Protein AF-A0A482WQR7-F1 (afdb_monomer_lite)

Foldseek 3Di:
DPPPPVVVVVVVVVVVVVVVVVVVVVVVVVVVVVVVVVVVVVVVVVVVVVVVVVVVVVVVVVVVVVVVVVVVVVVVVVVVCVVDPDDDDDPVRVVVVVVVVVVVVVVVVVVVVVVVVVVVVVVVVVVVVVVVVVVVVVVVVVVVVVVVVVVVVVVVVVVVVVVVVVVVVVVVVVVVVVVVVVVVVVVVVCVCVVVVVVVVVVVVVVVVVVVVVVVVVVVVVVVVVVVVVVVVVVVVVVVVVVVVVVVVVVVVVVVVVVVVVVVVCQCPPCPHVVVVVVVVVVVVVVVVVVVVVVVVVVVVVVVVVVPPPDDDDDDDDDDDDDDDDDDDDDDDVVVVVVVVVVVVVVVVVVVVVVVVVVVVVVVVVVVVVVVVVVVVVVVVVVVVVVVVVVVVVVVLVVVLVVLLVVLLVVVVVVVVVQVVCVVVVNDDDPDPDPVVVVVVVVVVVVVLVVVLVVLVVCCVVCVVCVSVSSSVNSNSVSVVVVPVPD

InterPro domains:
  IPR037386 Coiled-coil domain-containing protein 40 [PTHR16275] (3-477)

Secondary structure (DSSP, 8-state):
--SHHHHHHHHHHHHHHHHHHHHHHHHHHHHHHHHHHHHHHHHHHHHHHHHHHHHHHHHHHHHHHHHHHHHHHHHHHHHHHTTS-S----HHHHHHHHHHHHHHHHHHHHHHHHHHHHHHHHHHHHHHHHHHHHHHHHHHHHHHHHHHHHHHHHHHHHHHHHHHHHHHHHHHHHHHHHHHHHHHHHHHHTTTHHHHHHHHHHHHHHHHHHHHHHHHHHHHHHHHHHHHHHHHHHHHHHHHHHHHHHHHHHHHHHHHHHHHHHHHHHHHSTTSHHHHHHHHHHHHHHHHHHHHHHHHHHHHHHHHHHTTSS---------------------SHHHHHHHHHHHHHHHHHHHHHHHHHHHHHHHHHHHHHHHHHHHHHHHHHHHHHHHHHHHHHHHHHHHHHHHHHHHHHHHHHHHHHHHHHHHTT----S--SHHHHHHHHHHHHHHHHHHHHHHHHHHHH-GGGHHHHHHHHHHHHHHHTTSS--

Structure (mmCIF, N/CA/C/O backbone):
data_AF-A0A482WQR7-F1
#
_entry.id   AF-A0A482WQR7-F1
#
loop_
_atom_site.group_PDB
_atom_site.id
_atom_site.type_symbol
_atom_site.label_atom_id
_atom_site.label_alt_id
_atom_site.label_comp_id
_atom_site.label_asym_id
_atom_site.label_entity_id
_atom_site.label_seq_id
_atom_site.pdbx_PDB_ins_code
_atom_site.Cartn_x
_atom_site.Cartn_y
_atom_site.Cartn_z
_atom_site.occupancy
_atom_site.B_iso_or_equiv
_atom_site.auth_seq_id
_atom_site.auth_comp_id
_atom_site.auth_asym_id
_atom_site.auth_atom_id
_atom_site.pdbx_PDB_model_num
ATOM 1 N N . MET A 1 1 ? -131.575 -23.811 240.951 1.00 43.50 1 MET A N 1
ATOM 2 C CA . MET A 1 1 ? -130.429 -24.678 241.324 1.00 43.50 1 MET A CA 1
ATOM 3 C C . MET A 1 1 ? -129.211 -24.306 240.476 1.00 43.50 1 MET A C 1
ATOM 5 O O . MET A 1 1 ? -129.421 -23.650 239.464 1.00 43.50 1 MET A O 1
ATOM 9 N N . PRO A 1 2 ? -127.967 -24.662 240.862 1.00 49.81 2 PRO A N 1
ATOM 10 C CA . PRO A 1 2 ? -126.767 -24.104 240.215 1.00 49.81 2 PRO A CA 1
ATOM 11 C C . PRO A 1 2 ? -126.265 -24.823 238.944 1.00 49.81 2 PRO A C 1
ATOM 13 O O . PRO A 1 2 ? -125.532 -24.216 238.174 1.00 49.81 2 PRO A O 1
ATOM 16 N N . MET A 1 3 ? -126.616 -26.096 238.710 1.00 48.62 3 MET A N 1
ATOM 17 C CA . MET A 1 3 ? -125.886 -26.952 237.747 1.00 48.62 3 MET A CA 1
ATOM 18 C C . MET A 1 3 ? -126.281 -26.835 236.258 1.00 48.62 3 MET A C 1
ATOM 20 O O . MET A 1 3 ? -125.528 -27.287 235.399 1.00 48.62 3 MET A O 1
ATOM 24 N N . GLU A 1 4 ? -127.427 -26.248 235.901 1.00 53.47 4 GLU A N 1
ATOM 25 C CA . GLU A 1 4 ? -127.940 -26.330 234.514 1.00 53.47 4 GLU A CA 1
ATOM 26 C C . GLU A 1 4 ? -127.387 -25.260 233.551 1.00 53.47 4 GLU A C 1
ATOM 28 O O . GLU A 1 4 ? -127.387 -25.455 232.333 1.00 53.47 4 GLU A O 1
ATOM 33 N N . VAL A 1 5 ? -126.863 -24.142 234.064 1.00 57.56 5 VAL A N 1
ATOM 34 C CA . VAL A 1 5 ? -126.433 -23.000 233.226 1.00 57.56 5 VAL A CA 1
ATOM 35 C C . VAL A 1 5 ? -124.995 -23.150 232.699 1.00 57.56 5 VAL A C 1
ATOM 37 O O . VAL A 1 5 ? -124.645 -22.565 231.675 1.00 57.56 5 VAL A O 1
ATOM 40 N N . GLU A 1 6 ? -124.153 -23.973 233.330 1.00 57.41 6 GLU A N 1
ATOM 41 C CA . GLU A 1 6 ? -122.849 -24.339 232.751 1.00 57.41 6 GLU A CA 1
ATOM 42 C C . GLU A 1 6 ? -122.976 -25.424 231.676 1.00 57.41 6 GLU A C 1
ATOM 44 O O . GLU A 1 6 ? -122.282 -25.368 230.658 1.00 57.41 6 GLU A O 1
ATOM 49 N N . LYS A 1 7 ? -123.922 -26.358 231.844 1.00 58.66 7 LYS A N 1
ATOM 50 C CA . LYS A 1 7 ? -124.206 -27.418 230.867 1.00 58.66 7 LYS A CA 1
ATOM 51 C C . LYS A 1 7 ? -124.564 -26.840 229.492 1.00 58.66 7 LYS A C 1
ATOM 53 O O . LYS A 1 7 ? -123.941 -27.198 228.495 1.00 58.66 7 LYS A O 1
ATOM 58 N N . THR A 1 8 ? -125.474 -25.866 229.449 1.00 59.12 8 THR A N 1
ATOM 59 C CA . THR A 1 8 ? -125.888 -25.205 228.196 1.00 59.12 8 THR A CA 1
ATOM 60 C C . THR A 1 8 ? -124.759 -24.400 227.531 1.00 59.12 8 THR A C 1
ATOM 62 O O . THR A 1 8 ? -124.680 -24.350 226.302 1.00 59.12 8 THR A O 1
ATOM 65 N N . LYS A 1 9 ? -123.818 -23.834 228.306 1.00 61.53 9 LYS A N 1
ATOM 66 C CA . LYS A 1 9 ? -122.599 -23.199 227.763 1.00 61.53 9 LYS A CA 1
ATOM 67 C C . LYS A 1 9 ? -121.636 -24.211 227.132 1.00 61.53 9 LYS A C 1
ATOM 69 O O . LYS A 1 9 ? -121.026 -23.901 226.108 1.00 61.53 9 LYS A O 1
ATOM 74 N N . LEU A 1 10 ? -121.504 -25.407 227.709 1.00 61.69 10 LEU A N 1
ATOM 75 C CA . LEU A 1 10 ? -120.708 -26.499 227.137 1.00 61.69 10 LEU A CA 1
ATOM 76 C C . LEU A 1 10 ? -121.336 -27.044 225.847 1.00 61.69 10 LEU A C 1
ATOM 78 O O . LEU A 1 10 ? -120.649 -27.139 224.830 1.00 61.69 10 LEU A O 1
ATOM 82 N N . GLU A 1 11 ? -122.641 -27.316 225.852 1.00 60.25 11 GLU A N 1
ATOM 83 C CA . GLU A 1 11 ? -123.383 -27.823 224.688 1.00 60.25 11 GLU A CA 1
ATOM 84 C C . GLU A 1 11 ? -123.303 -26.858 223.491 1.00 60.25 11 GLU A C 1
ATOM 86 O O . GLU A 1 11 ? -122.996 -27.278 222.371 1.00 60.25 11 GLU A O 1
ATOM 91 N N . HIS A 1 12 ? -123.455 -25.548 223.722 1.00 62.81 12 HIS A N 1
ATOM 92 C CA . HIS A 1 12 ? -123.304 -24.541 222.665 1.00 62.81 12 HIS A CA 1
ATOM 93 C C . HIS A 1 12 ? -121.869 -24.475 222.101 1.00 62.81 12 HIS A C 1
ATOM 95 O O . HIS A 1 12 ? -121.673 -24.255 220.903 1.00 62.81 12 HIS A O 1
ATOM 101 N N . LYS A 1 13 ? -120.847 -24.714 222.937 1.00 66.88 13 LYS A N 1
ATOM 102 C CA . LYS A 1 13 ? -119.438 -24.736 222.507 1.00 66.88 13 LYS A CA 1
ATOM 103 C C . LYS A 1 13 ? -119.114 -25.973 221.657 1.00 66.88 13 LYS A C 1
ATOM 105 O O . LYS A 1 13 ? -118.387 -25.850 220.673 1.00 66.88 13 LYS A O 1
ATOM 110 N N . VAL A 1 14 ? -119.696 -27.132 221.981 1.00 65.31 14 VAL A N 1
ATOM 111 C CA . VAL A 1 14 ? -119.595 -28.359 221.167 1.00 65.31 14 VAL A CA 1
ATOM 112 C C . VAL A 1 14 ? -120.277 -28.171 219.808 1.00 65.31 14 VAL A C 1
ATOM 114 O O . VAL A 1 14 ? -119.664 -28.454 218.778 1.00 65.31 14 VAL A O 1
ATOM 117 N N . ALA A 1 15 ? -121.497 -27.622 219.783 1.00 62.72 15 ALA A N 1
ATOM 118 C CA . ALA A 1 15 ? -122.232 -27.366 218.542 1.00 62.72 15 ALA A CA 1
ATOM 119 C C . ALA A 1 15 ? -121.456 -26.460 217.566 1.00 62.72 15 ALA A C 1
ATOM 121 O O . ALA A 1 15 ? -121.447 -26.711 216.357 1.00 62.72 15 ALA A O 1
ATOM 122 N N . LYS A 1 16 ? -120.747 -25.445 218.085 1.00 68.00 16 LYS A N 1
ATOM 123 C CA . LYS A 1 16 ? -119.906 -24.560 217.267 1.00 68.00 16 LYS A CA 1
ATOM 124 C C . LYS A 1 16 ? -118.741 -25.303 216.601 1.00 68.00 16 LYS A C 1
ATOM 126 O O . LYS A 1 16 ? -118.543 -25.131 215.399 1.00 68.00 16 LYS A O 1
ATOM 131 N N . MET A 1 17 ? -118.019 -26.159 217.334 1.00 67.69 17 MET A N 1
ATOM 132 C CA . MET A 1 17 ? -116.911 -26.933 216.752 1.00 67.69 17 MET A CA 1
ATOM 133 C C . MET A 1 17 ? -117.396 -27.867 215.636 1.00 67.69 17 MET A C 1
ATOM 135 O O . MET A 1 17 ? -116.798 -27.885 214.565 1.00 67.69 17 MET A O 1
ATOM 139 N N . VAL A 1 18 ? -118.518 -28.572 215.832 1.00 68.31 18 VAL A N 1
ATOM 140 C CA . VAL A 1 18 ? -119.087 -29.476 214.811 1.00 68.31 18 VAL A CA 1
ATOM 141 C C . VAL A 1 18 ? -119.421 -28.731 213.510 1.00 68.31 18 VAL A C 1
ATOM 143 O O . VAL A 1 18 ? -119.165 -29.247 212.419 1.00 68.31 18 VAL A O 1
ATOM 146 N N . LEU A 1 19 ? -119.945 -27.503 213.598 1.00 70.69 19 LEU A N 1
ATOM 147 C CA . LEU A 1 19 ? -120.240 -26.677 212.423 1.00 70.69 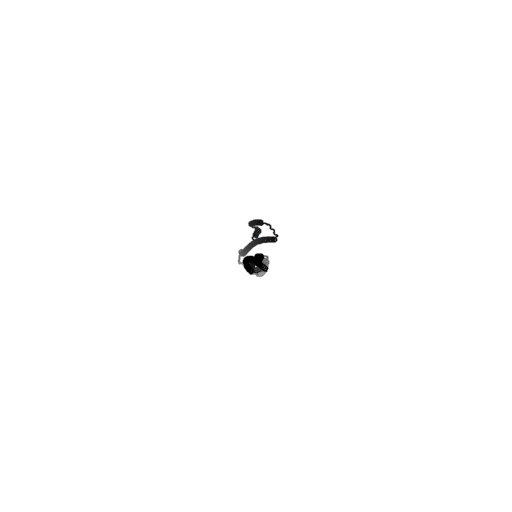19 LEU A CA 1
ATOM 148 C C . LEU A 1 19 ? -118.963 -26.236 211.683 1.00 70.69 19 LEU A C 1
ATOM 150 O O . LEU A 1 19 ? -118.931 -26.230 210.451 1.00 70.69 19 LEU A O 1
ATOM 154 N N . GLU A 1 20 ? -117.909 -25.886 212.422 1.00 69.75 20 GLU A N 1
ATOM 155 C CA . GLU A 1 20 ? -116.613 -25.485 211.862 1.00 69.75 20 GLU A CA 1
ATOM 156 C C . GLU A 1 20 ? -115.889 -26.674 211.203 1.00 69.75 20 GLU A C 1
ATOM 158 O O . GLU A 1 20 ? -115.425 -26.542 210.067 1.00 69.75 20 GLU A O 1
ATOM 163 N N . THR A 1 21 ? -115.903 -27.865 211.817 1.00 69.38 21 THR A N 1
ATOM 164 C CA . THR A 1 21 ? -115.379 -29.100 211.203 1.00 69.38 21 THR A CA 1
ATOM 165 C C . THR A 1 21 ? -116.106 -29.434 209.897 1.00 69.38 21 THR A C 1
ATOM 167 O O . THR A 1 21 ? -115.462 -29.708 208.884 1.00 69.38 21 THR A O 1
ATOM 170 N N . LYS A 1 22 ? -117.445 -29.347 209.870 1.00 68.25 22 LYS A N 1
ATOM 171 C CA . LYS A 1 22 ? -118.228 -29.678 208.666 1.00 68.25 22 LYS A CA 1
ATOM 172 C C . LYS A 1 22 ? -118.007 -28.678 207.520 1.00 68.25 22 LYS A C 1
ATOM 174 O O . LYS A 1 22 ? -117.994 -29.076 206.356 1.00 68.25 22 LYS A O 1
ATOM 179 N N . LYS A 1 23 ? -117.758 -27.396 207.831 1.00 71.25 23 LYS A N 1
ATOM 180 C CA . LYS A 1 23 ? -117.326 -26.391 206.839 1.00 71.25 23 LYS A CA 1
ATOM 181 C C . LYS A 1 23 ? -115.922 -26.667 206.292 1.00 71.25 23 LYS A C 1
ATOM 183 O O . LYS A 1 23 ? -115.708 -26.515 205.091 1.00 71.25 23 LYS A O 1
ATOM 188 N N . ALA A 1 24 ? -114.981 -27.092 207.137 1.00 70.12 24 ALA A N 1
ATOM 189 C CA . ALA A 1 24 ? -113.638 -27.464 206.690 1.00 70.12 24 ALA A CA 1
ATOM 190 C C . ALA A 1 24 ? -113.667 -28.662 205.722 1.00 70.12 24 ALA A C 1
ATOM 192 O O . ALA A 1 24 ? -112.983 -28.640 204.701 1.00 70.12 24 ALA A O 1
ATOM 193 N N . GLN A 1 25 ? -114.512 -29.661 205.992 1.00 69.31 25 GLN A N 1
ATOM 194 C CA . GLN A 1 25 ? -114.639 -30.862 205.162 1.00 69.31 25 GLN A CA 1
ATOM 195 C C . GLN A 1 25 ? -115.194 -30.560 203.756 1.00 69.31 25 GLN A C 1
ATOM 197 O O . GLN A 1 25 ? -114.587 -30.955 202.765 1.00 69.31 25 GLN A O 1
ATOM 202 N N . SER A 1 26 ? -116.255 -29.749 203.651 1.00 68.12 26 SER A N 1
ATOM 203 C CA . SER A 1 26 ? -116.791 -29.295 202.352 1.00 68.12 26 SER A CA 1
ATOM 204 C C . SER A 1 26 ? -115.783 -28.450 201.544 1.00 68.12 26 SER A C 1
ATOM 206 O O . SER A 1 26 ? -115.734 -28.526 200.316 1.00 68.12 26 SER A O 1
ATOM 208 N N . SER A 1 27 ? -114.923 -27.682 202.225 1.00 73.00 27 SER A N 1
ATOM 209 C CA . SER A 1 27 ? -113.818 -26.943 201.590 1.00 73.00 27 SER A CA 1
ATOM 210 C C . SER A 1 27 ? -112.736 -27.873 201.015 1.00 73.00 27 SER A C 1
ATOM 212 O O . SER A 1 27 ? -112.105 -27.545 200.009 1.00 73.00 27 SER A O 1
ATOM 214 N N . PHE A 1 28 ? -112.535 -29.053 201.612 1.00 76.62 28 PHE A N 1
ATOM 215 C CA . PHE A 1 28 ? -111.573 -30.047 201.133 1.00 76.62 28 PHE A CA 1
ATOM 216 C C . PHE A 1 28 ? -112.059 -30.755 199.859 1.00 76.62 28 PHE A C 1
ATOM 218 O O . PHE A 1 28 ? -111.318 -30.809 198.881 1.00 76.62 28 PHE A O 1
ATOM 225 N N . GLU A 1 29 ? -113.318 -31.198 199.815 1.00 72.88 29 GLU A N 1
ATOM 226 C CA . GLU A 1 29 ? -113.922 -31.846 198.633 1.00 72.88 29 GLU A CA 1
ATOM 227 C C . GLU A 1 29 ? -113.909 -30.921 197.394 1.00 72.88 29 GLU A C 1
ATOM 229 O O . GLU A 1 29 ? -113.601 -31.349 196.277 1.00 72.88 29 GLU A O 1
ATOM 234 N N . SER A 1 30 ? -114.144 -29.619 197.599 1.00 71.06 30 SER A N 1
ATOM 235 C CA . SER A 1 30 ? -114.031 -28.573 196.565 1.00 71.06 30 SER A CA 1
ATOM 236 C C . SER A 1 30 ? -112.594 -28.403 196.028 1.00 71.06 30 SER A C 1
ATOM 238 O O . SER A 1 30 ? -112.374 -28.142 194.841 1.00 71.06 30 SER A O 1
ATOM 240 N N . LYS A 1 31 ? -111.580 -28.615 196.877 1.00 73.12 31 LYS A N 1
ATOM 241 C CA . LYS A 1 31 ? -110.166 -28.585 196.469 1.00 73.12 31 LYS A CA 1
ATOM 242 C C . LYS A 1 31 ? -109.701 -29.878 195.803 1.00 73.12 31 LYS A C 1
ATOM 244 O O . LYS A 1 31 ? -108.901 -29.817 194.876 1.00 73.12 31 LYS A O 1
ATOM 249 N N . GLU A 1 32 ? -110.207 -31.037 196.215 1.00 74.38 32 GLU A N 1
ATOM 250 C CA . GLU A 1 32 ? -109.847 -32.312 195.581 1.00 74.38 32 GLU A CA 1
ATOM 251 C C . GLU A 1 32 ? -110.407 -32.418 194.150 1.00 74.38 32 GLU A C 1
ATOM 253 O O . GLU A 1 32 ? -109.728 -32.883 193.232 1.00 74.38 32 GLU A O 1
ATOM 258 N N . THR A 1 33 ? -111.631 -31.927 193.940 1.00 71.38 33 THR A N 1
ATOM 259 C CA . THR A 1 33 ? -112.279 -31.877 192.619 1.00 71.38 33 THR A CA 1
ATOM 260 C C . THR A 1 33 ? -111.585 -30.911 191.655 1.00 71.38 33 THR A C 1
ATOM 262 O O . THR A 1 33 ? -111.331 -31.280 190.508 1.00 71.38 33 THR A O 1
ATOM 265 N N . THR A 1 34 ? -111.191 -29.719 192.113 1.00 72.69 34 THR A N 1
ATOM 266 C CA . THR A 1 34 ? -110.411 -28.776 191.285 1.00 72.69 34 THR A CA 1
ATOM 267 C C . THR A 1 34 ? -108.987 -29.268 190.996 1.00 72.69 34 THR A C 1
ATOM 269 O O . THR A 1 34 ? -108.494 -29.076 189.884 1.00 72.69 34 THR A O 1
ATOM 272 N N . LEU A 1 35 ? -108.336 -29.972 191.931 1.00 75.31 35 LEU A N 1
ATOM 273 C CA . LEU A 1 35 ? -106.998 -30.538 191.708 1.00 75.31 35 LEU A CA 1
ATOM 274 C C . LEU A 1 35 ? -107.002 -31.621 190.613 1.00 75.31 35 LEU A C 1
ATOM 276 O O . LEU A 1 35 ? -106.103 -31.636 189.771 1.00 75.31 35 LEU A O 1
ATOM 280 N N . LYS A 1 36 ? -108.047 -32.459 190.554 1.00 76.50 36 LYS A N 1
ATOM 281 C CA . LYS A 1 36 ? -108.242 -33.452 189.480 1.00 76.50 36 LYS A CA 1
ATOM 282 C C . LYS A 1 36 ? -108.373 -32.802 188.094 1.00 76.50 36 LYS A C 1
ATOM 284 O O . LYS A 1 36 ? -107.706 -33.242 187.162 1.00 76.50 36 LYS A O 1
ATOM 289 N N . GLN A 1 37 ? -109.140 -31.715 187.966 1.00 76.62 37 GLN A N 1
ATOM 290 C CA . GLN A 1 37 ? -109.296 -30.992 186.691 1.00 76.62 37 GLN A CA 1
ATOM 291 C C . GLN A 1 37 ? -107.974 -30.399 186.174 1.00 76.62 37 GLN A C 1
ATOM 293 O O . GLN A 1 37 ? -107.651 -30.534 184.993 1.00 76.62 37 GLN A O 1
ATOM 298 N N . VAL A 1 38 ? -107.168 -29.792 187.054 1.00 76.12 38 VAL A N 1
ATOM 299 C CA . VAL A 1 38 ? -105.836 -29.272 186.684 1.00 76.12 38 VAL A CA 1
ATOM 300 C C . VAL A 1 38 ? -104.908 -30.404 186.223 1.00 76.12 38 VAL A C 1
ATOM 302 O O . VAL A 1 38 ? -104.126 -30.232 185.288 1.00 76.12 38 VAL A O 1
ATOM 305 N N . GLN A 1 39 ? -105.014 -31.586 186.834 1.00 75.81 39 GLN A N 1
ATOM 306 C CA . GLN A 1 39 ? -104.199 -32.747 186.482 1.00 75.81 39 GLN A CA 1
ATOM 307 C C . GLN A 1 39 ? -104.543 -33.305 185.084 1.00 75.81 39 GLN A C 1
ATOM 309 O O . GLN A 1 39 ? -103.637 -33.679 184.336 1.00 75.81 39 GLN A O 1
ATOM 314 N N . GLU A 1 40 ? -105.817 -33.277 184.678 1.00 77.38 40 GLU A N 1
ATOM 315 C CA . GLU A 1 40 ? -106.241 -33.608 183.307 1.00 77.38 40 GLU A CA 1
ATOM 316 C C . GLU A 1 40 ? -105.794 -32.554 182.274 1.00 77.38 40 GLU A C 1
ATOM 318 O O . GLU A 1 40 ? -105.326 -32.915 181.188 1.00 77.38 40 GLU A O 1
ATOM 323 N N . GLU A 1 41 ? -105.848 -31.258 182.612 1.00 79.50 41 GLU A N 1
ATOM 324 C CA . GLU A 1 41 ? -105.307 -30.178 181.766 1.00 79.50 41 GLU A CA 1
ATOM 325 C C . GLU A 1 41 ? -103.804 -30.358 181.483 1.00 79.50 41 GLU A C 1
ATOM 327 O O . GLU A 1 41 ? -103.361 -30.207 180.342 1.00 79.50 41 GLU A O 1
ATOM 332 N N . VAL A 1 42 ? -103.009 -30.711 182.499 1.00 79.31 42 VAL A N 1
ATOM 333 C CA . VAL A 1 42 ? -101.563 -30.948 182.343 1.00 79.31 42 VAL A CA 1
ATOM 334 C C . VAL A 1 42 ? -101.296 -32.131 181.404 1.00 79.31 42 VAL A C 1
ATOM 336 O O . VAL A 1 42 ? -100.439 -32.038 180.522 1.00 79.31 42 VAL A O 1
ATOM 339 N N . ILE A 1 43 ? -102.065 -33.219 181.524 1.00 77.88 43 ILE A N 1
ATOM 340 C CA . ILE A 1 43 ? -101.949 -34.390 180.639 1.00 77.88 43 ILE A CA 1
ATOM 341 C C . ILE A 1 43 ? -102.335 -34.039 179.191 1.00 77.88 43 ILE A C 1
ATOM 343 O O . ILE A 1 43 ? -101.692 -34.521 178.251 1.00 77.88 43 ILE A O 1
ATOM 347 N N . SER A 1 44 ? -103.346 -33.190 178.976 1.00 79.44 44 SER A N 1
ATOM 348 C CA . SER A 1 44 ? -103.747 -32.775 177.623 1.00 79.44 44 SER A CA 1
ATOM 349 C C . SER A 1 44 ? -102.694 -31.873 176.959 1.00 79.44 44 SER A C 1
ATOM 351 O O . SER A 1 44 ? -102.305 -32.127 175.815 1.00 79.44 44 SER A O 1
ATOM 353 N N . LYS A 1 45 ? -102.139 -30.897 177.692 1.00 78.94 45 LYS A N 1
ATOM 354 C CA . LYS A 1 45 ? -101.076 -30.004 177.193 1.00 78.94 45 LYS A CA 1
ATOM 355 C C . LYS A 1 45 ? -99.752 -30.744 176.963 1.00 78.94 45 LYS A C 1
ATOM 357 O O . LYS A 1 45 ? -99.084 -30.475 175.966 1.00 78.94 45 LYS A O 1
ATOM 362 N N . GLY A 1 46 ? -99.422 -31.750 177.778 1.00 76.94 46 GLY A N 1
ATOM 363 C CA . GLY A 1 46 ? -98.279 -32.643 177.535 1.00 76.94 46 GLY A CA 1
ATOM 364 C C . GLY A 1 46 ? -98.380 -33.411 176.208 1.00 76.94 46 GLY A C 1
ATOM 365 O O . GLY A 1 46 ? -97.417 -33.463 175.441 1.00 76.94 46 GLY A O 1
ATOM 366 N N . LYS A 1 47 ? -99.571 -33.932 175.873 1.00 78.94 47 LYS A N 1
ATOM 367 C CA . LYS A 1 47 ? -99.833 -34.581 174.572 1.00 78.94 47 LYS A CA 1
ATOM 368 C C . LYS A 1 47 ? -99.773 -33.599 173.394 1.00 78.94 47 LYS A C 1
ATOM 370 O O . LYS A 1 47 ? -99.383 -33.996 172.298 1.00 78.94 47 LYS A O 1
ATOM 375 N N . MET A 1 48 ? -100.137 -32.332 173.602 1.00 77.69 48 MET A N 1
ATOM 376 C CA . MET A 1 48 ? -100.005 -31.286 172.579 1.00 77.69 48 MET A CA 1
ATOM 377 C C . MET A 1 48 ? -98.531 -30.937 172.312 1.00 77.69 48 MET A C 1
ATOM 379 O O . MET A 1 48 ? -98.124 -30.855 171.155 1.00 77.69 48 MET A O 1
ATOM 383 N N . LEU A 1 49 ? -97.713 -30.820 173.365 1.00 78.19 49 LEU A N 1
ATOM 384 C CA . LEU A 1 49 ? -96.269 -30.585 173.247 1.00 78.19 49 LEU A CA 1
ATOM 385 C C . LEU A 1 49 ? -95.545 -31.714 172.501 1.00 78.19 49 LEU A C 1
ATOM 387 O O . LEU A 1 49 ? -94.729 -31.425 171.632 1.00 78.19 49 LEU A O 1
ATOM 391 N N . GLN A 1 50 ? -95.882 -32.986 172.753 1.00 77.50 50 GLN A N 1
ATOM 392 C CA . GLN A 1 50 ? -95.302 -34.105 171.992 1.00 77.50 50 GLN A CA 1
ATOM 393 C C . GLN A 1 50 ? -95.605 -34.036 170.486 1.00 77.50 50 GLN A C 1
ATOM 395 O O . GLN A 1 50 ? -94.740 -34.377 169.681 1.00 77.50 50 GLN A O 1
ATOM 400 N N . LYS A 1 51 ? -96.799 -33.572 170.087 1.00 79.81 51 LYS A N 1
ATOM 401 C CA . LYS A 1 51 ? -97.130 -33.377 168.664 1.00 79.81 51 LYS A CA 1
ATOM 402 C C . LYS A 1 51 ? -96.288 -32.267 168.035 1.00 79.81 51 LYS A C 1
ATOM 404 O O . LYS A 1 51 ? -95.704 -32.486 166.980 1.00 79.81 51 LYS A O 1
ATOM 409 N N . LEU A 1 52 ? -96.194 -31.116 168.704 1.00 80.38 52 LEU A N 1
ATOM 410 C CA . LEU A 1 52 ? -95.409 -29.973 168.227 1.00 80.38 52 LEU A CA 1
ATOM 411 C C . LEU A 1 52 ? -93.907 -30.297 168.148 1.00 80.38 52 LEU A C 1
ATOM 413 O O . LEU A 1 52 ? -93.253 -29.882 167.197 1.00 80.38 52 LEU A O 1
ATOM 417 N N . GLN A 1 53 ? -93.372 -31.090 169.083 1.00 78.69 53 GLN A N 1
ATOM 418 C CA . GLN A 1 53 ? -91.984 -31.559 169.022 1.00 78.69 53 GLN A CA 1
ATOM 419 C C . GLN A 1 53 ? -91.743 -32.464 167.804 1.00 78.69 53 GLN A C 1
ATOM 421 O O . GLN A 1 53 ? -90.816 -32.217 167.041 1.00 78.69 53 GLN A O 1
ATOM 426 N N . ALA A 1 54 ? -92.606 -33.458 167.565 1.00 78.56 54 ALA A N 1
ATOM 427 C CA . ALA A 1 54 ? -92.476 -34.344 166.405 1.00 78.56 54 ALA A CA 1
ATOM 428 C C . ALA A 1 54 ? -92.611 -33.596 165.060 1.00 78.56 54 ALA A C 1
ATOM 430 O O . ALA A 1 54 ? -92.012 -33.987 164.055 1.00 78.56 54 ALA A O 1
ATOM 431 N N . GLU A 1 55 ? -93.384 -32.509 165.031 1.00 80.12 55 GLU A N 1
ATOM 432 C CA . GLU A 1 55 ? -93.520 -31.630 163.867 1.00 80.12 55 GLU A CA 1
ATOM 433 C C . GLU A 1 55 ? -92.277 -30.741 163.665 1.00 80.12 55 GLU A C 1
ATOM 435 O O . GLU A 1 55 ? -91.801 -30.602 162.536 1.00 80.12 55 GLU A O 1
ATOM 440 N N . LEU A 1 56 ? -91.675 -30.237 164.750 1.00 76.19 56 LEU A N 1
ATOM 441 C CA . LEU A 1 56 ? -90.389 -29.530 164.729 1.00 76.19 56 LEU A CA 1
ATOM 442 C C . LEU A 1 56 ? -89.245 -30.435 164.241 1.00 76.19 56 LEU A C 1
ATOM 444 O O . LEU A 1 56 ? -88.472 -30.032 163.373 1.00 76.19 56 LEU A O 1
ATOM 448 N N . ASP A 1 57 ? -89.168 -31.672 164.735 1.00 79.81 57 ASP A N 1
ATOM 449 C CA . ASP A 1 57 ? -88.151 -32.652 164.333 1.00 79.81 57 ASP A CA 1
ATOM 450 C C . ASP A 1 57 ? -88.264 -32.993 162.834 1.00 79.81 57 ASP A C 1
ATOM 452 O O . ASP A 1 57 ? -87.259 -33.086 162.121 1.00 79.81 57 ASP A O 1
ATOM 456 N N . ARG A 1 58 ? -89.498 -33.090 162.315 1.00 82.00 58 ARG A N 1
ATOM 457 C CA . ARG A 1 58 ? -89.771 -33.260 160.879 1.00 82.00 58 ARG A CA 1
ATOM 458 C C . ARG A 1 58 ? -89.314 -32.052 160.053 1.00 82.00 58 ARG A C 1
ATOM 460 O O . ARG A 1 58 ? -88.767 -32.242 158.965 1.00 82.00 58 ARG A O 1
ATOM 467 N N . LEU A 1 59 ? -89.522 -30.829 160.547 1.00 77.69 59 LEU A N 1
ATOM 468 C CA . LEU A 1 59 ? -89.066 -29.605 159.880 1.00 77.69 59 LEU A CA 1
ATOM 469 C C . LEU A 1 59 ? -87.536 -29.483 159.889 1.00 77.69 59 LEU A C 1
ATOM 471 O O . LEU A 1 59 ? -86.962 -29.151 158.855 1.00 77.69 59 LEU A O 1
ATOM 475 N N . MET A 1 60 ? -86.862 -29.836 160.989 1.00 77.25 60 MET A N 1
ATOM 476 C CA . MET A 1 60 ? -85.393 -29.887 161.040 1.00 77.25 60 MET A CA 1
ATOM 477 C C . MET A 1 60 ? -84.819 -30.907 160.046 1.00 77.25 60 MET A C 1
ATOM 479 O O . MET A 1 60 ? -83.836 -30.615 159.364 1.00 77.25 60 MET A O 1
ATOM 483 N N . LEU A 1 61 ? -85.450 -32.077 159.889 1.00 77.81 61 LEU A N 1
ATOM 484 C CA . LEU A 1 61 ? -85.025 -33.066 158.893 1.00 77.81 61 LEU A CA 1
ATOM 485 C C . LEU A 1 61 ? -85.163 -32.531 157.454 1.00 77.81 61 LEU A C 1
ATOM 487 O O . LEU A 1 61 ? -84.267 -32.734 156.632 1.00 77.81 61 LEU A O 1
ATOM 491 N N . ALA A 1 62 ? -86.250 -31.811 157.156 1.00 78.69 62 ALA A N 1
ATOM 492 C CA . ALA A 1 62 ? -86.443 -31.147 155.867 1.00 78.69 62 ALA A CA 1
ATOM 493 C C . ALA A 1 62 ? -85.421 -30.016 155.636 1.00 78.69 62 ALA A C 1
ATOM 495 O O . ALA A 1 62 ? -84.879 -29.893 154.538 1.00 78.69 62 ALA A O 1
ATOM 496 N N . GLU A 1 63 ? -85.089 -29.237 156.669 1.00 76.94 63 GLU A N 1
ATOM 497 C CA . GLU A 1 63 ? -84.079 -28.175 156.600 1.00 76.94 63 GLU A CA 1
ATOM 498 C C . GLU A 1 63 ? -82.680 -28.747 156.320 1.00 76.94 63 GLU A C 1
ATOM 500 O O . GLU A 1 63 ? -81.974 -28.251 155.444 1.00 76.94 63 GLU A O 1
ATOM 505 N N . VAL A 1 64 ? -82.313 -29.867 156.955 1.00 78.75 64 VAL A N 1
ATOM 506 C CA . VAL A 1 64 ? -81.069 -30.605 156.663 1.00 78.75 64 VAL A CA 1
ATOM 507 C C . VAL A 1 64 ? -81.057 -31.158 155.233 1.00 78.75 64 VAL A C 1
ATOM 509 O O . VAL A 1 64 ? -80.019 -31.105 154.570 1.00 78.75 64 VAL A O 1
ATOM 512 N N . GLN A 1 65 ? -82.188 -31.647 154.712 1.00 77.19 65 GLN A N 1
ATOM 513 C CA . GLN A 1 65 ? -82.288 -32.080 153.312 1.00 77.19 65 GLN A CA 1
ATOM 514 C C . GLN A 1 65 ? -82.104 -30.909 152.335 1.00 77.19 65 GLN A C 1
ATOM 516 O O . GLN A 1 65 ? -81.298 -31.022 151.410 1.00 77.19 65 GLN A O 1
ATOM 521 N N . ILE A 1 66 ? -82.770 -29.773 152.563 1.00 79.19 66 ILE A N 1
ATOM 522 C CA . ILE A 1 66 ? -82.627 -28.558 151.743 1.00 79.19 66 ILE A CA 1
ATOM 523 C C . ILE A 1 66 ? -81.194 -28.018 151.822 1.00 79.19 66 ILE A C 1
ATOM 525 O O . ILE A 1 66 ? -80.599 -27.713 150.790 1.00 79.19 66 ILE A O 1
ATOM 529 N N . ARG A 1 67 ? -80.587 -27.969 153.014 1.00 76.06 67 ARG A N 1
ATOM 530 C CA . ARG A 1 67 ? -79.200 -27.523 153.218 1.00 76.06 67 ARG A CA 1
ATOM 531 C C . ARG A 1 67 ? -78.194 -28.453 152.529 1.00 76.06 67 ARG A C 1
ATOM 533 O O . ARG A 1 67 ? -77.219 -27.978 151.949 1.00 76.06 67 ARG A O 1
ATOM 540 N N . ASN A 1 68 ? -78.440 -29.764 152.516 1.00 77.25 68 ASN A N 1
ATOM 541 C CA . ASN A 1 68 ? -77.626 -30.721 151.762 1.00 77.25 68 ASN A CA 1
ATOM 542 C C . ASN A 1 68 ? -77.799 -30.572 150.245 1.00 77.25 68 ASN A C 1
ATOM 544 O O . ASN A 1 68 ? -76.798 -30.590 149.528 1.00 77.25 68 ASN A O 1
ATOM 548 N N . GLN A 1 69 ? -79.021 -30.360 149.745 1.00 78.94 69 GLN A N 1
ATOM 549 C CA . GLN A 1 69 ? -79.245 -30.035 148.332 1.00 78.94 69 GLN A CA 1
ATOM 550 C C . GLN A 1 69 ? -78.538 -28.727 147.956 1.00 78.94 69 GLN A C 1
ATOM 552 O O . GLN A 1 69 ? -77.764 -28.717 147.001 1.00 78.94 69 GLN A O 1
ATOM 557 N N . TYR A 1 70 ? -78.700 -27.662 148.744 1.00 78.88 70 TYR A N 1
ATOM 558 C CA . TYR A 1 70 ? -77.994 -26.391 148.570 1.00 78.88 70 TYR A CA 1
ATOM 559 C C . TYR A 1 70 ? -76.473 -26.584 148.531 1.00 78.88 70 TYR A C 1
ATOM 561 O O . TYR A 1 70 ? -75.829 -26.094 147.612 1.00 78.88 70 TYR A O 1
ATOM 569 N N . ASN A 1 71 ? -75.891 -27.373 149.440 1.00 76.50 71 ASN A N 1
ATOM 570 C CA . ASN A 1 71 ? -74.456 -27.677 149.429 1.00 76.50 71 ASN A CA 1
ATOM 571 C C . ASN A 1 71 ? -74.017 -28.492 148.195 1.00 76.50 71 ASN A C 1
ATOM 573 O O . ASN A 1 71 ? -72.914 -28.286 147.688 1.00 76.50 71 ASN A O 1
ATOM 577 N N . VAL A 1 72 ? -74.860 -29.388 147.671 1.00 78.94 72 VAL A N 1
ATOM 578 C CA . VAL A 1 72 ? -74.605 -30.099 146.403 1.00 78.94 72 VAL A CA 1
ATOM 579 C C . VAL A 1 72 ? -74.693 -29.149 145.205 1.00 78.94 72 VAL A C 1
ATOM 581 O O . VAL A 1 72 ? -73.850 -29.225 144.312 1.00 78.94 72 VAL A O 1
ATOM 584 N N . HIS A 1 73 ? -75.660 -28.229 145.184 1.00 76.50 73 HIS A N 1
ATOM 585 C CA . HIS A 1 73 ? -75.771 -27.199 144.151 1.00 76.50 73 HIS A CA 1
ATOM 586 C C . HIS A 1 73 ? -74.616 -26.191 144.223 1.00 76.50 73 HIS A C 1
ATOM 588 O O . HIS A 1 73 ? -74.022 -25.899 143.190 1.00 76.50 73 HIS A O 1
ATOM 594 N N . LYS A 1 74 ? -74.212 -25.751 145.421 1.00 75.12 74 LYS A N 1
ATOM 595 C CA . LYS A 1 74 ? -73.050 -24.879 145.643 1.00 75.12 74 LYS A CA 1
ATOM 596 C C . LYS A 1 74 ? -71.761 -25.543 145.164 1.00 75.12 74 LYS A C 1
ATOM 598 O O . LYS A 1 74 ? -71.060 -24.946 144.363 1.00 75.12 74 LYS A O 1
ATOM 603 N N . ARG A 1 75 ? -71.516 -26.815 145.508 1.00 73.94 75 ARG A N 1
ATOM 604 C CA . ARG A 1 75 ? -70.357 -27.580 145.000 1.00 73.94 75 ARG A CA 1
ATOM 605 C C . ARG A 1 75 ? -70.390 -27.833 143.490 1.00 73.94 75 ARG A C 1
ATOM 607 O O . ARG A 1 75 ? -69.335 -27.997 142.885 1.00 73.94 75 ARG A O 1
ATOM 614 N N . LYS A 1 76 ? -71.574 -27.890 142.867 1.00 73.50 76 LYS A N 1
ATOM 615 C CA . LYS A 1 76 ? -71.705 -27.904 141.398 1.00 73.50 76 LYS A CA 1
ATOM 616 C C . LYS A 1 76 ? -71.383 -26.534 140.797 1.00 73.50 76 LYS A C 1
ATOM 618 O O . LYS A 1 76 ? -70.718 -26.496 139.772 1.00 73.50 76 LYS A O 1
ATOM 623 N N . LEU A 1 77 ? -71.813 -25.445 141.436 1.00 62.97 77 LEU A N 1
ATOM 624 C CA . LEU A 1 77 ? -71.530 -24.072 141.017 1.00 62.97 77 LEU A CA 1
ATOM 625 C C . LEU A 1 77 ? -70.035 -23.745 141.146 1.00 62.97 77 LEU A C 1
ATOM 627 O O . LEU A 1 77 ? -69.429 -23.288 140.189 1.00 62.97 77 LEU A O 1
ATOM 631 N N . GLU A 1 78 ? -69.421 -24.075 142.284 1.00 67.44 78 GLU A N 1
ATOM 632 C CA . GLU A 1 78 ? -67.981 -23.941 142.538 1.00 67.44 78 GLU A CA 1
ATOM 633 C C . GLU A 1 78 ? -67.170 -24.696 141.472 1.00 67.44 78 GLU A C 1
ATOM 635 O O . GLU A 1 78 ? -66.297 -24.108 140.849 1.00 67.44 78 GLU A O 1
ATOM 640 N N . LYS A 1 79 ? -67.543 -25.943 141.141 1.00 65.12 79 LYS A N 1
ATOM 641 C CA . LYS A 1 79 ? -66.912 -26.734 140.062 1.00 65.12 79 LYS A CA 1
ATOM 642 C C . LYS A 1 79 ? -67.228 -26.281 138.629 1.00 65.12 79 LYS A C 1
ATOM 644 O O . LYS A 1 79 ? -66.667 -26.849 137.688 1.00 65.12 79 LYS A O 1
ATOM 649 N N . LEU A 1 80 ? -68.135 -25.323 138.445 1.00 57.28 80 LEU A N 1
ATOM 650 C CA . LEU A 1 80 ? -68.346 -24.637 137.168 1.00 57.28 80 LEU A CA 1
ATOM 651 C C . LEU A 1 80 ? -67.493 -23.367 137.118 1.00 57.28 80 LEU A C 1
ATOM 653 O O . LEU A 1 80 ? -66.715 -23.224 136.185 1.00 57.28 80 LEU A O 1
ATOM 657 N N . VAL A 1 81 ? -67.533 -22.532 138.160 1.00 56.94 81 VAL A N 1
ATOM 658 C CA . VAL A 1 81 ? -66.698 -21.323 138.300 1.00 56.94 81 VAL A CA 1
ATOM 659 C C . VAL A 1 81 ? -65.201 -21.656 138.237 1.00 56.94 81 VAL A C 1
ATOM 661 O O . VAL A 1 81 ? -64.455 -20.999 137.524 1.00 56.94 81 VAL A O 1
ATOM 664 N N . GLU A 1 82 ? -64.763 -22.736 138.887 1.00 59.97 82 GLU A N 1
ATOM 665 C CA . GLU A 1 82 ? -63.377 -23.238 138.852 1.00 59.97 82 GLU A CA 1
ATOM 666 C C . GLU A 1 82 ? -62.972 -23.820 137.475 1.00 59.97 82 GLU A C 1
ATOM 668 O O . GLU A 1 82 ? -61.797 -24.073 137.221 1.00 59.97 82 GLU A O 1
ATOM 673 N N . LYS A 1 83 ? -63.933 -24.004 136.555 1.00 56.91 83 LYS A N 1
ATOM 674 C CA . LYS A 1 83 ? -63.699 -24.326 135.134 1.00 56.91 83 LYS A CA 1
ATOM 675 C C . LYS A 1 83 ? -63.857 -23.130 134.192 1.00 56.91 83 LYS A C 1
ATOM 677 O O . LYS A 1 83 ? -63.356 -23.194 133.074 1.00 56.91 83 LYS A O 1
ATOM 682 N N . THR A 1 84 ? -64.547 -22.076 134.616 1.00 49.31 84 THR A N 1
ATOM 683 C CA . THR A 1 84 ? -64.754 -20.830 133.868 1.00 49.31 84 THR A CA 1
ATOM 684 C C . THR A 1 84 ? -64.180 -19.660 134.661 1.00 49.31 84 THR A C 1
ATOM 686 O O . THR A 1 84 ? -64.904 -18.757 135.087 1.00 49.31 84 THR A O 1
ATOM 689 N N . GLY A 1 85 ? -62.865 -19.699 134.880 1.00 48.81 85 GLY A N 1
ATOM 690 C CA . GLY A 1 85 ? -62.128 -18.504 135.271 1.00 48.81 85 GLY A CA 1
ATOM 691 C C . GLY A 1 85 ? -62.237 -17.448 134.168 1.00 48.81 85 GLY A C 1
ATOM 692 O O . GLY A 1 85 ? -62.154 -17.789 132.992 1.00 48.81 85 GLY A O 1
ATOM 693 N N . GLU A 1 86 ? -62.406 -16.191 134.579 1.00 41.38 86 GLU A N 1
ATOM 694 C CA . GLU A 1 86 ? -62.515 -14.990 133.731 1.00 41.38 86 GLU A CA 1
ATOM 695 C C . GLU A 1 86 ? -63.850 -14.787 132.971 1.00 41.38 86 GLU A C 1
ATOM 697 O O . GLU A 1 86 ? -63.965 -14.983 131.768 1.00 41.38 86 GLU A O 1
ATOM 702 N N . SER A 1 87 ? -64.811 -14.226 133.720 1.00 50.19 87 SER A N 1
ATOM 703 C CA . SER A 1 87 ? -65.739 -13.152 133.307 1.00 50.19 87 SER A CA 1
ATOM 704 C C . SER A 1 87 ? -66.798 -13.411 132.219 1.00 50.19 87 SER A C 1
ATOM 706 O O . SER A 1 87 ? -66.521 -13.343 131.026 1.00 50.19 87 SER A O 1
ATOM 708 N N . ASP A 1 88 ? -68.056 -13.498 132.668 1.00 54.72 88 ASP A N 1
ATOM 709 C CA . ASP A 1 88 ? -69.244 -12.830 132.102 1.00 54.72 88 ASP A CA 1
ATOM 710 C C . ASP A 1 88 ? -69.284 -12.628 130.573 1.00 54.72 88 ASP A C 1
ATOM 712 O O . ASP A 1 88 ? -69.287 -11.502 130.076 1.00 54.72 88 ASP A O 1
ATOM 716 N N . LEU A 1 89 ? -69.362 -13.735 129.827 1.00 57.03 89 LEU A N 1
ATOM 717 C CA . LEU A 1 89 ? -69.704 -13.754 128.402 1.00 57.03 89 LEU A CA 1
ATOM 718 C C . LEU A 1 89 ? -70.769 -14.826 128.142 1.00 57.03 89 LEU A C 1
ATOM 720 O O . LEU A 1 89 ? -70.595 -16.001 128.477 1.00 57.03 89 LEU A O 1
ATOM 724 N N . SER A 1 90 ? -71.874 -14.418 127.526 1.00 59.00 90 SER A N 1
ATOM 725 C CA . SER A 1 90 ? -72.955 -15.288 127.064 1.00 59.00 90 SER A CA 1
ATOM 726 C C . SER A 1 90 ? -72.434 -16.337 126.066 1.00 59.00 90 SER A C 1
ATOM 728 O O . SER A 1 90 ? -71.519 -16.047 125.290 1.00 59.00 90 SER A O 1
ATOM 730 N N . PRO A 1 91 ? -73.041 -17.539 125.976 1.00 64.12 91 PRO A N 1
ATOM 731 C CA . PRO A 1 91 ? -72.755 -18.489 124.898 1.00 64.12 91 PRO A CA 1
ATOM 732 C C . PRO A 1 91 ? -72.905 -17.888 123.490 1.00 64.12 91 PRO A C 1
ATOM 734 O O . PRO A 1 91 ? -72.231 -18.327 122.558 1.00 64.12 91 PRO A O 1
ATOM 737 N N . GLU A 1 92 ? -73.758 -16.872 123.333 1.00 69.69 92 GLU A N 1
ATOM 738 C CA . GLU A 1 92 ? -73.907 -16.124 122.081 1.00 69.69 92 GLU A CA 1
ATOM 739 C C . GLU A 1 92 ? -72.724 -15.177 121.833 1.00 69.69 92 GLU A C 1
ATOM 741 O O . GLU A 1 92 ? -72.249 -15.098 120.706 1.00 69.69 92 GLU A O 1
ATOM 746 N N . GLU A 1 93 ? -72.178 -14.544 122.873 1.00 68.62 93 GLU A N 1
ATOM 747 C CA . GLU A 1 93 ? -71.008 -13.654 122.791 1.00 68.62 93 GLU A CA 1
ATOM 748 C C . GLU A 1 93 ? -69.699 -14.435 122.605 1.00 68.62 93 GLU A C 1
ATOM 750 O O . GLU A 1 93 ? -68.817 -13.998 121.872 1.00 68.62 93 GLU A O 1
ATOM 755 N N . LEU A 1 94 ? -69.581 -15.633 123.192 1.00 72.12 94 LEU A N 1
ATOM 756 C CA . LEU A 1 94 ? -68.488 -16.567 122.895 1.00 72.12 94 LEU A CA 1
ATOM 757 C C . LEU A 1 94 ? -68.536 -17.036 121.435 1.00 72.12 94 LEU A C 1
ATOM 759 O O . LEU A 1 94 ? -67.504 -17.099 120.767 1.00 72.12 94 LEU A O 1
ATOM 763 N N . LYS A 1 95 ? -69.736 -17.327 120.918 1.00 77.31 95 LYS A N 1
ATOM 764 C CA . LYS A 1 95 ? -69.932 -17.682 119.508 1.00 77.31 95 LYS A CA 1
ATOM 765 C C . LYS A 1 95 ? -69.687 -16.490 118.580 1.00 77.31 95 LYS A C 1
ATOM 767 O O . LYS A 1 95 ? -69.148 -16.685 117.496 1.00 77.31 95 LYS A O 1
ATOM 772 N N . LEU A 1 96 ? -70.036 -15.277 119.009 1.00 79.81 96 LEU A N 1
ATOM 773 C CA . LEU A 1 96 ? -69.755 -14.039 118.290 1.00 79.81 96 LEU A CA 1
ATOM 774 C C . LEU A 1 96 ? -68.244 -13.779 118.230 1.00 79.81 96 LEU A C 1
ATOM 776 O O . LEU A 1 96 ? -67.743 -13.585 117.135 1.00 79.81 96 LEU A O 1
ATOM 780 N N . LYS A 1 97 ? -67.497 -13.929 119.333 1.00 80.00 97 LYS A N 1
ATOM 781 C CA . LYS A 1 97 ? -66.023 -13.829 119.341 1.00 80.00 97 LYS A CA 1
ATOM 782 C C . LYS A 1 97 ? -65.323 -14.890 118.491 1.00 80.00 97 LYS A C 1
ATOM 784 O O . LYS A 1 97 ? -64.323 -14.593 117.844 1.00 80.00 97 LYS A O 1
ATOM 789 N N . GLU A 1 98 ? -65.825 -16.125 118.463 1.00 81.31 98 GLU A N 1
ATOM 790 C CA . GLU A 1 98 ? -65.290 -17.154 117.559 1.00 81.31 98 GLU A CA 1
ATOM 791 C C . GLU A 1 98 ? -65.603 -16.825 116.088 1.00 81.31 98 GLU A C 1
ATOM 793 O O . GLU A 1 98 ? -64.747 -17.014 115.226 1.00 81.31 98 GLU A O 1
ATOM 798 N N . LEU A 1 99 ? -66.780 -16.259 115.791 1.00 84.88 99 LEU A N 1
ATOM 799 C CA . LEU A 1 99 ? -67.109 -15.760 114.453 1.00 84.88 99 LEU A CA 1
ATOM 800 C C . LEU A 1 99 ? -66.267 -14.536 114.066 1.00 84.88 99 LEU A C 1
ATOM 802 O O . LEU A 1 99 ? -65.747 -14.525 112.961 1.00 84.88 99 LEU A O 1
ATOM 806 N N . GLU A 1 100 ? -66.055 -13.559 114.951 1.00 86.38 100 GLU A N 1
ATOM 807 C CA . GLU A 1 100 ? -65.146 -12.417 114.746 1.00 86.38 100 GLU A CA 1
ATOM 808 C C . GLU A 1 100 ? -63.717 -12.891 114.463 1.00 86.38 100 GLU A C 1
ATOM 810 O O . GLU A 1 100 ? -63.063 -12.401 113.546 1.00 86.38 100 GLU A O 1
ATOM 815 N N . LYS A 1 101 ? -63.239 -13.896 115.203 1.00 88.31 101 LYS A N 1
ATOM 816 C CA . LYS A 1 101 ? -61.917 -14.494 114.999 1.00 88.31 101 LYS A CA 1
ATOM 817 C C . LYS A 1 101 ? -61.817 -15.258 113.676 1.00 88.31 101 LYS A C 1
ATOM 819 O O . LYS A 1 101 ? -60.784 -15.184 113.014 1.00 88.31 101 LYS A O 1
ATOM 824 N N . GLN A 1 102 ? -62.867 -15.973 113.268 1.00 89.69 102 GLN A N 1
ATOM 825 C CA . GLN A 1 102 ? -62.908 -16.628 111.957 1.00 89.69 102 GLN A CA 1
ATOM 826 C C . GLN A 1 102 ? -63.033 -15.614 110.814 1.00 89.69 102 GLN A C 1
ATOM 828 O O . GLN A 1 102 ? -62.354 -15.787 109.806 1.00 89.69 102 GLN A O 1
ATOM 833 N N . ILE A 1 103 ? -63.810 -14.539 110.988 1.00 89.06 103 ILE A N 1
ATOM 834 C CA . ILE A 1 103 ? -63.889 -13.399 110.066 1.00 89.06 103 ILE A CA 1
ATOM 835 C C . ILE A 1 103 ? -62.496 -12.791 109.906 1.00 89.06 103 ILE A C 1
ATOM 837 O O . ILE A 1 103 ? -61.962 -12.850 108.804 1.00 89.06 103 ILE A O 1
ATOM 841 N N . SER A 1 104 ? -61.849 -12.372 110.996 1.00 90.50 104 SER A N 1
ATOM 842 C CA . SER A 1 104 ? -60.498 -11.794 110.993 1.00 90.50 104 SER A CA 1
ATOM 843 C C . SER A 1 104 ? -59.452 -12.719 110.351 1.00 90.50 104 SER A C 1
ATOM 845 O O . SER A 1 104 ? -58.651 -12.271 109.534 1.00 90.50 104 SER A O 1
ATOM 847 N N . TYR A 1 105 ? -59.504 -14.030 110.615 1.00 91.75 105 TYR A N 1
ATOM 848 C CA . TYR A 1 105 ? -58.645 -15.009 109.937 1.00 91.75 105 TYR A CA 1
ATOM 849 C C . TYR A 1 105 ? -58.947 -15.130 108.431 1.00 91.75 105 TYR A C 1
ATOM 851 O O . TYR A 1 105 ? -58.032 -15.285 107.617 1.00 91.75 105 TYR A O 1
ATOM 859 N N . THR A 1 106 ? -60.218 -15.059 108.020 1.00 90.19 106 THR A N 1
ATOM 860 C CA . THR A 1 106 ? -60.574 -15.022 106.593 1.00 90.19 106 THR A CA 1
ATOM 861 C C . THR A 1 106 ? -60.232 -13.691 105.928 1.00 90.19 106 THR A C 1
ATOM 863 O O . THR A 1 106 ? -59.892 -13.705 104.748 1.00 90.19 106 THR A O 1
ATOM 866 N N . GLU A 1 107 ? -60.250 -12.576 106.657 1.00 92.94 107 GLU A N 1
ATOM 867 C CA . GLU A 1 107 ? -59.830 -11.252 106.197 1.00 92.94 107 GLU A CA 1
ATOM 868 C C . GLU A 1 107 ? -58.315 -11.222 105.979 1.00 92.94 107 GLU A C 1
ATOM 870 O O . GLU A 1 107 ? -57.897 -11.004 104.848 1.00 92.94 107 GLU A O 1
ATOM 875 N N . GLU A 1 108 ? -57.498 -11.592 106.974 1.00 93.12 108 GLU A N 1
ATOM 876 C CA . GLU A 1 108 ? -56.031 -11.706 106.846 1.00 93.12 108 GLU A CA 1
ATOM 877 C C . GLU A 1 108 ? -55.639 -12.627 105.673 1.00 93.12 108 GLU A C 1
ATOM 879 O O . GLU A 1 108 ? -54.782 -12.305 104.843 1.00 93.12 108 GLU A O 1
ATOM 884 N N . LYS A 1 109 ? -56.325 -13.768 105.536 1.00 94.38 109 LYS A N 1
ATOM 885 C CA . LYS A 1 109 ? -56.133 -14.691 104.410 1.00 94.38 109 LYS A CA 1
ATOM 886 C C . LYS A 1 109 ? -56.558 -14.086 103.066 1.00 94.38 109 LYS A C 1
ATOM 888 O O . LYS A 1 109 ? -55.932 -14.387 102.047 1.00 94.38 109 LYS A O 1
ATOM 893 N N . THR A 1 110 ? -57.597 -13.254 103.043 1.00 93.00 110 THR A N 1
ATOM 894 C CA . THR A 1 110 ? -58.075 -12.569 101.833 1.00 93.00 110 THR A CA 1
ATOM 895 C C . THR A 1 110 ? -57.133 -11.435 101.441 1.00 93.00 110 THR A C 1
ATOM 897 O O . THR A 1 110 ? -56.755 -11.369 100.276 1.00 93.00 110 THR A O 1
ATOM 900 N N . GLU A 1 111 ? -56.651 -10.627 102.387 1.00 94.19 111 GLU A N 1
ATOM 901 C CA . GLU A 1 111 ? -55.616 -9.610 102.159 1.00 94.19 111 GLU A CA 1
ATOM 902 C C . GLU A 1 111 ? -54.308 -10.237 101.660 1.00 94.19 111 GLU A C 1
ATOM 904 O O . GLU A 1 111 ? -53.700 -9.737 100.709 1.00 94.19 111 GLU A O 1
ATOM 909 N N . GLY A 1 112 ? -53.896 -11.376 102.227 1.00 93.75 112 GLY A N 1
ATOM 910 C CA . GLY A 1 112 ? -52.740 -12.142 101.757 1.00 93.75 112 GLY A CA 1
ATOM 911 C C . GLY A 1 112 ? -52.904 -12.639 100.315 1.00 93.75 112 GLY A C 1
ATOM 912 O O . GLY A 1 112 ? -51.995 -12.484 99.493 1.00 93.75 112 GLY A O 1
ATOM 913 N N . LEU A 1 113 ? -54.080 -13.180 99.971 1.00 94.38 113 LEU A N 1
ATOM 914 C CA . LEU A 1 113 ? -54.411 -13.605 98.606 1.00 94.38 113 LEU A CA 1
ATOM 915 C C . LEU A 1 113 ? -54.526 -12.422 97.631 1.00 94.38 113 LEU A C 1
ATOM 917 O O . LEU A 1 113 ? -54.048 -12.524 96.503 1.00 94.38 113 LEU A O 1
ATOM 921 N N . GLN A 1 114 ? -55.094 -11.295 98.057 1.00 94.50 114 GLN A N 1
ATOM 922 C CA . GLN A 1 114 ? -55.227 -10.072 97.264 1.00 94.50 114 GLN A CA 1
ATOM 923 C C . GLN A 1 114 ? -53.860 -9.423 97.009 1.00 94.50 114 GLN A C 1
ATOM 925 O O . GLN A 1 114 ? -53.558 -9.039 95.882 1.00 94.50 114 GLN A O 1
ATOM 930 N N . THR A 1 115 ? -52.986 -9.389 98.015 1.00 94.88 115 THR A N 1
ATOM 931 C CA . THR A 1 115 ? -51.595 -8.927 97.888 1.00 94.88 115 THR A CA 1
ATOM 932 C C . THR A 1 115 ? -50.795 -9.829 96.946 1.00 94.88 115 THR A C 1
ATOM 934 O O . THR A 1 115 ? -50.056 -9.341 96.086 1.00 9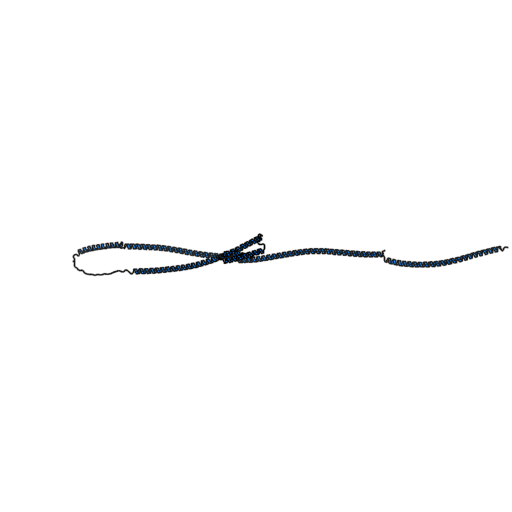4.88 115 THR A O 1
ATOM 937 N N . PHE A 1 116 ? -50.970 -11.153 97.046 1.00 95.75 116 PHE A N 1
ATOM 938 C CA . PHE A 1 116 ? -50.384 -12.101 96.098 1.00 95.75 116 PHE A CA 1
ATOM 939 C C . PHE A 1 116 ? -50.925 -11.889 94.675 1.00 95.75 116 PHE A C 1
ATOM 941 O O . PHE A 1 116 ? -50.136 -11.851 93.730 1.00 95.75 116 PHE A O 1
ATOM 948 N N . TRP A 1 117 ? -52.237 -11.691 94.516 1.00 96.69 117 TRP A N 1
ATOM 949 C CA . TRP A 1 117 ? -52.866 -11.420 93.223 1.00 96.69 117 TRP A CA 1
ATOM 950 C C . TRP A 1 117 ? -52.318 -10.145 92.576 1.00 96.69 117 TRP A C 1
ATOM 952 O O . TRP A 1 117 ? -51.810 -10.211 91.460 1.00 96.69 117 TRP A O 1
ATOM 962 N N . ILE A 1 118 ? -52.312 -9.016 93.293 1.00 96.50 118 ILE A N 1
ATOM 963 C CA . ILE A 1 118 ? -51.778 -7.728 92.811 1.00 96.50 118 ILE A CA 1
ATOM 964 C C . ILE A 1 118 ? -50.304 -7.865 92.396 1.00 96.50 118 ILE A C 1
ATOM 966 O O . ILE A 1 118 ? -49.878 -7.287 91.392 1.00 96.50 118 ILE A O 1
ATOM 970 N N . ARG A 1 119 ? -49.516 -8.677 93.115 1.00 96.88 119 ARG A N 1
ATOM 971 C CA . ARG A 1 119 ? -48.123 -8.986 92.753 1.00 96.88 119 ARG A CA 1
ATOM 972 C C . ARG A 1 119 ? -48.017 -9.797 91.456 1.00 96.88 119 ARG A C 1
ATOM 974 O O . ARG A 1 119 ? -47.138 -9.503 90.644 1.00 96.88 119 ARG A O 1
ATOM 981 N N . GLN A 1 120 ? -48.881 -10.790 91.243 1.00 96.50 120 GLN A N 1
ATOM 982 C CA . GLN A 1 120 ? -48.912 -11.567 89.996 1.00 96.50 120 GLN A CA 1
ATOM 983 C C . GLN A 1 120 ? -49.427 -10.736 88.817 1.00 96.50 120 GLN A C 1
ATOM 985 O O . GLN A 1 120 ? -48.836 -10.776 87.741 1.00 96.50 120 GLN A O 1
ATOM 990 N N . GLU A 1 121 ? -50.461 -9.922 89.019 1.00 95.56 121 GLU A N 1
ATOM 991 C CA . GLU A 1 121 ? -50.990 -8.990 88.023 1.00 95.56 121 GLU A CA 1
ATOM 992 C C . GLU A 1 121 ? -49.920 -7.975 87.596 1.00 95.56 121 GLU A C 1
ATOM 994 O O . GLU A 1 121 ? -49.624 -7.849 86.407 1.00 95.56 121 GLU A O 1
ATOM 999 N N . SER A 1 122 ? -49.226 -7.357 88.558 1.00 96.62 122 SER A N 1
ATOM 1000 C CA . SER A 1 122 ? -48.072 -6.483 88.298 1.00 96.62 122 SER A CA 1
ATOM 1001 C C . SER A 1 122 ? -46.963 -7.199 87.517 1.00 96.62 122 SER A C 1
ATOM 1003 O O . SER A 1 122 ? -46.368 -6.623 86.600 1.00 96.62 122 SER A O 1
ATOM 1005 N N . HIS A 1 123 ? -46.696 -8.473 87.827 1.00 96.94 123 HIS A N 1
ATOM 1006 C CA . HIS A 1 123 ? -45.734 -9.272 87.071 1.00 96.94 123 HIS A CA 1
ATOM 1007 C C . HIS A 1 123 ? -46.202 -9.520 85.627 1.00 96.94 123 HIS A C 1
ATOM 1009 O O . HIS A 1 123 ? -45.434 -9.271 84.696 1.00 96.94 123 HIS A O 1
ATOM 1015 N N . ILE A 1 124 ? -47.461 -9.908 85.413 1.00 97.12 124 ILE A N 1
ATOM 1016 C CA . ILE A 1 124 ? -48.065 -10.106 84.085 1.00 97.12 124 ILE A CA 1
ATOM 1017 C C . ILE A 1 124 ? -48.037 -8.806 83.265 1.00 97.12 124 ILE A C 1
ATOM 1019 O O . ILE A 1 124 ? -47.660 -8.833 82.090 1.00 97.12 124 ILE A O 1
ATOM 1023 N N . VAL A 1 125 ? -48.338 -7.656 83.875 1.00 97.94 125 VAL A N 1
ATOM 1024 C CA . VAL A 1 125 ? -48.235 -6.335 83.234 1.00 97.94 125 VAL A CA 1
ATOM 1025 C C . VAL A 1 125 ? -46.788 -6.042 82.821 1.00 97.94 125 VAL A C 1
ATOM 1027 O O . VAL A 1 125 ? -46.551 -5.704 81.659 1.00 97.94 125 VAL A O 1
ATOM 1030 N N . SER A 1 126 ? -45.801 -6.253 83.701 1.00 97.81 126 SER A N 1
ATOM 1031 C CA . SER A 1 126 ? -44.380 -6.067 83.352 1.00 97.81 126 SER A CA 1
ATOM 1032 C C . SER A 1 126 ? -43.907 -7.002 82.225 1.00 97.81 126 SER A C 1
ATOM 1034 O O . SER A 1 126 ? -43.166 -6.584 81.331 1.00 97.81 126 SER A O 1
ATOM 1036 N N . LEU A 1 127 ? -44.386 -8.251 82.196 1.00 97.25 127 LEU A N 1
ATOM 1037 C CA . LEU A 1 127 ? -44.121 -9.202 81.115 1.00 97.25 127 LEU A CA 1
ATOM 1038 C C . LEU A 1 127 ? -44.768 -8.760 79.793 1.00 97.25 127 LEU A C 1
ATOM 1040 O O . LEU A 1 127 ? -44.137 -8.871 78.741 1.00 97.25 127 LEU A O 1
ATOM 1044 N N . SER A 1 128 ? -45.986 -8.214 79.839 1.00 97.00 128 SER A N 1
ATOM 1045 C CA . SER A 1 128 ? -46.710 -7.687 78.675 1.00 97.00 128 SER A CA 1
ATOM 1046 C C . SER A 1 128 ? -46.037 -6.440 78.082 1.00 97.00 128 SER A C 1
ATOM 1048 O O . SER A 1 128 ? -45.853 -6.345 76.864 1.00 97.00 128 SER A O 1
ATOM 1050 N N . GLN A 1 129 ? -45.565 -5.526 78.937 1.00 97.50 129 GLN A N 1
ATOM 1051 C CA . GLN A 1 129 ? -44.754 -4.372 78.535 1.00 97.50 129 GLN A CA 1
ATOM 1052 C C . GLN A 1 129 ? -43.426 -4.820 77.903 1.00 97.50 129 GLN A C 1
ATOM 1054 O O . GLN A 1 129 ? -43.075 -4.365 76.812 1.00 97.50 129 GLN A O 1
ATOM 1059 N N . ARG A 1 130 ? -42.720 -5.781 78.522 1.00 97.94 130 ARG A N 1
ATOM 1060 C CA . ARG A 1 130 ? -41.479 -6.356 77.973 1.00 97.94 130 ARG A CA 1
ATOM 1061 C C . ARG A 1 130 ? -41.705 -7.018 76.611 1.00 97.94 130 ARG A C 1
ATOM 1063 O O . ARG A 1 130 ? -40.945 -6.748 75.684 1.00 97.94 130 ARG A O 1
ATOM 1070 N N . ARG A 1 131 ? -42.771 -7.813 76.457 1.00 97.56 131 ARG A N 1
ATOM 1071 C CA . ARG A 1 131 ? -43.171 -8.431 75.179 1.00 97.56 131 ARG A CA 1
ATOM 1072 C C . ARG A 1 131 ? -43.462 -7.376 74.110 1.00 97.56 131 ARG A C 1
ATOM 1074 O O . ARG A 1 131 ? -43.010 -7.518 72.978 1.00 97.56 131 ARG A O 1
ATOM 1081 N N . SER A 1 132 ? -44.184 -6.315 74.468 1.00 97.19 132 SER A N 1
ATOM 1082 C CA . SER A 1 132 ? -44.501 -5.209 73.556 1.00 97.19 132 SER A CA 1
ATOM 1083 C C . SER A 1 132 ? -43.237 -4.493 73.072 1.00 97.19 132 SER A C 1
ATOM 1085 O O . SER A 1 132 ? -43.098 -4.248 71.873 1.00 97.19 132 SER A O 1
ATOM 1087 N N . LYS A 1 133 ? -42.268 -4.252 73.968 1.00 97.81 133 LYS A N 1
ATOM 1088 C CA . LYS A 1 133 ? -40.954 -3.716 73.591 1.00 97.81 133 LYS A CA 1
ATOM 1089 C C . LYS A 1 133 ? -40.183 -4.675 72.674 1.00 97.81 133 LYS A C 1
ATOM 1091 O O . LYS A 1 133 ? -39.736 -4.258 71.614 1.00 97.81 133 LYS A O 1
ATOM 1096 N N . GLN A 1 134 ? -40.101 -5.963 73.011 1.00 97.69 134 GLN A N 1
ATOM 1097 C CA . GLN A 1 134 ? -39.418 -6.962 72.175 1.00 97.69 134 GLN A CA 1
ATOM 1098 C C . GLN A 1 134 ? -40.023 -7.070 70.762 1.00 97.69 134 GLN A C 1
ATOM 1100 O O . GLN A 1 134 ? -39.287 -7.229 69.790 1.00 97.69 134 GLN A O 1
ATOM 1105 N N . LEU A 1 135 ? -41.348 -6.938 70.621 1.00 97.69 135 LEU A N 1
ATOM 1106 C CA . LEU A 1 135 ? -42.019 -6.889 69.316 1.00 97.69 135 LEU A CA 1
ATOM 1107 C C . LEU A 1 135 ? -41.695 -5.602 68.536 1.00 97.69 135 LEU A C 1
ATOM 1109 O O . LEU A 1 135 ? -41.547 -5.654 67.315 1.00 97.69 135 LEU A O 1
ATOM 1113 N N . HIS A 1 136 ? -41.561 -4.462 69.218 1.00 97.81 136 HIS A N 1
ATOM 1114 C CA . HIS A 1 136 ? -41.121 -3.205 68.608 1.00 97.81 136 HIS A CA 1
ATOM 1115 C C . HIS A 1 136 ? -39.671 -3.304 68.107 1.00 97.81 136 HIS A C 1
ATOM 1117 O O . HIS A 1 136 ? -39.413 -3.057 66.928 1.00 97.81 136 HIS A O 1
ATOM 1123 N N . ASP A 1 137 ? -38.756 -3.765 68.962 1.00 97.88 137 ASP A N 1
ATOM 1124 C CA . ASP A 1 137 ? -37.333 -3.937 68.652 1.00 97.88 137 ASP A CA 1
ATOM 1125 C C . ASP A 1 137 ? -37.134 -4.941 67.493 1.00 97.88 137 ASP A C 1
ATOM 1127 O O . ASP A 1 137 ? -36.408 -4.663 66.537 1.00 97.88 137 ASP A O 1
ATOM 1131 N N . MET A 1 138 ? -37.867 -6.065 67.490 1.00 97.94 138 MET A N 1
ATOM 1132 C CA . MET A 1 138 ? -37.882 -7.028 66.376 1.00 97.94 138 MET A CA 1
ATOM 1133 C C . MET A 1 138 ? -38.374 -6.397 65.061 1.00 97.94 138 MET A C 1
ATOM 1135 O O . MET A 1 138 ? -37.833 -6.689 63.993 1.00 97.94 138 MET A O 1
ATOM 1139 N N . ASN A 1 139 ? -39.388 -5.530 65.107 1.00 97.50 139 ASN A N 1
ATOM 1140 C CA . ASN A 1 139 ? -39.891 -4.843 63.915 1.00 97.50 139 ASN A CA 1
ATOM 1141 C C . ASN A 1 139 ? -38.921 -3.767 63.395 1.00 97.50 139 ASN A C 1
ATOM 1143 O O . ASN A 1 139 ? -38.890 -3.524 62.187 1.00 97.50 139 ASN A O 1
ATOM 1147 N N . ILE A 1 140 ? -38.100 -3.158 64.258 1.00 97.62 140 ILE A N 1
ATOM 1148 C CA . ILE A 1 140 ? -36.977 -2.305 63.835 1.00 97.62 140 ILE A CA 1
ATOM 1149 C C . ILE A 1 140 ? -35.896 -3.156 63.159 1.00 97.62 140 ILE A C 1
ATOM 1151 O O . ILE A 1 140 ? -35.503 -2.845 62.035 1.00 97.62 140 ILE A O 1
ATOM 1155 N N . LEU A 1 141 ? -35.474 -4.261 63.783 1.00 97.88 141 LEU A N 1
ATOM 1156 C CA . LEU A 1 141 ? -34.456 -5.165 63.233 1.00 97.88 141 LEU A CA 1
ATOM 1157 C C . LEU A 1 141 ? -34.860 -5.732 61.862 1.00 97.88 141 LEU A C 1
ATOM 1159 O O . LEU A 1 141 ? -34.050 -5.737 60.941 1.00 97.88 141 LEU A O 1
ATOM 1163 N N . ARG A 1 142 ? -36.131 -6.116 61.673 1.00 97.88 142 ARG A N 1
ATOM 1164 C CA . ARG A 1 142 ? -36.665 -6.543 60.363 1.00 97.88 142 ARG A CA 1
ATOM 1165 C C . ARG A 1 142 ? -36.566 -5.453 59.291 1.00 97.88 142 ARG A C 1
ATOM 1167 O O . ARG A 1 142 ? -36.202 -5.749 58.158 1.00 97.88 142 ARG A O 1
ATOM 1174 N N . LYS A 1 143 ? -36.852 -4.191 59.635 1.00 98.00 143 LYS A N 1
ATOM 1175 C CA . LYS A 1 143 ? -36.691 -3.054 58.707 1.00 98.00 143 LYS A CA 1
ATOM 1176 C C . LYS A 1 143 ? -35.219 -2.788 58.383 1.00 98.00 143 LYS A C 1
ATOM 1178 O O . LYS A 1 143 ? -34.902 -2.468 57.243 1.00 98.00 143 LYS A O 1
ATOM 1183 N N . GLN A 1 144 ? -34.327 -2.930 59.363 1.00 98.00 144 GLN A N 1
ATOM 1184 C CA . GLN A 1 144 ? -32.883 -2.785 59.160 1.00 98.00 144 GLN A CA 1
ATOM 1185 C C . GLN A 1 144 ? -32.326 -3.892 58.255 1.00 98.00 144 GLN A C 1
ATOM 1187 O O . GLN A 1 144 ? -31.584 -3.574 57.329 1.00 98.00 144 GLN A O 1
ATOM 1192 N N . LEU A 1 145 ? -32.735 -5.150 58.457 1.00 97.81 145 LEU A N 1
ATOM 1193 C CA . LEU A 1 145 ? -32.384 -6.275 57.583 1.00 97.81 145 LEU A CA 1
ATOM 1194 C C . LEU A 1 145 ? -32.824 -6.022 56.138 1.00 97.81 145 LEU A C 1
ATOM 1196 O O . LEU A 1 145 ? -31.974 -6.038 55.258 1.00 97.81 145 LEU A O 1
ATOM 1200 N N . LEU A 1 146 ? -34.087 -5.652 55.900 1.00 97.81 146 LEU A N 1
ATOM 1201 C CA . LEU A 1 146 ? -34.588 -5.354 54.550 1.00 97.81 146 LEU A CA 1
ATOM 1202 C C . LEU A 1 146 ? -33.800 -4.224 53.851 1.00 97.81 146 LEU A C 1
ATOM 1204 O O . LEU A 1 146 ? -33.538 -4.278 52.650 1.00 97.81 146 LEU A O 1
ATOM 1208 N N . VAL A 1 147 ? -33.377 -3.197 54.600 1.00 98.31 147 VAL A N 1
ATOM 1209 C CA . VAL A 1 147 ? -32.526 -2.112 54.074 1.00 98.31 147 VAL A CA 1
ATOM 1210 C C . VAL A 1 147 ? -31.099 -2.591 53.779 1.00 98.31 147 VAL A C 1
ATOM 1212 O O . VAL A 1 147 ? -30.481 -2.100 52.833 1.00 98.31 147 VAL A O 1
ATOM 1215 N N . LEU A 1 148 ? -30.559 -3.534 54.555 1.00 98.12 148 LEU A N 1
ATOM 1216 C CA . LEU A 1 148 ? -29.248 -4.140 54.305 1.00 98.12 148 LEU A CA 1
ATOM 1217 C C . LEU A 1 148 ? -29.288 -5.104 53.113 1.00 98.12 148 LEU A C 1
ATOM 1219 O O . LEU A 1 148 ? -28.414 -5.017 52.258 1.00 98.12 148 LEU A O 1
ATOM 1223 N N . GLU A 1 149 ? -30.325 -5.931 52.992 1.00 97.94 149 GLU A N 1
ATOM 1224 C CA . GLU A 1 149 ? -30.586 -6.802 51.837 1.00 97.94 149 GLU A CA 1
ATOM 1225 C C . GLU A 1 149 ? -30.691 -5.978 50.546 1.00 97.94 149 GLU A C 1
ATOM 1227 O O . GLU A 1 149 ? -29.982 -6.242 49.576 1.00 97.94 149 GLU A O 1
ATOM 1232 N N . GLN A 1 150 ? -31.486 -4.901 50.550 1.00 97.75 150 GLN A N 1
ATOM 1233 C CA . GLN A 1 150 ? -31.621 -4.016 49.390 1.00 97.75 150 GLN A CA 1
ATOM 1234 C C . GLN A 1 150 ? -30.309 -3.295 49.030 1.00 97.75 150 GLN A C 1
ATOM 1236 O O . GLN A 1 150 ? -30.043 -3.059 47.847 1.00 97.75 150 GLN A O 1
ATOM 1241 N N . LYS A 1 151 ? -29.475 -2.949 50.021 1.00 98.31 151 LYS A N 1
ATOM 1242 C CA . LYS A 1 151 ? -28.122 -2.417 49.783 1.00 98.31 151 LYS A CA 1
ATOM 1243 C C . LYS A 1 151 ? -27.193 -3.481 49.201 1.00 98.31 151 LYS A C 1
ATOM 1245 O O . LYS A 1 151 ? -26.472 -3.171 48.259 1.00 98.31 151 LYS A O 1
ATOM 1250 N N . ASN A 1 152 ? -27.245 -4.710 49.708 1.00 98.25 152 ASN A N 1
ATOM 1251 C CA . ASN A 1 152 ? -26.443 -5.827 49.221 1.00 98.25 152 ASN A CA 1
ATOM 1252 C C . ASN A 1 152 ? -26.754 -6.126 47.746 1.00 98.25 152 ASN A C 1
ATOM 1254 O O . ASN A 1 152 ? -25.849 -6.065 46.924 1.00 98.25 152 ASN A O 1
ATOM 1258 N N . MET A 1 153 ? -28.036 -6.256 47.379 1.00 98.06 153 MET A N 1
ATOM 1259 C CA . MET A 1 153 ? -28.470 -6.437 45.981 1.00 98.06 153 MET A CA 1
ATOM 1260 C C . MET A 1 153 ? -28.037 -5.297 45.043 1.00 98.06 153 MET A C 1
ATOM 1262 O O . MET A 1 153 ? -27.916 -5.494 43.834 1.00 98.06 153 MET A O 1
ATOM 1266 N N . ASN A 1 154 ? -27.853 -4.080 45.566 1.00 98.38 154 ASN A N 1
ATOM 1267 C CA . ASN A 1 154 ? -27.335 -2.961 44.780 1.00 98.38 154 ASN A CA 1
ATOM 1268 C C . ASN A 1 154 ? -25.815 -3.069 44.598 1.00 98.38 154 ASN A C 1
ATOM 1270 O O . ASN A 1 154 ? -25.343 -2.953 43.473 1.00 98.38 154 ASN A O 1
ATOM 1274 N N . ILE A 1 155 ? -25.075 -3.379 45.667 1.00 98.19 155 ILE A N 1
ATOM 1275 C CA . ILE A 1 155 ? -23.623 -3.599 45.625 1.00 98.19 155 ILE A CA 1
ATOM 1276 C C . ILE A 1 155 ? -23.273 -4.787 44.714 1.00 98.19 155 ILE A C 1
ATOM 1278 O O . ILE A 1 155 ? -22.374 -4.670 43.891 1.00 98.19 155 ILE A O 1
ATOM 1282 N N . GLU A 1 156 ? -24.013 -5.894 44.784 1.00 98.25 156 GLU A N 1
ATOM 1283 C CA . GLU A 1 156 ? -23.851 -7.060 43.901 1.00 98.25 156 GLU A CA 1
ATOM 1284 C C . GLU A 1 156 ? -24.072 -6.697 42.425 1.00 98.25 156 GLU A C 1
ATOM 1286 O O . GLU A 1 156 ? -23.304 -7.113 41.556 1.00 98.25 156 GLU A O 1
ATOM 1291 N N . ARG A 1 157 ? -25.076 -5.860 42.130 1.00 98.25 157 ARG A N 1
ATOM 1292 C CA . ARG A 1 157 ? -25.328 -5.354 40.773 1.00 98.25 157 ARG A CA 1
ATOM 1293 C C . ARG A 1 157 ? -24.199 -4.448 40.285 1.00 98.25 157 ARG A C 1
ATOM 1295 O O . ARG A 1 157 ? -23.790 -4.561 39.132 1.00 98.25 157 ARG A O 1
ATOM 1302 N N . ASP A 1 158 ? -23.680 -3.581 41.149 1.00 98.19 158 ASP A N 1
ATOM 1303 C CA . ASP A 1 158 ? -22.584 -2.670 40.815 1.00 98.19 158 ASP A CA 1
ATOM 1304 C C . ASP A 1 158 ? -21.254 -3.420 40.627 1.00 98.19 158 ASP A C 1
ATOM 1306 O O . ASP A 1 158 ? -20.527 -3.133 39.675 1.00 98.19 158 ASP A O 1
ATOM 1310 N N . ILE A 1 159 ? -20.981 -4.451 41.437 1.00 98.38 159 ILE A N 1
ATOM 1311 C CA . ILE A 1 159 ? -19.877 -5.401 41.223 1.00 98.38 159 ILE A CA 1
ATOM 1312 C C . ILE A 1 159 ? -20.044 -6.094 39.869 1.00 98.38 159 ILE A C 1
ATOM 1314 O O . ILE A 1 159 ? -19.122 -6.067 39.054 1.00 98.38 159 ILE A O 1
ATOM 1318 N N . GLN A 1 160 ? -21.225 -6.648 39.572 1.00 98.38 160 GLN A N 1
ATOM 1319 C CA . GLN A 1 160 ? -21.446 -7.356 38.312 1.00 98.38 160 GLN A CA 1
ATOM 1320 C C . GLN A 1 160 ? -21.310 -6.431 37.090 1.00 98.38 160 GLN A C 1
ATOM 1322 O O . GLN A 1 160 ? -20.777 -6.852 36.059 1.00 98.38 160 GLN A O 1
ATOM 1327 N N . ASN A 1 161 ? -21.733 -5.168 37.207 1.00 97.94 161 ASN A N 1
ATOM 1328 C CA . ASN A 1 161 ? -21.500 -4.134 36.200 1.00 97.94 161 ASN A CA 1
ATOM 1329 C C . ASN A 1 161 ? -19.999 -3.867 36.006 1.00 97.94 161 ASN A C 1
ATOM 1331 O O . ASN A 1 161 ? -19.533 -3.840 34.866 1.00 97.94 161 ASN A O 1
ATOM 1335 N N . LYS A 1 162 ? -19.227 -3.737 37.094 1.00 97.69 162 LYS A N 1
ATOM 1336 C CA . LYS A 1 162 ? -17.778 -3.490 37.032 1.00 97.69 162 LYS A CA 1
ATOM 1337 C C . LYS A 1 162 ? -16.989 -4.674 36.483 1.00 97.69 162 LYS A C 1
ATOM 1339 O O . LYS A 1 162 ? -16.109 -4.454 35.658 1.00 97.69 162 LYS A O 1
ATOM 1344 N N . GLU A 1 163 ? -17.361 -5.913 36.801 1.00 98.44 163 GLU A N 1
ATOM 1345 C CA . GLU A 1 163 ? -16.809 -7.088 36.114 1.00 98.44 163 GLU A CA 1
ATOM 1346 C C . GLU A 1 163 ? -17.072 -7.048 34.601 1.00 98.44 163 GLU A C 1
ATOM 1348 O O . GLU A 1 163 ? -16.230 -7.459 33.806 1.00 98.44 163 GLU A O 1
ATOM 1353 N N . ASN A 1 164 ? -18.257 -6.596 34.182 1.00 98.06 164 ASN A N 1
ATOM 1354 C CA . ASN A 1 164 ? -18.635 -6.553 32.770 1.00 98.06 164 ASN A CA 1
ATOM 1355 C C . ASN A 1 164 ? -17.954 -5.398 32.018 1.00 98.06 164 ASN A C 1
ATOM 1357 O O . ASN A 1 164 ? -17.675 -5.534 30.827 1.00 98.06 164 ASN A O 1
ATOM 1361 N N . GLU A 1 165 ? -17.637 -4.293 32.695 1.00 97.81 165 GLU A N 1
ATOM 1362 C CA . GLU A 1 165 ? -16.700 -3.277 32.201 1.00 97.81 165 GLU A CA 1
ATOM 1363 C C . GLU A 1 165 ? -15.278 -3.850 32.086 1.00 97.81 165 GLU A C 1
ATOM 1365 O O . GLU A 1 165 ? -14.660 -3.742 31.029 1.00 97.81 165 GLU A O 1
ATOM 1370 N N . GLU A 1 166 ? -14.778 -4.538 33.116 1.00 98.12 166 GLU A N 1
ATOM 1371 C CA . GLU A 1 166 ? -13.432 -5.121 33.118 1.00 98.12 166 GLU A CA 1
ATOM 1372 C C . GLU A 1 166 ? -13.250 -6.169 32.007 1.00 98.12 166 GLU A C 1
ATOM 1374 O O . GLU A 1 166 ? -12.244 -6.152 31.295 1.00 98.12 166 GLU A O 1
ATOM 1379 N N . LYS A 1 167 ? -14.242 -7.046 31.802 1.00 98.19 167 LYS A N 1
ATOM 1380 C CA . LYS A 1 167 ? -14.255 -8.039 30.715 1.00 98.19 167 LYS A CA 1
ATOM 1381 C C . LYS A 1 167 ? -14.153 -7.357 29.343 1.00 98.19 167 LYS A C 1
ATOM 1383 O O . LYS A 1 167 ? -13.335 -7.786 28.534 1.00 98.19 167 LYS A O 1
ATOM 1388 N N . LYS A 1 168 ? -14.886 -6.257 29.107 1.00 98.00 168 LYS A N 1
ATOM 1389 C CA . LYS A 1 168 ? -14.775 -5.453 27.869 1.00 98.00 168 LYS A CA 1
ATOM 1390 C C . LYS A 1 168 ? -13.379 -4.852 27.710 1.00 98.00 168 LYS A C 1
ATOM 1392 O O . LYS A 1 168 ? -12.748 -5.070 26.680 1.00 98.00 168 LYS A O 1
ATOM 1397 N N . CYS A 1 169 ? -12.859 -4.186 28.743 1.00 97.94 169 CYS A N 1
ATOM 1398 C CA . CYS A 1 169 ? -11.514 -3.605 28.729 1.00 97.94 169 CYS A CA 1
ATOM 1399 C C . CYS A 1 169 ? -10.432 -4.661 28.440 1.00 97.94 169 CYS A C 1
ATOM 1401 O O . CYS A 1 169 ? -9.542 -4.422 27.629 1.00 97.94 169 CYS A O 1
ATOM 1403 N N . ARG A 1 170 ? -10.523 -5.861 29.035 1.00 98.31 170 ARG A N 1
ATOM 1404 C CA . ARG A 1 170 ? -9.620 -6.991 28.742 1.00 98.31 170 ARG A CA 1
ATOM 1405 C C . ARG A 1 170 ? -9.710 -7.440 27.277 1.00 98.31 170 ARG A C 1
ATOM 1407 O O . ARG A 1 170 ? -8.674 -7.703 26.668 1.00 98.31 170 ARG A O 1
ATOM 1414 N N . THR A 1 171 ? -10.910 -7.499 26.696 1.00 98.06 171 THR A N 1
ATOM 1415 C CA . THR A 1 171 ? -11.108 -7.833 25.273 1.00 98.06 171 THR A CA 1
ATOM 1416 C C . THR A 1 171 ? -10.526 -6.761 24.345 1.00 98.06 171 THR A C 1
ATOM 1418 O O . THR A 1 171 ? -9.837 -7.098 23.383 1.00 98.06 171 THR A O 1
ATOM 1421 N N . GLU A 1 172 ? -10.733 -5.478 24.647 1.00 98.12 172 GLU A N 1
ATOM 1422 C CA . GLU A 1 172 ? -10.163 -4.360 23.883 1.00 98.12 172 GLU A CA 1
ATOM 1423 C C . GLU A 1 172 ? -8.630 -4.331 23.965 1.00 98.12 172 GLU A C 1
ATOM 1425 O O . GLU A 1 172 ? -7.962 -4.199 22.938 1.00 98.12 172 GLU A O 1
ATOM 1430 N N . ILE A 1 173 ? -8.056 -4.546 25.155 1.00 97.94 173 ILE A N 1
ATOM 1431 C CA . ILE A 1 173 ? -6.604 -4.678 25.353 1.00 97.94 173 ILE A CA 1
ATOM 1432 C C . ILE A 1 173 ? -6.050 -5.848 24.532 1.00 97.94 173 ILE A C 1
ATOM 1434 O O . ILE A 1 173 ? -5.044 -5.677 23.845 1.00 97.94 173 ILE A O 1
ATOM 1438 N N . SER A 1 174 ? -6.715 -7.008 24.541 1.00 98.31 174 SER A N 1
ATOM 1439 C CA . SER A 1 174 ? -6.309 -8.168 23.739 1.00 98.31 174 SER A CA 1
ATOM 1440 C C . SER A 1 174 ? -6.336 -7.859 22.235 1.00 98.31 174 SER A C 1
ATOM 1442 O O . SER A 1 174 ? -5.346 -8.098 21.544 1.00 98.31 174 SER A O 1
ATOM 1444 N N . HIS A 1 175 ? -7.400 -7.222 21.732 1.00 97.69 175 HIS A N 1
ATOM 1445 C CA . HIS A 1 175 ? -7.478 -6.781 20.336 1.00 97.69 175 HIS A CA 1
ATOM 1446 C C . HIS A 1 175 ? -6.355 -5.793 19.969 1.00 97.69 175 HIS A C 1
ATOM 1448 O O . HIS A 1 175 ? -5.730 -5.922 18.912 1.00 97.69 175 HIS A O 1
ATOM 1454 N N . LEU A 1 176 ? -6.065 -4.821 20.840 1.00 97.69 176 LEU A N 1
ATOM 1455 C CA . LEU A 1 176 ? -4.982 -3.855 20.641 1.00 97.69 176 LEU A CA 1
ATOM 1456 C C . LEU A 1 176 ? -3.599 -4.522 20.661 1.00 97.69 176 LEU A C 1
ATOM 1458 O O . LEU A 1 176 ? -2.753 -4.162 19.844 1.00 97.69 176 LEU A O 1
ATOM 1462 N N . GLN A 1 177 ? -3.380 -5.520 21.521 1.00 97.88 177 GLN A N 1
ATOM 1463 C CA . GLN A 1 177 ? -2.156 -6.327 21.545 1.00 97.88 177 GLN A CA 1
ATOM 1464 C C . GLN A 1 177 ? -1.981 -7.120 20.243 1.00 97.88 177 GLN A C 1
ATOM 1466 O O . GLN A 1 177 ? -0.927 -7.018 19.617 1.00 97.88 177 GLN A O 1
ATOM 1471 N N . THR A 1 178 ? -3.013 -7.831 19.773 1.00 98.06 178 THR A N 1
ATOM 1472 C CA . THR A 1 178 ? -2.971 -8.538 18.479 1.00 98.06 178 THR A CA 1
ATOM 1473 C C . THR A 1 178 ? -2.668 -7.573 17.332 1.00 98.06 178 THR A C 1
ATOM 1475 O O . THR A 1 178 ? -1.777 -7.827 16.524 1.00 98.06 178 THR A O 1
ATOM 1478 N N . LYS A 1 179 ? -3.340 -6.416 17.297 1.00 98.06 179 LYS A N 1
ATOM 1479 C CA . LYS A 1 179 ? -3.114 -5.371 16.289 1.00 98.06 179 LYS A CA 1
ATOM 1480 C C . LYS A 1 179 ? -1.691 -4.802 16.340 1.00 98.06 179 LYS A C 1
ATOM 1482 O O . LYS A 1 179 ? -1.118 -4.534 15.286 1.00 98.06 179 LYS A O 1
ATOM 1487 N N . LEU A 1 180 ? -1.114 -4.636 17.532 1.00 97.62 180 LEU A N 1
ATOM 1488 C CA . LEU A 1 180 ? 0.265 -4.182 17.722 1.00 97.62 180 LEU A CA 1
ATOM 1489 C C . LEU A 1 180 ? 1.273 -5.215 17.203 1.00 97.62 180 LEU A C 1
ATOM 1491 O O . LEU A 1 180 ? 2.213 -4.824 16.515 1.00 97.62 180 LEU A O 1
ATOM 1495 N N . VAL A 1 181 ? 1.050 -6.512 17.448 1.00 97.94 181 VAL A N 1
ATOM 1496 C CA . VAL A 1 181 ? 1.876 -7.599 16.887 1.00 97.94 181 VAL A CA 1
ATOM 1497 C C . VAL A 1 181 ? 1.786 -7.620 15.358 1.00 97.94 181 VAL A C 1
ATOM 1499 O O . VAL A 1 181 ? 2.810 -7.548 14.686 1.00 97.94 181 VAL A O 1
ATOM 1502 N N . THR A 1 182 ? 0.584 -7.570 14.778 1.00 97.62 182 THR A N 1
ATOM 1503 C CA . THR A 1 182 ? 0.420 -7.505 13.311 1.00 97.62 182 THR A CA 1
ATOM 1504 C C . THR A 1 182 ? 1.063 -6.253 12.690 1.00 97.62 182 THR A C 1
ATOM 1506 O O . THR A 1 182 ? 1.451 -6.261 11.519 1.00 97.62 182 THR A O 1
ATOM 1509 N N . LEU A 1 183 ? 1.179 -5.149 13.438 1.00 96.50 183 LEU A N 1
ATOM 1510 C CA . LEU A 1 183 ? 1.891 -3.948 12.994 1.00 96.50 183 LEU A CA 1
ATOM 1511 C C . LEU A 1 183 ? 3.414 -4.081 13.138 1.00 96.50 183 LEU A C 1
ATOM 1513 O O . LEU A 1 183 ? 4.129 -3.654 12.232 1.00 96.50 183 LEU A O 1
ATOM 1517 N N . SER A 1 184 ? 3.925 -4.692 14.212 1.00 95.56 184 SER A N 1
ATOM 1518 C CA . SER A 1 184 ? 5.366 -4.914 14.389 1.00 95.56 184 SER A CA 1
ATOM 1519 C C . SER A 1 184 ? 5.914 -5.952 13.403 1.00 95.56 184 SER A C 1
ATOM 1521 O O . SER A 1 184 ? 6.992 -5.742 12.850 1.00 95.56 184 SER A O 1
ATOM 1523 N N . GLU A 1 185 ? 5.140 -6.987 13.065 1.00 95.06 185 GLU A N 1
ATOM 1524 C CA . GLU A 1 185 ? 5.418 -7.914 11.959 1.00 95.06 185 GLU A CA 1
ATOM 1525 C C . GLU A 1 185 ? 5.551 -7.171 10.623 1.00 95.06 185 GLU A C 1
ATOM 1527 O O . GLU A 1 185 ? 6.557 -7.316 9.929 1.00 95.06 185 GLU A O 1
ATOM 1532 N N . LYS A 1 186 ? 4.582 -6.309 10.280 1.00 94.19 186 LYS A N 1
ATOM 1533 C CA . LYS A 1 186 ? 4.602 -5.510 9.039 1.00 94.19 186 LYS A CA 1
ATOM 1534 C C . LYS A 1 186 ? 5.745 -4.493 9.000 1.00 94.19 186 LYS A C 1
ATOM 1536 O O . LYS A 1 186 ? 6.267 -4.210 7.922 1.00 94.19 186 LYS A O 1
ATOM 1541 N N . LEU A 1 187 ? 6.152 -3.953 10.149 1.00 93.81 187 LEU A N 1
ATOM 1542 C CA . LEU A 1 187 ? 7.347 -3.111 10.269 1.00 93.81 187 LEU A CA 1
ATOM 1543 C C . LEU A 1 187 ? 8.635 -3.930 10.103 1.00 93.81 187 LEU A C 1
ATOM 1545 O O . LEU A 1 187 ? 9.557 -3.466 9.437 1.00 93.81 187 LEU A O 1
ATOM 1549 N N . CYS A 1 188 ? 8.686 -5.152 10.636 1.00 91.50 188 CYS A N 1
ATOM 1550 C CA . CYS A 1 188 ? 9.819 -6.062 10.477 1.00 91.50 188 CYS A CA 1
ATOM 1551 C C . CYS A 1 188 ? 9.978 -6.516 9.015 1.00 91.50 188 CYS A C 1
ATOM 1553 O O . CYS A 1 188 ? 11.063 -6.399 8.458 1.00 91.50 188 CYS A O 1
ATOM 1555 N N . GLN A 1 189 ? 8.884 -6.903 8.348 1.00 88.88 189 GLN A N 1
ATOM 1556 C CA . GLN A 1 189 ? 8.855 -7.244 6.916 1.00 88.88 189 GLN A CA 1
ATOM 1557 C C . GLN A 1 189 ? 9.293 -6.082 6.008 1.00 88.88 189 GLN A C 1
ATOM 1559 O O . GLN A 1 189 ? 9.842 -6.308 4.935 1.00 88.88 189 GLN A O 1
ATOM 1564 N N . ARG A 1 190 ? 9.055 -4.829 6.423 1.00 89.25 190 ARG A N 1
ATOM 1565 C CA . ARG A 1 190 ? 9.496 -3.620 5.701 1.00 89.25 190 ARG A CA 1
ATOM 1566 C C . ARG A 1 190 ? 10.883 -3.126 6.126 1.00 89.25 190 ARG A C 1
ATOM 1568 O O . ARG A 1 190 ? 11.406 -2.191 5.515 1.00 89.25 190 ARG A O 1
ATOM 1575 N N . ARG A 1 191 ? 11.504 -3.726 7.146 1.00 91.56 191 ARG A N 1
ATOM 1576 C CA . ARG A 1 191 ? 12.854 -3.372 7.596 1.00 91.56 191 ARG A CA 1
ATOM 1577 C C . ARG A 1 191 ? 13.856 -3.760 6.511 1.00 91.56 191 ARG A C 1
ATOM 1579 O O . ARG A 1 191 ? 13.825 -4.867 5.996 1.00 91.56 191 ARG A O 1
ATOM 1586 N N . GLY A 1 192 ? 14.733 -2.831 6.143 1.00 87.31 192 GLY A N 1
ATOM 1587 C CA . GLY A 1 192 ? 15.688 -3.034 5.050 1.00 87.31 192 GLY A CA 1
ATOM 1588 C C . GLY A 1 192 ? 15.110 -2.846 3.642 1.00 87.31 192 GLY A C 1
ATOM 1589 O O . GLY A 1 192 ? 15.897 -2.651 2.727 1.00 87.31 192 GLY A O 1
ATOM 1590 N N . TYR A 1 193 ? 13.784 -2.774 3.445 1.00 92.38 193 TYR A N 1
ATOM 1591 C CA . TYR A 1 193 ? 13.193 -2.556 2.111 1.00 92.38 193 TYR A CA 1
ATOM 1592 C C . TYR A 1 193 ? 13.662 -1.242 1.462 1.00 92.38 193 TYR A C 1
ATOM 1594 O O . TYR A 1 193 ? 13.951 -1.205 0.270 1.00 92.38 193 TYR A O 1
A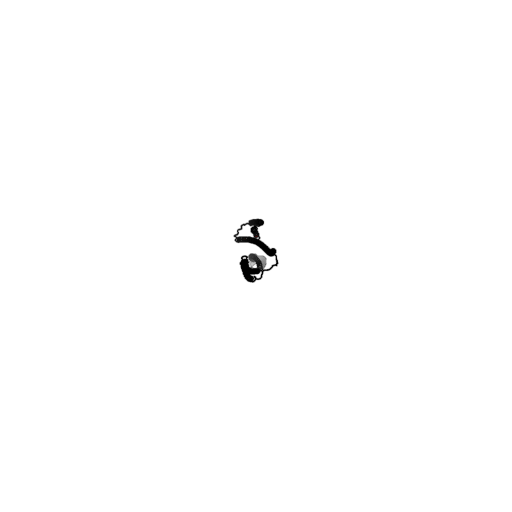TOM 1602 N N . LYS A 1 194 ? 13.831 -0.171 2.259 1.00 91.19 194 LYS A N 1
ATOM 1603 C CA . LYS A 1 194 ? 14.472 1.061 1.771 1.00 91.19 194 LYS A CA 1
ATOM 1604 C C . LYS A 1 194 ? 15.908 0.790 1.308 1.00 91.19 194 LYS A C 1
ATOM 1606 O O . LYS A 1 194 ? 16.254 1.174 0.207 1.00 91.19 194 LYS A O 1
ATOM 1611 N N . GLN A 1 195 ? 16.716 0.101 2.112 1.00 93.75 195 GLN A N 1
ATOM 1612 C CA . GLN A 1 195 ? 18.114 -0.191 1.779 1.00 93.75 195 GLN A CA 1
ATOM 1613 C C . GLN A 1 195 ? 18.240 -1.095 0.539 1.00 93.75 195 GLN A C 1
ATOM 1615 O O . GLN A 1 195 ? 19.149 -0.911 -0.256 1.00 93.75 195 GLN A O 1
ATOM 1620 N N . GLN A 1 196 ? 17.304 -2.025 0.329 1.00 95.50 196 GLN A N 1
ATOM 1621 C CA . GLN A 1 196 ? 17.220 -2.827 -0.895 1.00 95.50 196 GLN A CA 1
ATOM 1622 C C . GLN A 1 196 ? 16.915 -1.961 -2.126 1.00 95.50 196 GLN A C 1
ATOM 1624 O O . GLN A 1 196 ? 17.552 -2.143 -3.158 1.00 95.50 196 GLN A O 1
ATOM 1629 N N . LEU A 1 197 ? 15.990 -0.998 -2.017 1.00 94.75 197 LEU A N 1
ATOM 1630 C CA . LEU A 1 197 ? 15.709 -0.035 -3.089 1.00 94.75 197 LEU A CA 1
ATOM 1631 C C . LEU A 1 197 ? 16.863 0.950 -3.321 1.00 94.75 197 LEU A C 1
ATOM 1633 O O . LEU A 1 197 ? 17.178 1.233 -4.472 1.00 94.75 197 LEU A O 1
ATOM 1637 N N . ASP A 1 198 ? 17.498 1.453 -2.260 1.00 95.31 198 ASP A N 1
ATOM 1638 C CA . ASP A 1 198 ? 18.652 2.355 -2.340 1.00 95.31 198 ASP A CA 1
ATOM 1639 C C . ASP A 1 198 ? 19.833 1.641 -3.035 1.00 95.31 198 ASP A C 1
ATOM 1641 O O . ASP A 1 198 ? 20.430 2.205 -3.951 1.00 95.31 198 ASP A O 1
ATOM 1645 N N . ASN A 1 199 ? 20.109 0.376 -2.677 1.00 96.38 199 ASN A N 1
ATOM 1646 C CA . ASN A 1 199 ? 21.109 -0.468 -3.342 1.00 96.38 199 ASN A CA 1
ATOM 1647 C C . ASN A 1 199 ? 20.752 -0.725 -4.817 1.00 96.38 199 ASN A C 1
ATOM 1649 O O . ASN A 1 199 ? 21.571 -0.466 -5.688 1.00 96.38 199 ASN A O 1
ATOM 1653 N N . LEU A 1 200 ? 19.523 -1.167 -5.115 1.00 97.56 200 LEU A N 1
ATOM 1654 C CA . LEU A 1 200 ? 19.082 -1.435 -6.491 1.00 97.56 200 LEU A CA 1
ATOM 1655 C C . LEU A 1 200 ? 19.163 -0.180 -7.377 1.00 97.56 200 LEU A C 1
ATOM 1657 O O . LEU A 1 200 ? 19.538 -0.258 -8.542 1.00 97.56 200 LEU A O 1
ATOM 1661 N N . ASN A 1 201 ? 18.830 0.987 -6.822 1.00 96.56 201 ASN A N 1
ATOM 1662 C CA . ASN A 1 201 ? 18.949 2.273 -7.503 1.00 96.56 201 ASN A CA 1
ATOM 1663 C C . ASN A 1 201 ? 20.423 2.651 -7.745 1.00 96.56 201 ASN A C 1
ATOM 1665 O O . ASN A 1 201 ? 20.752 3.139 -8.821 1.00 96.56 201 ASN A O 1
ATOM 1669 N N . PHE A 1 202 ? 21.319 2.380 -6.791 1.00 97.69 202 PHE A N 1
ATOM 1670 C CA . PHE A 1 202 ? 22.765 2.544 -6.968 1.00 97.69 202 PHE A CA 1
ATOM 1671 C C . PHE A 1 202 ? 23.320 1.606 -8.054 1.00 97.69 202 PHE A C 1
ATOM 1673 O O . PHE A 1 202 ? 24.051 2.059 -8.931 1.00 97.69 202 PHE A O 1
ATOM 1680 N N . ASP A 1 203 ? 22.920 0.333 -8.066 1.00 97.50 203 ASP A N 1
ATOM 1681 C CA . ASP A 1 203 ? 23.324 -0.637 -9.090 1.00 97.50 203 ASP A CA 1
ATOM 1682 C C . ASP A 1 203 ? 22.851 -0.204 -10.491 1.00 97.50 203 ASP A C 1
ATOM 1684 O O . ASP A 1 203 ? 23.642 -0.180 -11.435 1.00 97.50 203 ASP A O 1
ATOM 1688 N N . ILE A 1 204 ? 21.594 0.238 -10.622 1.00 96.69 204 ILE A N 1
ATOM 1689 C CA . ILE A 1 204 ? 21.033 0.779 -11.874 1.00 96.69 204 ILE A CA 1
ATOM 1690 C C . ILE A 1 204 ? 21.750 2.068 -12.313 1.00 96.69 204 ILE A C 1
ATOM 1692 O O . ILE A 1 204 ? 22.038 2.234 -13.497 1.00 96.69 204 ILE A O 1
ATOM 1696 N N . GLN A 1 205 ? 22.089 2.968 -11.385 1.00 96.88 205 GLN A N 1
ATOM 1697 C CA . GLN A 1 205 ? 22.869 4.173 -11.695 1.00 96.88 205 GLN A CA 1
ATOM 1698 C C . GLN A 1 205 ? 24.278 3.826 -12.191 1.00 96.88 205 GLN A C 1
ATOM 1700 O O . GLN A 1 205 ? 24.738 4.419 -13.164 1.00 96.88 205 GLN A O 1
ATOM 1705 N N . ASN A 1 206 ? 24.944 2.842 -11.581 1.00 97.38 206 ASN A N 1
ATOM 1706 C CA . ASN A 1 206 ? 26.250 2.368 -12.040 1.00 97.38 206 ASN A CA 1
ATOM 1707 C C . ASN A 1 206 ? 26.173 1.735 -13.437 1.00 97.38 206 ASN A C 1
ATOM 1709 O O . ASN A 1 206 ? 27.060 1.983 -14.253 1.00 97.38 206 ASN A O 1
ATOM 1713 N N . LEU A 1 207 ? 25.114 0.974 -13.740 1.00 97.81 207 LEU A N 1
ATOM 1714 C CA . LEU A 1 207 ? 24.871 0.446 -15.087 1.00 97.81 207 LEU A CA 1
ATOM 1715 C C . LEU A 1 207 ? 24.721 1.583 -16.108 1.00 97.81 207 LEU A C 1
ATOM 1717 O O . LEU A 1 207 ? 25.502 1.635 -17.052 1.00 97.81 207 LEU A O 1
ATOM 1721 N N . PHE A 1 208 ? 23.835 2.558 -15.872 1.00 97.25 208 PHE A N 1
ATOM 1722 C CA . PHE A 1 208 ? 23.671 3.699 -16.784 1.00 97.25 208 PHE A CA 1
ATOM 1723 C C . PHE A 1 208 ? 24.947 4.540 -16.952 1.00 97.25 208 PHE A C 1
ATOM 1725 O O . PHE A 1 208 ? 25.220 5.024 -18.048 1.00 97.25 208 PHE A O 1
ATOM 1732 N N . VAL A 1 209 ? 25.756 4.706 -15.899 1.00 98.25 209 VAL A N 1
ATOM 1733 C CA . VAL A 1 209 ? 27.054 5.400 -15.980 1.00 98.25 209 VAL A CA 1
ATOM 1734 C C . VAL A 1 209 ? 28.075 4.609 -16.806 1.00 98.25 209 VAL A C 1
ATOM 1736 O O . VAL A 1 209 ? 28.905 5.215 -17.481 1.00 98.25 209 VAL A O 1
ATOM 1739 N N . ASN A 1 210 ? 28.033 3.277 -16.777 1.00 97.69 210 ASN A N 1
ATOM 1740 C CA . ASN A 1 210 ? 28.915 2.435 -17.586 1.00 97.69 210 ASN A CA 1
ATOM 1741 C C . ASN A 1 210 ? 28.458 2.371 -19.052 1.00 97.69 210 ASN A C 1
ATOM 1743 O O . ASN A 1 210 ? 29.295 2.514 -19.941 1.00 97.69 210 ASN A O 1
ATOM 1747 N N . ASP A 1 211 ? 27.152 2.252 -19.305 1.00 97.81 211 ASP A N 1
ATOM 1748 C CA . ASP A 1 211 ? 26.569 2.310 -20.652 1.00 97.81 211 ASP A CA 1
ATOM 1749 C C . ASP A 1 211 ? 26.864 3.660 -21.327 1.00 97.81 211 ASP A C 1
ATOM 1751 O O . ASP A 1 211 ? 27.251 3.703 -22.497 1.00 97.81 211 ASP A O 1
ATOM 1755 N N . LEU A 1 212 ? 26.751 4.767 -20.578 1.00 97.75 212 LEU A N 1
ATOM 1756 C CA . LEU A 1 212 ? 27.098 6.104 -21.063 1.00 97.75 212 LEU A CA 1
ATOM 1757 C C . LEU A 1 212 ? 28.582 6.197 -21.442 1.00 97.75 212 LEU A C 1
ATOM 1759 O O . LEU A 1 212 ? 28.887 6.629 -22.549 1.00 97.75 212 LEU A O 1
ATOM 1763 N N . LYS A 1 213 ? 29.498 5.733 -20.581 1.00 98.00 213 LYS A N 1
ATOM 1764 C CA . LYS A 1 213 ? 30.942 5.719 -20.879 1.00 98.00 213 LYS A CA 1
ATOM 1765 C C . LYS A 1 213 ? 31.282 4.871 -22.103 1.00 98.00 213 LYS A C 1
ATOM 1767 O O . LYS A 1 213 ? 32.110 5.283 -22.906 1.00 98.00 213 LYS A O 1
ATOM 1772 N N . ALA A 1 214 ? 30.640 3.714 -22.270 1.00 97.81 214 ALA A N 1
ATOM 1773 C CA . ALA A 1 214 ? 30.842 2.866 -23.442 1.00 97.81 214 ALA A CA 1
ATOM 1774 C C . ALA A 1 214 ? 30.356 3.552 -24.735 1.00 97.81 214 ALA A C 1
ATOM 1776 O O . ALA A 1 214 ? 31.005 3.443 -25.775 1.00 97.81 214 ALA A O 1
ATOM 1777 N N . ALA A 1 215 ? 29.252 4.304 -24.671 1.00 96.50 215 ALA A N 1
ATOM 1778 C CA . ALA A 1 215 ? 28.774 5.118 -25.787 1.00 96.50 215 ALA A CA 1
ATOM 1779 C C . ALA A 1 215 ? 29.683 6.334 -26.067 1.00 96.50 215 ALA A C 1
ATOM 1781 O O . ALA A 1 215 ? 29.926 6.656 -27.229 1.00 96.50 215 ALA A O 1
ATOM 1782 N N . GLU A 1 216 ? 30.219 6.986 -25.031 1.00 97.81 216 GLU A N 1
ATOM 1783 C CA . GLU A 1 216 ? 31.206 8.071 -25.147 1.00 97.81 216 GLU A CA 1
ATOM 1784 C C . GLU A 1 216 ? 32.526 7.579 -25.765 1.00 97.81 216 GLU A C 1
ATOM 1786 O O . GLU A 1 216 ? 33.082 8.247 -26.638 1.00 97.81 216 GLU A O 1
ATOM 1791 N N . GLU A 1 217 ? 33.004 6.393 -25.378 1.00 97.94 217 GLU A N 1
ATOM 1792 C CA . GLU A 1 217 ? 34.206 5.764 -25.936 1.00 97.94 217 GLU A CA 1
ATOM 1793 C C . GLU A 1 217 ? 34.022 5.406 -27.419 1.00 97.94 217 GLU A C 1
ATOM 1795 O O . GLU A 1 217 ? 34.859 5.780 -28.243 1.00 97.94 217 GLU A O 1
ATOM 1800 N N . GLN A 1 218 ? 32.888 4.797 -27.786 1.00 97.75 218 GLN A N 1
ATOM 1801 C CA . GLN A 1 218 ? 32.534 4.535 -29.189 1.00 97.75 218 GLN A CA 1
ATOM 1802 C C . GLN A 1 218 ? 32.404 5.832 -30.002 1.00 97.75 218 GLN A C 1
ATOM 1804 O O . GLN A 1 218 ? 32.896 5.909 -31.127 1.00 97.75 218 GLN A O 1
ATOM 1809 N N . ALA A 1 219 ? 31.787 6.880 -29.447 1.00 97.06 219 ALA A N 1
ATOM 1810 C CA . ALA A 1 219 ? 31.683 8.177 -30.115 1.00 97.06 219 ALA A CA 1
ATOM 1811 C C . ALA A 1 219 ? 33.060 8.837 -30.317 1.00 97.06 219 ALA A C 1
ATOM 1813 O O . ALA A 1 219 ? 33.310 9.437 -31.367 1.00 97.06 219 ALA A O 1
ATOM 1814 N N . ALA A 1 220 ? 33.972 8.699 -29.350 1.00 97.62 220 ALA A N 1
ATOM 1815 C CA . ALA A 1 220 ? 35.348 9.168 -29.463 1.00 97.62 220 ALA A CA 1
ATOM 1816 C C . ALA A 1 220 ? 36.151 8.371 -30.505 1.00 97.62 220 ALA A C 1
ATOM 1818 O O . ALA A 1 220 ? 36.914 8.968 -31.260 1.00 97.62 220 ALA A O 1
ATOM 1819 N N . GLU A 1 221 ? 35.966 7.052 -30.590 1.00 97.94 221 GLU A N 1
ATOM 1820 C CA . GLU A 1 221 ? 36.613 6.198 -31.592 1.00 97.94 221 GLU A CA 1
ATOM 1821 C C . GLU A 1 221 ? 36.127 6.509 -33.015 1.00 97.94 221 GLU A C 1
ATOM 1823 O O . GLU A 1 221 ? 36.944 6.851 -33.869 1.00 97.94 221 GLU A O 1
ATOM 1828 N N . MET A 1 222 ? 34.809 6.559 -33.239 1.00 96.31 222 MET A N 1
ATOM 1829 C CA . MET A 1 222 ? 34.216 7.014 -34.508 1.00 96.31 222 MET A CA 1
ATOM 1830 C C . MET A 1 222 ? 34.697 8.423 -34.904 1.00 96.31 222 MET A C 1
ATOM 1832 O O . MET A 1 222 ? 34.879 8.716 -36.085 1.00 96.31 222 MET A O 1
ATOM 1836 N N . SER A 1 223 ? 34.936 9.308 -33.929 1.00 97.00 223 SER A N 1
ATOM 1837 C CA . SER A 1 223 ? 35.483 10.648 -34.189 1.00 97.00 223 SER A CA 1
ATOM 1838 C C . SER A 1 223 ? 36.950 10.616 -34.637 1.00 97.00 223 SER A C 1
ATOM 1840 O O . SER A 1 223 ? 37.337 11.439 -35.466 1.00 97.00 223 SER A O 1
ATOM 1842 N N . ARG A 1 224 ? 37.762 9.665 -34.146 1.00 97.69 224 ARG A N 1
ATOM 1843 C CA . ARG A 1 224 ? 39.133 9.434 -34.644 1.00 97.69 224 ARG A CA 1
ATOM 1844 C C . ARG A 1 224 ? 39.105 8.901 -36.073 1.00 97.69 224 ARG A C 1
ATOM 1846 O O . ARG A 1 224 ? 39.760 9.490 -36.924 1.00 97.69 224 ARG A O 1
ATOM 1853 N N . GLU A 1 225 ? 38.279 7.890 -36.360 1.00 98.25 225 GLU A N 1
ATOM 1854 C CA . GLU A 1 225 ? 38.122 7.362 -37.726 1.00 98.25 225 GLU A CA 1
ATOM 1855 C C . GLU A 1 225 ? 37.738 8.466 -38.725 1.00 98.25 225 GLU A C 1
ATOM 1857 O O . GLU A 1 225 ? 38.284 8.535 -39.826 1.00 98.25 225 GLU A O 1
ATOM 1862 N N . ILE A 1 226 ? 36.836 9.375 -38.339 1.00 97.75 226 ILE A N 1
ATOM 1863 C CA . ILE A 1 226 ? 36.450 10.522 -39.173 1.00 97.75 226 ILE A CA 1
ATOM 1864 C C . ILE A 1 226 ? 37.633 11.474 -39.411 1.00 97.75 226 ILE A C 1
ATOM 1866 O O . ILE A 1 226 ? 37.796 11.942 -40.538 1.00 97.75 226 ILE A O 1
ATOM 1870 N N . MET A 1 227 ? 38.473 11.754 -38.407 1.00 97.75 227 MET A N 1
ATOM 1871 C CA . MET A 1 227 ? 39.679 12.575 -38.596 1.00 97.75 227 MET A CA 1
ATOM 1872 C C . MET A 1 227 ? 40.701 11.888 -39.512 1.00 97.75 227 MET A C 1
ATOM 1874 O O . MET A 1 227 ? 41.182 12.517 -40.454 1.00 97.75 227 MET A O 1
ATOM 1878 N N . ASP A 1 228 ? 40.965 10.597 -39.309 1.00 98.00 228 ASP A N 1
ATOM 1879 C CA . ASP A 1 228 ? 41.907 9.825 -40.128 1.00 98.00 228 ASP A CA 1
ATOM 1880 C C . ASP A 1 228 ? 41.443 9.737 -41.592 1.00 98.00 228 ASP A C 1
ATOM 1882 O O . ASP A 1 228 ? 42.250 9.861 -42.516 1.00 98.00 228 ASP A O 1
ATOM 1886 N N . LEU A 1 229 ? 40.135 9.580 -41.829 1.00 97.50 229 LEU A N 1
ATOM 1887 C CA . LEU A 1 229 ? 39.540 9.610 -43.168 1.00 97.50 229 LEU A CA 1
ATOM 1888 C C . LEU A 1 229 ? 39.559 11.012 -43.795 1.00 97.50 229 LEU A C 1
ATOM 1890 O O . LEU A 1 229 ? 39.649 11.124 -45.020 1.00 97.50 229 LEU A O 1
ATOM 1894 N N . LEU A 1 230 ? 39.481 12.084 -42.999 1.00 97.81 230 LEU A N 1
ATOM 1895 C CA . LEU A 1 230 ? 39.607 13.459 -43.488 1.00 97.81 230 LEU A CA 1
ATOM 1896 C C . LEU A 1 230 ? 41.049 13.799 -43.887 1.00 97.81 230 LEU A C 1
ATOM 1898 O O . LEU A 1 230 ? 41.234 14.424 -44.933 1.00 97.81 230 LEU A O 1
ATOM 1902 N N . GLU A 1 231 ? 42.056 13.344 -43.137 1.00 97.75 231 GLU A N 1
ATOM 1903 C CA . GLU A 1 231 ? 43.460 13.552 -43.513 1.00 97.75 231 GLU A CA 1
ATOM 1904 C C . GLU A 1 231 ? 43.855 12.671 -44.708 1.00 97.75 231 GLU A C 1
ATOM 1906 O O . GLU A 1 231 ? 44.434 13.177 -45.665 1.00 97.75 231 GLU A O 1
ATOM 1911 N N . GLN A 1 232 ? 43.431 11.399 -44.756 1.00 97.31 232 GLN A N 1
ATOM 1912 C CA . GLN A 1 232 ? 43.586 10.556 -45.956 1.00 97.31 232 GLN A CA 1
ATOM 1913 C C . GLN A 1 232 ? 42.916 11.184 -47.186 1.00 97.31 232 GLN A C 1
ATOM 1915 O O . GLN A 1 232 ? 43.479 11.184 -48.279 1.00 97.31 232 GLN A O 1
ATOM 1920 N N . LYS A 1 233 ? 41.716 11.757 -47.029 1.00 97.19 233 LYS A N 1
ATOM 1921 C CA . LYS A 1 233 ? 41.034 12.494 -48.100 1.00 97.19 233 LYS A CA 1
ATOM 1922 C C . LYS A 1 233 ? 41.874 13.685 -48.570 1.00 97.19 233 LYS A C 1
ATOM 1924 O O . LYS A 1 233 ? 42.009 13.867 -49.776 1.00 97.19 233 LYS A O 1
ATOM 1929 N N . LYS A 1 234 ? 42.427 14.482 -47.649 1.00 97.50 234 LYS A N 1
ATOM 1930 C CA . LYS A 1 234 ? 43.289 15.637 -47.950 1.00 97.50 234 LYS A CA 1
ATOM 1931 C C . LYS A 1 234 ? 44.569 15.213 -48.681 1.00 97.50 234 LYS A C 1
ATOM 1933 O O . LYS A 1 234 ? 44.834 15.736 -49.758 1.00 97.50 234 LYS A O 1
ATOM 1938 N N . GLU A 1 235 ? 45.275 14.205 -48.177 1.00 97.62 235 GLU A N 1
ATOM 1939 C CA . GLU A 1 235 ? 46.477 13.629 -48.799 1.00 97.62 235 GLU A CA 1
ATOM 1940 C C . GLU A 1 235 ? 46.197 13.124 -50.233 1.00 97.62 235 GLU A C 1
ATOM 1942 O O . GLU A 1 235 ? 47.014 13.278 -51.142 1.00 97.62 235 GLU A O 1
ATOM 1947 N N . MET A 1 236 ? 45.006 12.565 -50.481 1.00 95.94 236 MET A N 1
ATOM 1948 C CA . MET A 1 236 ? 44.576 12.152 -51.823 1.00 95.94 236 MET A CA 1
ATOM 1949 C C . MET A 1 236 ? 44.213 13.332 -52.740 1.00 95.94 236 MET A C 1
ATOM 1951 O O . MET A 1 236 ? 44.396 13.212 -53.950 1.00 95.94 236 MET A O 1
ATOM 1955 N N . TYR A 1 237 ? 43.734 14.466 -52.213 1.00 97.44 237 TYR A N 1
ATOM 1956 C CA . TYR A 1 237 ? 43.571 15.695 -53.005 1.00 97.44 237 TYR A CA 1
ATOM 1957 C C . TYR A 1 237 ? 44.926 16.298 -53.387 1.00 97.44 237 TYR A C 1
ATOM 1959 O O . TYR A 1 237 ? 45.116 16.628 -54.554 1.00 97.44 237 TYR A O 1
ATOM 1967 N N . GLU A 1 238 ? 45.871 16.366 -52.447 1.00 97.44 238 GLU A N 1
ATOM 1968 C CA . GLU A 1 238 ? 47.240 16.850 -52.682 1.00 97.44 238 GLU A CA 1
ATOM 1969 C C . GLU A 1 238 ? 47.920 16.026 -53.796 1.00 97.44 238 GLU A C 1
ATOM 1971 O O . GLU A 1 238 ? 48.369 16.584 -54.797 1.00 97.44 238 GLU A O 1
ATOM 1976 N N . LYS A 1 239 ? 47.849 14.688 -53.728 1.00 97.19 239 LYS A N 1
ATOM 1977 C CA . LYS A 1 239 ? 48.336 13.780 -54.791 1.00 97.19 239 LYS A CA 1
ATOM 1978 C C . LYS A 1 239 ? 47.632 13.966 -56.141 1.00 97.19 239 LYS A C 1
ATOM 1980 O O . LYS A 1 239 ? 48.235 13.741 -57.191 1.00 97.19 239 LYS A O 1
ATOM 1985 N N . VAL A 1 240 ? 46.350 14.336 -56.151 1.00 97.31 240 VAL A N 1
ATOM 1986 C CA . VAL A 1 240 ? 45.616 14.626 -57.396 1.00 97.31 240 VAL A CA 1
ATOM 1987 C C . VAL A 1 240 ? 46.056 15.963 -57.997 1.00 97.31 240 VAL A C 1
ATOM 1989 O O . VAL A 1 240 ? 46.173 16.049 -59.218 1.00 97.31 240 VAL A O 1
ATOM 1992 N N . GLU A 1 241 ? 46.345 16.974 -57.178 1.00 97.06 241 GLU A N 1
ATOM 1993 C CA . GLU A 1 241 ? 46.887 18.261 -57.631 1.00 97.06 241 GLU A CA 1
ATOM 1994 C C . GLU A 1 241 ? 48.310 18.106 -58.198 1.00 97.06 241 GLU A C 1
ATOM 1996 O O . GLU A 1 241 ? 48.584 18.589 -59.299 1.00 97.06 241 GLU A O 1
ATOM 2001 N N . GLU A 1 242 ? 49.177 17.331 -57.534 1.00 97.00 242 GLU A N 1
ATOM 2002 C CA . GLU A 1 242 ? 50.497 16.946 -58.058 1.00 97.00 242 GLU A CA 1
ATOM 2003 C C . GLU A 1 242 ? 50.387 16.279 -59.439 1.00 97.00 242 GLU A C 1
ATOM 2005 O O . GLU A 1 242 ? 51.029 16.713 -60.397 1.00 97.00 242 GLU A O 1
ATOM 2010 N N . LEU A 1 243 ? 49.524 15.264 -59.578 1.00 96.75 243 LEU A N 1
ATOM 2011 C CA . LEU A 1 243 ? 49.318 14.551 -60.844 1.00 96.75 243 LEU A CA 1
ATOM 2012 C C . LEU A 1 243 ? 48.696 15.431 -61.942 1.00 96.75 243 LEU A C 1
ATOM 2014 O O . LEU A 1 243 ? 48.992 15.223 -63.120 1.00 96.75 243 LEU A O 1
ATOM 2018 N N . GLN A 1 244 ? 47.862 16.415 -61.593 1.00 96.06 244 GLN A N 1
ATOM 2019 C CA . GLN A 1 244 ? 47.331 17.398 -62.546 1.00 96.06 244 GLN A CA 1
ATOM 2020 C C . GLN A 1 244 ? 48.415 18.369 -63.026 1.00 96.06 244 GLN A C 1
ATOM 2022 O O . GLN A 1 244 ? 48.504 18.641 -64.225 1.00 96.06 244 GLN A O 1
ATOM 2027 N N . GLN A 1 245 ? 49.273 18.848 -62.123 1.00 97.19 245 GLN A N 1
ATOM 2028 C CA . GLN A 1 245 ? 50.410 19.698 -62.474 1.00 97.19 245 GLN A CA 1
ATOM 2029 C C . GLN A 1 245 ? 51.409 18.944 -63.366 1.00 97.19 245 GLN A C 1
ATOM 2031 O O . GLN A 1 245 ? 51.901 19.492 -64.356 1.00 97.19 245 GLN A O 1
ATOM 2036 N N . ASP A 1 246 ? 51.670 17.668 -63.074 1.00 96.00 246 ASP A N 1
ATOM 2037 C CA . ASP A 1 246 ? 52.550 16.832 -63.891 1.00 96.00 246 ASP A CA 1
ATOM 2038 C C . ASP A 1 246 ? 51.939 16.515 -65.265 1.00 96.00 246 ASP A C 1
ATOM 2040 O O . ASP A 1 246 ? 52.635 16.616 -66.280 1.00 96.00 246 ASP A O 1
ATOM 2044 N N . LEU A 1 247 ? 50.632 16.229 -65.337 1.00 96.31 247 LEU A N 1
ATOM 2045 C CA . LEU A 1 247 ? 49.901 16.095 -66.603 1.00 96.31 247 LEU A CA 1
ATOM 2046 C C . LEU A 1 247 ? 50.030 17.368 -67.450 1.00 96.31 247 LEU A C 1
ATOM 2048 O O . LEU A 1 247 ? 50.452 17.287 -68.602 1.00 96.31 247 LEU A O 1
ATOM 2052 N N . LEU A 1 248 ? 49.768 18.541 -66.868 1.00 97.31 248 LEU A N 1
ATOM 2053 C CA . LEU A 1 248 ? 49.893 19.835 -67.541 1.00 97.31 248 LEU A CA 1
ATOM 2054 C C . LEU A 1 248 ? 51.337 20.106 -68.013 1.00 97.31 248 LEU A C 1
ATOM 2056 O O . LEU A 1 248 ? 51.560 20.685 -69.079 1.00 97.31 248 LEU A O 1
ATOM 2060 N N . ASN A 1 249 ? 52.343 19.667 -67.252 1.00 97.25 249 ASN A N 1
ATOM 2061 C CA . ASN A 1 249 ? 53.747 19.735 -67.658 1.00 97.25 249 ASN A CA 1
ATOM 2062 C C . ASN A 1 249 ? 54.065 18.786 -68.826 1.00 97.25 249 ASN A C 1
ATOM 2064 O O . ASN A 1 249 ? 54.870 19.136 -69.694 1.00 97.25 249 ASN A O 1
ATOM 2068 N N . TRP A 1 250 ? 53.443 17.607 -68.891 1.00 97.56 250 TRP A N 1
ATOM 2069 C CA . TRP A 1 250 ? 53.553 16.701 -70.036 1.00 97.56 250 TRP A CA 1
ATOM 2070 C C . TRP A 1 250 ? 52.807 17.211 -71.271 1.00 97.56 250 TRP A C 1
ATOM 2072 O O . TRP A 1 250 ? 53.361 17.137 -72.366 1.00 97.56 250 TRP A O 1
ATOM 2082 N N . GLU A 1 251 ? 51.624 17.805 -71.116 1.00 96.19 251 GLU A N 1
ATOM 2083 C CA . GLU A 1 251 ? 50.883 18.449 -72.207 1.00 96.19 251 GLU A CA 1
ATOM 2084 C C . GLU A 1 251 ? 51.694 19.588 -72.837 1.00 96.19 251 GLU A C 1
ATOM 2086 O O . GLU A 1 251 ? 51.880 19.597 -74.053 1.00 96.19 251 GLU A O 1
ATOM 2091 N N . LYS A 1 252 ? 52.296 20.472 -72.025 1.00 97.12 252 LYS A N 1
ATOM 2092 C CA . LYS A 1 252 ? 53.222 21.519 -72.501 1.00 97.12 252 LYS A CA 1
ATOM 2093 C C . LYS A 1 252 ? 54.419 20.935 -73.264 1.00 97.12 252 LYS A C 1
ATOM 2095 O O . LYS A 1 252 ? 54.736 21.406 -74.355 1.00 97.12 252 LYS A O 1
ATOM 2100 N N . LYS A 1 253 ? 55.067 19.884 -72.738 1.00 96.44 253 LYS A N 1
ATOM 2101 C CA . LYS A 1 253 ? 56.184 19.191 -73.420 1.00 96.44 253 LYS A CA 1
ATOM 2102 C C . LYS A 1 253 ? 55.751 18.600 -74.767 1.00 96.44 253 LYS A C 1
ATOM 2104 O O . LYS A 1 253 ? 56.486 18.715 -75.746 1.00 96.44 253 LYS A O 1
ATOM 2109 N N . VAL A 1 254 ? 54.566 17.986 -74.831 1.00 95.69 254 VAL A N 1
ATOM 2110 C CA . VAL A 1 254 ? 53.998 17.432 -76.070 1.00 95.69 254 VAL A CA 1
ATOM 2111 C C . VAL A 1 254 ? 53.665 18.547 -77.060 1.00 95.69 254 VAL A C 1
ATOM 2113 O O . VAL A 1 254 ? 54.056 18.436 -78.220 1.00 95.69 254 VAL A O 1
ATOM 2116 N N . GLN A 1 255 ? 53.035 19.640 -76.619 1.00 95.50 255 GLN A N 1
ATOM 2117 C CA . GLN A 1 255 ? 52.759 20.806 -77.457 1.00 95.50 255 GLN A CA 1
ATOM 2118 C C . GLN A 1 255 ? 54.053 21.346 -78.078 1.00 95.50 255 GLN A C 1
ATOM 2120 O O . GLN A 1 255 ? 54.169 21.347 -79.304 1.00 95.50 255 GLN A O 1
ATOM 2125 N N . MET A 1 256 ? 55.063 21.678 -77.264 1.00 95.88 256 MET A N 1
ATOM 2126 C CA . MET A 1 256 ? 56.367 22.156 -77.745 1.00 95.88 256 MET A CA 1
ATOM 2127 C C . MET A 1 256 ? 57.023 21.176 -78.730 1.00 95.88 256 MET A C 1
ATOM 2129 O O . MET A 1 256 ? 57.571 21.598 -79.747 1.00 95.88 256 MET A O 1
ATOM 2133 N N . ALA A 1 257 ? 56.940 19.865 -78.481 1.00 94.31 257 ALA A N 1
ATOM 2134 C CA . ALA A 1 257 ? 57.457 18.855 -79.404 1.00 94.31 257 ALA A CA 1
ATOM 2135 C C . ALA A 1 257 ? 56.679 18.817 -80.734 1.00 94.31 257 ALA A C 1
ATOM 2137 O O . ALA A 1 257 ? 57.286 18.653 -81.794 1.00 94.31 257 ALA A O 1
ATOM 2138 N N . THR A 1 258 ? 55.353 19.000 -80.714 1.00 95.12 258 THR A N 1
ATOM 2139 C CA . THR A 1 258 ? 54.542 19.079 -81.942 1.00 95.12 258 THR A CA 1
ATOM 2140 C C . THR A 1 258 ? 54.751 20.379 -82.715 1.00 95.12 258 THR A C 1
ATOM 2142 O O . THR A 1 258 ? 54.792 20.333 -83.941 1.00 95.12 258 THR A O 1
ATOM 2145 N N . GLU A 1 259 ? 54.944 21.512 -82.040 1.00 94.00 259 GLU A N 1
ATOM 2146 C CA . GLU A 1 259 ? 55.260 22.805 -82.658 1.00 94.00 259 GLU A CA 1
ATOM 2147 C C . GLU A 1 259 ? 56.662 22.793 -83.273 1.00 94.00 259 GLU A C 1
ATOM 2149 O O . GLU A 1 259 ? 56.827 23.137 -84.443 1.00 94.00 259 GLU A O 1
ATOM 2154 N N . MET A 1 260 ? 57.660 22.293 -82.536 1.00 92.94 260 MET A N 1
ATOM 2155 C CA . MET A 1 260 ? 59.017 22.093 -83.048 1.00 92.94 260 MET A CA 1
ATOM 2156 C C . MET A 1 260 ? 59.016 21.156 -84.260 1.00 92.94 260 MET A C 1
ATOM 2158 O O . MET A 1 260 ? 59.633 21.469 -85.279 1.00 92.94 260 MET A O 1
ATOM 2162 N N . LYS A 1 261 ? 58.266 20.044 -84.206 1.00 92.06 261 LYS A N 1
ATOM 2163 C CA . LYS A 1 261 ? 58.102 19.164 -85.367 1.00 92.06 261 LYS A CA 1
ATOM 2164 C C . LYS A 1 261 ? 57.440 19.894 -86.538 1.00 92.06 261 LYS A C 1
ATOM 2166 O O . LYS A 1 261 ? 57.957 19.813 -87.644 1.00 92.06 261 LYS A O 1
ATOM 2171 N N . GLN A 1 262 ? 56.343 20.623 -86.321 1.00 92.25 262 GLN A N 1
ATOM 2172 C CA . GLN A 1 262 ? 55.689 21.391 -87.386 1.00 92.25 262 GLN A CA 1
ATOM 2173 C C . GLN A 1 262 ? 56.632 22.421 -88.016 1.00 92.25 262 GLN A C 1
ATOM 2175 O O . GLN A 1 262 ? 56.604 22.591 -89.230 1.00 92.25 262 GLN A O 1
ATOM 2180 N N . ASN A 1 263 ? 57.484 23.080 -87.231 1.00 90.56 263 ASN A N 1
ATOM 2181 C CA . ASN A 1 263 ? 58.475 24.019 -87.750 1.00 90.56 263 ASN A CA 1
ATOM 2182 C C . ASN A 1 263 ? 59.545 23.302 -88.589 1.00 90.56 263 ASN A C 1
ATOM 2184 O O . ASN A 1 263 ? 59.821 23.730 -89.708 1.00 90.56 263 ASN A O 1
ATOM 2188 N N . VAL A 1 264 ? 60.066 22.159 -88.130 1.00 88.81 264 VAL A N 1
ATOM 2189 C CA . VAL A 1 264 ? 60.996 21.321 -88.912 1.00 88.81 264 VAL A CA 1
ATOM 2190 C C . VAL A 1 264 ? 60.341 20.786 -90.196 1.00 88.81 264 VAL A C 1
ATOM 2192 O O . VAL A 1 264 ? 60.963 20.828 -91.259 1.00 88.81 264 VAL A O 1
ATOM 2195 N N . ASP A 1 265 ? 59.084 20.340 -90.140 1.00 87.56 265 ASP A N 1
ATOM 2196 C CA . ASP A 1 265 ? 58.313 19.880 -91.302 1.00 87.56 265 ASP A CA 1
ATOM 2197 C C . ASP A 1 265 ? 58.073 21.040 -92.301 1.00 87.56 265 ASP A C 1
ATOM 2199 O O . ASP A 1 265 ? 58.193 20.846 -93.512 1.00 87.56 265 ASP A O 1
ATOM 2203 N N . ARG A 1 266 ? 57.818 22.272 -91.821 1.00 86.69 266 ARG A N 1
ATOM 2204 C CA . ARG A 1 266 ? 57.713 23.492 -92.654 1.00 86.69 266 ARG A CA 1
ATOM 2205 C C . ARG A 1 266 ? 59.045 23.838 -93.327 1.00 86.69 266 ARG A C 1
ATOM 2207 O O . ARG A 1 266 ? 59.062 24.030 -94.543 1.00 86.69 266 ARG A O 1
ATOM 2214 N N . MET A 1 267 ? 60.156 23.857 -92.584 1.00 82.88 267 MET A N 1
ATOM 2215 C CA . MET A 1 267 ? 61.498 24.150 -93.118 1.00 82.88 267 MET A CA 1
ATOM 2216 C C . MET A 1 267 ? 61.938 23.147 -94.197 1.00 82.88 267 MET A C 1
ATOM 2218 O O . MET A 1 267 ? 62.603 23.536 -95.156 1.00 82.88 267 MET A O 1
ATOM 2222 N N . ASN A 1 268 ? 61.547 21.873 -94.062 1.00 81.31 268 ASN A N 1
ATOM 2223 C CA . ASN A 1 268 ? 61.840 20.805 -95.026 1.00 81.31 268 ASN A CA 1
ATOM 2224 C C . ASN A 1 268 ? 60.806 20.668 -96.161 1.00 81.31 268 ASN A C 1
ATOM 2226 O O . ASN A 1 268 ? 61.027 19.884 -97.087 1.00 81.31 268 ASN A O 1
ATOM 2230 N N . SER A 1 269 ? 59.686 21.397 -96.112 1.00 82.50 269 SER A N 1
ATOM 2231 C CA . SER A 1 269 ? 58.650 21.356 -97.152 1.00 82.50 269 SER A CA 1
ATOM 2232 C C . SER A 1 269 ? 59.168 21.871 -98.503 1.00 82.50 269 SER A C 1
ATOM 2234 O O . SER A 1 269 ? 60.132 22.630 -98.557 1.00 82.50 269 SER A O 1
ATOM 2236 N N . SER A 1 270 ? 58.520 21.503 -99.615 1.00 65.69 270 SER A N 1
ATOM 2237 C CA . SER A 1 270 ? 59.033 21.765 -100.977 1.00 65.69 270 SER A CA 1
ATOM 2238 C C . SER A 1 270 ? 59.206 23.249 -101.364 1.00 65.69 270 SER A C 1
ATOM 2240 O O . SER A 1 270 ? 59.789 23.519 -102.413 1.00 65.69 270 SER A O 1
ATOM 2242 N N . GLY A 1 271 ? 58.704 24.191 -100.559 1.00 73.00 271 GLY A N 1
ATOM 2243 C CA . GLY A 1 271 ? 58.947 25.635 -100.693 1.00 73.00 271 GLY A CA 1
ATOM 2244 C C . GLY A 1 271 ? 59.640 26.266 -99.477 1.00 73.00 271 GLY A C 1
ATOM 2245 O O . GLY A 1 271 ? 59.718 27.486 -99.395 1.00 73.00 271 GLY A O 1
ATOM 2246 N N . GLY A 1 272 ? 60.097 25.454 -98.520 1.00 77.69 272 GLY A N 1
ATOM 2247 C CA . GLY A 1 272 ? 60.770 25.896 -97.303 1.00 77.69 272 GLY A CA 1
ATOM 2248 C C . GLY A 1 272 ? 62.239 26.268 -97.510 1.00 77.69 272 GLY A C 1
ATOM 2249 O O . GLY A 1 272 ? 62.832 26.070 -98.577 1.00 77.69 272 GLY A O 1
ATOM 2250 N N . GLU A 1 273 ? 62.845 26.783 -96.444 1.00 76.88 273 GLU A N 1
ATOM 2251 C CA . GLU A 1 273 ? 64.232 27.262 -96.423 1.00 76.88 273 GLU A CA 1
ATOM 2252 C C . GLU A 1 273 ? 65.240 26.160 -96.785 1.00 76.88 273 GLU A C 1
ATOM 2254 O O . GLU A 1 273 ? 66.177 26.406 -97.539 1.00 76.88 273 GLU A O 1
ATOM 2259 N N . VAL A 1 274 ? 65.037 24.911 -96.342 1.00 81.06 274 VAL A N 1
ATOM 2260 C CA . VAL A 1 274 ? 66.023 23.844 -96.585 1.00 81.06 274 VAL A CA 1
ATOM 2261 C C . VAL A 1 274 ? 66.057 23.412 -98.062 1.00 81.06 274 VAL A C 1
ATOM 2263 O O . VAL A 1 274 ? 67.157 23.348 -98.618 1.00 81.06 274 VAL A O 1
ATOM 2266 N N . PRO A 1 275 ? 64.931 23.147 -98.761 1.00 83.94 275 PRO A N 1
ATOM 2267 C CA . PRO A 1 275 ? 64.972 22.882 -100.201 1.00 83.94 275 PRO A CA 1
ATOM 2268 C C . PRO A 1 275 ? 65.357 24.094 -101.053 1.00 83.94 275 PRO A C 1
ATOM 2270 O O . PRO A 1 275 ? 66.033 23.914 -102.061 1.00 83.94 275 PRO A O 1
ATOM 2273 N N . THR A 1 276 ? 65.000 25.320 -100.659 1.00 83.88 276 THR A N 1
ATOM 2274 C CA . THR A 1 276 ? 65.432 26.523 -101.399 1.00 83.88 276 THR A CA 1
ATOM 2275 C C . THR A 1 276 ? 66.939 26.762 -101.265 1.00 83.88 276 THR A C 1
ATOM 2277 O O . THR A 1 276 ? 67.602 26.939 -102.287 1.00 83.88 276 THR A O 1
ATOM 2280 N N . MET A 1 277 ? 67.520 26.629 -100.065 1.00 84.50 277 MET A N 1
ATOM 2281 C CA . MET A 1 277 ? 68.978 26.636 -99.876 1.00 84.50 277 MET A CA 1
ATOM 2282 C C . MET A 1 277 ? 69.669 25.501 -100.642 1.00 84.50 277 MET A C 1
ATOM 2284 O O . MET A 1 277 ? 70.690 25.743 -101.275 1.00 84.50 277 MET A O 1
ATOM 2288 N N . LYS A 1 278 ? 69.115 24.279 -100.656 1.00 84.69 278 LYS A N 1
ATOM 2289 C CA . LYS A 1 278 ? 69.661 23.167 -101.462 1.00 84.69 278 LYS A CA 1
ATOM 2290 C C . LYS A 1 278 ? 69.620 23.453 -102.964 1.00 84.69 278 LYS A C 1
ATOM 2292 O O . LYS A 1 278 ? 70.582 23.142 -103.656 1.00 84.69 278 LYS A O 1
ATOM 2297 N N . ASN A 1 279 ? 68.549 24.066 -103.464 1.00 85.06 279 ASN A N 1
ATOM 2298 C CA . ASN A 1 279 ? 68.438 24.445 -104.872 1.00 85.06 279 ASN A CA 1
ATOM 2299 C C . ASN A 1 279 ? 69.429 25.559 -105.251 1.00 85.06 279 ASN A C 1
ATOM 2301 O O . ASN A 1 279 ? 69.971 25.528 -106.355 1.00 85.06 279 ASN A O 1
ATOM 2305 N N . GLU A 1 280 ? 69.711 26.509 -104.353 1.00 86.38 280 GLU A N 1
ATOM 2306 C CA . GLU A 1 280 ? 70.723 27.544 -104.604 1.00 86.38 280 GLU A CA 1
ATOM 2307 C C . GLU A 1 280 ? 72.156 27.006 -104.451 1.00 86.38 280 GLU A C 1
ATOM 2309 O O . GLU A 1 280 ? 73.003 27.315 -105.285 1.00 86.38 280 GLU A O 1
ATOM 2314 N N . ILE A 1 281 ? 72.420 26.103 -103.496 1.00 82.50 281 ILE A N 1
ATOM 2315 C CA . ILE A 1 281 ? 73.670 25.323 -103.454 1.00 82.50 281 ILE A CA 1
ATOM 2316 C C . ILE A 1 281 ? 73.849 24.577 -104.778 1.00 82.50 281 ILE A C 1
ATOM 2318 O O . ILE A 1 281 ? 74.903 24.693 -105.390 1.00 82.50 281 ILE A O 1
ATOM 2322 N N . HIS A 1 282 ? 72.815 23.906 -105.291 1.00 87.56 282 HIS A N 1
ATOM 2323 C CA . HIS A 1 282 ? 72.907 23.195 -106.565 1.00 87.56 282 HIS A CA 1
ATOM 2324 C C . HIS A 1 282 ? 73.109 24.136 -107.768 1.00 87.56 282 HIS A C 1
ATOM 2326 O O . HIS A 1 282 ? 73.858 23.821 -108.693 1.00 87.56 282 HIS A O 1
ATOM 2332 N N . ARG A 1 283 ? 72.530 25.344 -107.753 1.00 88.00 283 ARG A N 1
ATOM 2333 C CA . ARG A 1 283 ? 72.860 26.400 -108.729 1.00 88.00 283 ARG A CA 1
ATOM 2334 C C . ARG A 1 283 ? 74.319 26.842 -108.628 1.00 88.00 283 ARG A C 1
ATOM 2336 O O . ARG A 1 283 ? 74.964 27.020 -109.662 1.00 88.00 283 ARG A O 1
ATOM 2343 N N . MET A 1 284 ? 74.855 26.985 -107.417 1.00 85.25 284 MET A N 1
ATOM 2344 C CA . MET A 1 284 ? 76.268 27.291 -107.192 1.00 85.25 284 MET A CA 1
ATOM 2345 C C . MET A 1 284 ? 77.186 26.133 -107.609 1.00 85.25 284 MET A C 1
ATOM 2347 O O . MET A 1 284 ? 78.213 26.399 -108.224 1.00 85.25 284 MET A O 1
ATOM 2351 N N . GLU A 1 285 ? 76.807 24.873 -107.386 1.00 84.62 285 GLU A N 1
ATOM 2352 C CA . GLU A 1 285 ? 77.506 23.675 -107.878 1.00 84.62 285 GLU A CA 1
ATOM 2353 C C . GLU A 1 285 ? 77.523 23.622 -109.409 1.00 84.62 285 GLU A C 1
ATOM 2355 O O . GLU A 1 285 ? 78.573 23.392 -110.005 1.00 84.62 285 GLU A O 1
ATOM 2360 N N . ILE A 1 286 ? 76.390 23.888 -110.071 1.00 85.19 286 ILE A N 1
ATOM 2361 C CA . ILE A 1 286 ? 76.308 23.977 -111.536 1.00 85.19 286 ILE A CA 1
ATOM 2362 C C . ILE A 1 286 ? 77.193 25.121 -112.048 1.00 85.19 286 ILE A C 1
ATOM 2364 O O . ILE A 1 286 ? 77.935 24.938 -113.014 1.00 85.19 286 ILE A O 1
ATOM 2368 N N . ARG A 1 287 ? 77.171 26.287 -111.389 1.00 86.62 287 ARG A N 1
ATOM 2369 C CA . ARG A 1 287 ? 78.021 27.438 -111.734 1.00 86.62 287 ARG A CA 1
ATOM 2370 C C . ARG A 1 287 ? 79.507 27.149 -111.505 1.00 86.62 287 ARG A C 1
ATOM 2372 O O . ARG A 1 287 ? 80.326 27.552 -112.326 1.00 86.62 287 ARG A O 1
ATOM 2379 N N . TYR A 1 288 ? 79.853 26.422 -110.446 1.00 85.12 288 TYR A N 1
ATOM 2380 C CA . TYR A 1 288 ? 81.213 25.977 -110.143 1.00 85.12 288 TYR A CA 1
ATOM 2381 C C . TYR A 1 288 ? 81.691 24.913 -111.139 1.00 85.12 288 TYR A C 1
ATOM 2383 O O . TYR A 1 288 ? 82.784 25.037 -111.678 1.00 85.12 288 TYR A O 1
ATOM 2391 N N . SER A 1 289 ? 80.847 23.938 -111.490 1.00 83.19 289 SER A N 1
ATOM 2392 C CA . SER A 1 289 ? 81.101 22.962 -112.559 1.00 83.19 289 SER A CA 1
ATOM 2393 C C . SER A 1 289 ? 81.257 23.638 -113.926 1.00 83.19 289 SER A C 1
ATOM 2395 O O . SER A 1 289 ? 82.080 23.217 -114.735 1.00 83.19 289 SER A O 1
ATOM 2397 N N . HIS A 1 290 ? 80.513 24.715 -114.189 1.00 82.38 290 HIS A N 1
ATOM 2398 C CA . HIS A 1 290 ? 80.691 25.530 -115.388 1.00 82.38 290 HIS A CA 1
ATOM 2399 C C . HIS A 1 290 ? 82.016 26.309 -115.356 1.00 82.38 290 HIS A C 1
ATOM 2401 O O . HIS A 1 290 ? 82.724 26.312 -116.359 1.00 82.38 290 HIS A O 1
ATOM 2407 N N . LEU A 1 291 ? 82.407 26.887 -114.212 1.00 80.94 291 LEU A N 1
ATOM 2408 C CA . LEU A 1 291 ? 83.736 27.485 -114.022 1.00 80.94 291 LEU A CA 1
ATOM 2409 C C . LEU A 1 291 ? 84.855 26.460 -114.248 1.00 80.94 291 LEU A C 1
ATOM 2411 O O . LEU A 1 291 ? 85.789 26.744 -114.991 1.00 80.94 291 LEU A O 1
ATOM 2415 N N . LEU A 1 292 ? 84.726 25.255 -113.685 1.00 79.81 292 LEU A N 1
ATOM 2416 C CA . LEU A 1 292 ? 85.639 24.134 -113.910 1.00 79.81 292 LEU A CA 1
ATOM 2417 C C . LEU A 1 292 ? 85.704 23.751 -115.389 1.00 79.81 292 LEU A C 1
ATOM 2419 O O . LEU A 1 292 ? 86.792 23.565 -115.907 1.00 79.81 292 LEU A O 1
ATOM 2423 N N . LYS A 1 293 ? 84.579 23.714 -116.112 1.00 80.19 293 LYS A N 1
ATOM 2424 C CA . LYS A 1 293 ? 84.569 23.470 -117.566 1.00 80.19 293 LYS A CA 1
ATOM 2425 C C . LYS A 1 293 ? 85.197 24.607 -118.374 1.00 80.19 293 LYS A C 1
ATOM 2427 O O . LYS A 1 293 ? 85.771 24.339 -119.424 1.00 80.19 293 LYS A O 1
ATOM 2432 N N . VAL A 1 294 ? 85.130 25.853 -117.905 1.00 79.50 294 VAL A N 1
ATOM 2433 C CA . VAL A 1 294 ? 85.850 26.992 -118.505 1.00 79.50 294 VAL A CA 1
ATOM 2434 C C . VAL A 1 294 ? 87.352 26.912 -118.202 1.00 79.50 294 VAL A C 1
ATOM 2436 O O . VAL A 1 294 ? 88.155 27.163 -119.094 1.00 79.50 294 VAL A O 1
ATOM 2439 N N . GLN A 1 295 ? 87.743 26.482 -117.000 1.00 74.94 295 GLN A N 1
ATOM 2440 C CA . GLN A 1 295 ? 89.136 26.216 -116.629 1.00 74.94 295 GLN A CA 1
ATOM 2441 C C . GLN A 1 295 ? 89.714 25.030 -117.419 1.00 74.94 295 GLN A C 1
ATOM 2443 O O . GLN A 1 295 ? 90.784 25.153 -118.005 1.00 74.94 295 GLN A O 1
ATOM 2448 N N . GLU A 1 296 ? 88.987 23.915 -117.519 1.00 72.69 296 GLU A N 1
ATOM 2449 C CA . GLU A 1 296 ? 89.322 22.796 -118.403 1.00 72.69 296 GLU A CA 1
ATOM 2450 C C . GLU A 1 296 ? 89.381 23.237 -119.866 1.00 72.69 296 GLU A C 1
ATOM 2452 O O . GLU A 1 296 ? 90.212 22.731 -120.607 1.00 72.69 296 GLU A O 1
ATOM 2457 N N . LYS A 1 297 ? 88.510 24.152 -120.316 1.00 74.62 297 LYS A N 1
ATOM 2458 C CA . LYS A 1 297 ? 88.597 24.683 -121.679 1.00 74.62 297 LYS A CA 1
ATOM 2459 C C . LYS A 1 297 ? 89.874 25.504 -121.859 1.00 74.62 297 LYS A C 1
ATOM 2461 O O . LYS A 1 297 ? 90.544 25.317 -122.860 1.00 74.62 297 LYS A O 1
ATOM 2466 N N . LEU A 1 298 ? 90.253 26.339 -120.891 1.00 71.12 298 LEU A N 1
ATOM 2467 C CA . LEU A 1 298 ? 91.508 27.095 -120.934 1.00 71.12 298 LEU A CA 1
ATOM 2468 C C . LEU A 1 298 ? 92.736 26.164 -120.962 1.00 71.12 298 LEU A C 1
ATOM 2470 O O . LEU A 1 298 ? 93.677 26.412 -121.711 1.00 71.12 298 LEU A O 1
ATOM 2474 N N . ILE A 1 299 ? 92.697 25.064 -120.202 1.00 70.94 299 ILE A N 1
ATOM 2475 C CA . ILE A 1 299 ? 93.706 23.994 -120.246 1.00 70.94 299 ILE A CA 1
ATOM 2476 C C . ILE A 1 299 ? 93.703 23.314 -121.624 1.00 70.94 299 ILE A C 1
ATOM 2478 O O . ILE A 1 299 ? 94.753 23.212 -122.248 1.00 70.94 299 ILE A O 1
ATOM 2482 N N . ARG A 1 300 ? 92.535 22.951 -122.167 1.00 66.06 300 ARG A N 1
ATOM 2483 C CA . ARG A 1 300 ? 92.410 22.363 -123.511 1.00 66.06 300 ARG A CA 1
ATOM 2484 C C . ARG A 1 300 ? 92.828 23.318 -124.627 1.00 66.06 300 ARG A C 1
ATOM 2486 O O . ARG A 1 300 ? 93.346 22.850 -125.628 1.00 66.06 300 ARG A O 1
ATOM 2493 N N . ASP A 1 301 ? 92.650 24.628 -124.483 1.00 59.06 301 ASP A N 1
ATOM 2494 C CA . ASP A 1 301 ? 93.092 25.635 -125.458 1.00 59.06 301 ASP A CA 1
ATOM 2495 C C . ASP A 1 301 ? 94.635 25.823 -125.407 1.00 59.06 301 ASP A C 1
ATOM 2497 O O . ASP A 1 301 ? 95.273 26.056 -126.442 1.00 59.06 301 ASP A O 1
ATOM 2501 N N . LEU A 1 302 ? 95.263 25.610 -124.239 1.00 59.56 302 LEU A N 1
ATOM 2502 C CA . LEU A 1 302 ? 96.722 25.451 -124.091 1.00 59.56 302 LEU A CA 1
ATOM 2503 C C . LEU A 1 302 ? 97.225 24.110 -124.670 1.00 59.56 302 LEU A C 1
ATOM 2505 O O . LEU A 1 302 ? 98.243 24.073 -125.356 1.00 59.56 302 LEU A O 1
ATOM 2509 N N . GLU A 1 303 ? 96.494 23.011 -124.483 1.00 56.84 303 GLU A N 1
ATOM 2510 C CA . GLU A 1 303 ? 96.823 21.705 -125.079 1.00 56.84 303 GLU A CA 1
ATOM 2511 C C . GLU A 1 303 ? 96.639 21.721 -126.611 1.00 56.84 303 GLU A C 1
ATOM 2513 O O . GLU A 1 303 ? 97.467 21.185 -127.345 1.00 56.84 303 GLU A O 1
ATOM 2518 N N . LEU A 1 304 ? 95.612 22.407 -127.126 1.00 50.38 304 LEU A N 1
ATOM 2519 C CA . LEU A 1 304 ? 95.312 22.592 -128.557 1.00 50.38 304 LEU A CA 1
ATOM 2520 C C . LEU A 1 304 ? 96.313 23.494 -129.293 1.00 50.38 304 LEU A C 1
ATOM 2522 O O . LEU A 1 304 ? 96.292 23.540 -130.528 1.00 50.38 304 LEU A O 1
ATOM 2526 N N . SER A 1 305 ? 97.173 24.219 -128.574 1.00 49.72 305 SER A N 1
ATOM 2527 C CA . SER A 1 305 ? 98.298 24.952 -129.167 1.00 49.72 305 SER A CA 1
ATOM 2528 C C . SER A 1 305 ? 99.601 24.136 -129.201 1.00 49.72 305 SER A C 1
ATOM 2530 O O . SER A 1 305 ? 100.505 24.486 -129.958 1.00 49.72 305 SER A O 1
ATOM 2532 N N . VAL A 1 306 ? 99.660 22.993 -128.502 1.00 48.84 306 VAL A N 1
ATOM 2533 C CA . VAL A 1 306 ? 100.748 21.997 -128.591 1.00 48.84 306 VAL A CA 1
ATOM 2534 C C . VAL A 1 306 ? 100.375 20.853 -129.546 1.00 48.84 306 VAL A C 1
ATOM 2536 O O . VAL A 1 306 ? 101.101 20.565 -130.498 1.00 48.84 306 VAL A O 1
ATOM 2539 N N . ASN A 1 307 ? 99.191 20.264 -129.372 1.00 43.34 307 ASN A N 1
ATOM 2540 C CA . ASN A 1 307 ? 98.737 19.037 -130.040 1.00 43.34 307 ASN A CA 1
ATOM 2541 C C . ASN A 1 307 ? 98.165 19.260 -131.457 1.00 43.34 307 ASN A C 1
ATOM 2543 O O . ASN A 1 307 ? 97.363 18.472 -131.946 1.00 43.34 307 ASN A O 1
ATOM 2547 N N . LYS A 1 308 ? 98.587 20.331 -132.143 1.00 45.44 308 LYS A N 1
ATOM 2548 C CA . LYS A 1 308 ? 98.314 20.569 -133.576 1.00 45.44 308 LYS A CA 1
ATOM 2549 C C . LYS A 1 308 ? 99.413 20.043 -134.509 1.00 45.44 308 LYS A C 1
ATOM 2551 O O . LYS A 1 308 ? 99.348 20.296 -135.710 1.00 45.44 308 LYS A O 1
ATOM 2556 N N . ARG A 1 309 ? 100.423 19.343 -133.977 1.00 45.59 309 ARG A N 1
ATOM 2557 C CA . ARG A 1 309 ? 101.469 18.681 -134.779 1.00 45.59 309 ARG A CA 1
ATOM 2558 C C . ARG A 1 309 ? 101.184 17.215 -135.092 1.00 45.59 309 ARG A C 1
ATOM 2560 O O . ARG A 1 309 ? 101.520 16.790 -136.192 1.00 45.59 309 ARG A O 1
ATOM 2567 N N . ASP A 1 310 ? 100.540 16.482 -134.187 1.00 35.78 310 ASP A N 1
ATOM 2568 C CA . ASP A 1 310 ? 100.269 15.060 -134.392 1.00 35.78 310 ASP A CA 1
ATOM 2569 C C . ASP A 1 310 ? 98.869 14.840 -134.986 1.00 35.78 310 ASP A C 1
ATOM 2571 O O . ASP A 1 310 ? 97.836 14.995 -134.332 1.00 35.78 310 ASP A O 1
ATOM 2575 N N . SER A 1 311 ? 98.881 14.510 -136.280 1.00 27.48 311 SER A N 1
ATOM 2576 C CA . SER A 1 311 ? 97.774 13.985 -137.095 1.00 27.48 311 SER A CA 1
ATOM 2577 C C . SER A 1 311 ? 96.919 12.979 -136.297 1.00 27.48 311 SER A C 1
ATOM 2579 O O . SER A 1 311 ? 97.462 12.105 -135.633 1.00 27.48 311 SER A O 1
ATOM 2581 N N . ILE A 1 312 ? 95.584 13.097 -136.236 1.00 28.80 312 ILE A N 1
ATOM 2582 C CA . ILE A 1 312 ? 94.618 12.548 -137.222 1.00 28.80 312 ILE A CA 1
ATOM 2583 C C . ILE A 1 312 ? 95.013 11.127 -137.687 1.00 28.80 312 ILE A C 1
ATOM 2585 O O . ILE A 1 312 ? 96.123 10.968 -138.183 1.00 28.80 312 ILE A O 1
ATOM 2589 N N . VAL A 1 313 ? 94.065 10.164 -137.644 1.00 29.55 313 VAL A N 1
ATOM 2590 C CA . VAL A 1 313 ? 94.226 8.685 -137.812 1.00 29.55 313 VAL A CA 1
ATOM 2591 C C . VAL A 1 313 ? 94.571 8.003 -136.456 1.00 29.55 313 VAL A C 1
ATOM 2593 O O . VAL A 1 313 ? 95.582 8.335 -135.857 1.00 29.55 313 VAL A O 1
ATOM 2596 N N . ASP A 1 314 ? 93.779 7.077 -135.874 1.00 26.67 314 ASP A N 1
ATOM 2597 C CA . ASP A 1 314 ? 92.525 6.479 -136.375 1.00 26.67 314 ASP A CA 1
ATOM 2598 C C . ASP A 1 314 ? 91.589 5.760 -135.363 1.00 26.67 314 ASP A C 1
ATOM 2600 O O . ASP A 1 314 ? 91.955 5.445 -134.236 1.00 26.67 314 ASP A O 1
ATOM 2604 N N . SER A 1 315 ? 90.396 5.414 -135.875 1.00 26.27 315 SER A N 1
ATOM 2605 C CA . SER A 1 315 ? 89.600 4.183 -135.648 1.00 26.27 315 SER A CA 1
ATOM 2606 C C . SER A 1 315 ? 89.193 3.690 -134.239 1.00 26.27 315 SER A C 1
ATOM 2608 O O . SER A 1 315 ? 89.900 2.996 -133.514 1.00 26.27 315 SER A O 1
ATOM 2610 N N . ALA A 1 316 ? 87.899 3.882 -133.968 1.00 24.89 316 ALA A N 1
ATOM 2611 C CA . ALA A 1 316 ? 87.089 3.329 -132.881 1.00 24.89 316 ALA A CA 1
ATOM 2612 C C . ALA A 1 316 ? 86.901 1.787 -132.848 1.00 24.89 316 ALA A C 1
ATOM 2614 O O . ALA A 1 316 ? 86.763 1.175 -133.907 1.00 24.89 316 ALA A O 1
ATOM 2615 N N . ARG A 1 317 ? 86.658 1.210 -131.642 1.00 27.45 317 ARG A N 1
ATOM 2616 C CA . ARG A 1 317 ? 85.442 0.409 -131.260 1.00 27.45 317 ARG A CA 1
ATOM 2617 C C . ARG A 1 317 ? 85.570 -0.435 -129.963 1.00 27.45 317 ARG A C 1
ATOM 2619 O O . ARG A 1 317 ? 86.343 -1.381 -129.943 1.00 27.45 317 ARG A O 1
ATOM 2626 N N . ALA A 1 318 ? 84.675 -0.207 -128.985 1.00 24.23 318 ALA A N 1
ATOM 2627 C CA . ALA A 1 318 ? 83.978 -1.173 -128.082 1.00 24.23 318 ALA A CA 1
ATOM 2628 C C . ALA A 1 318 ? 83.207 -0.343 -127.015 1.00 24.23 318 ALA A C 1
ATOM 2630 O O . ALA A 1 318 ? 83.772 0.627 -126.529 1.00 24.23 318 ALA A O 1
ATOM 2631 N N . ARG A 1 319 ? 81.910 -0.472 -126.666 1.00 27.44 319 ARG A N 1
ATOM 2632 C CA . ARG A 1 319 ? 80.941 -1.577 -126.424 1.00 27.44 319 ARG A CA 1
ATOM 2633 C C . ARG A 1 319 ? 81.156 -2.401 -125.143 1.00 27.44 319 ARG A C 1
ATOM 2635 O O . ARG A 1 319 ? 81.816 -3.425 -125.204 1.00 27.44 319 ARG A O 1
ATOM 2642 N N . GLU A 1 320 ? 80.470 -2.015 -124.060 1.00 27.25 320 GLU A N 1
ATOM 2643 C CA . GLU A 1 320 ? 79.351 -2.714 -123.363 1.00 27.25 320 GLU A CA 1
ATOM 2644 C C . GLU A 1 320 ? 78.981 -1.916 -122.065 1.00 27.25 320 GLU A C 1
ATOM 2646 O O . GLU A 1 320 ? 79.706 -0.983 -121.737 1.00 27.25 320 GLU A O 1
ATOM 2651 N N . LYS A 1 321 ? 77.935 -2.152 -121.239 1.00 31.70 321 LYS A N 1
ATOM 2652 C CA . LYS A 1 321 ? 76.505 -2.574 -121.376 1.00 31.70 321 LYS A CA 1
ATOM 2653 C C . LYS A 1 321 ? 75.968 -2.949 -119.973 1.00 31.70 321 LYS A C 1
ATOM 2655 O O . LYS A 1 321 ? 76.668 -3.689 -119.297 1.00 31.70 321 LYS A O 1
ATOM 2660 N N . ASN A 1 322 ? 74.757 -2.529 -119.551 1.00 28.67 322 ASN A N 1
ATOM 2661 C CA . ASN A 1 322 ? 73.884 -3.259 -118.585 1.00 28.67 322 ASN A CA 1
ATOM 2662 C C . ASN A 1 322 ? 72.546 -2.541 -118.252 1.00 28.67 322 ASN A C 1
ATOM 2664 O O . ASN A 1 322 ? 72.290 -1.437 -118.728 1.00 28.67 322 ASN A O 1
ATOM 2668 N N . CYS A 1 323 ? 71.667 -3.203 -117.479 1.00 26.67 323 CYS A N 1
ATOM 2669 C CA . CYS A 1 323 ? 70.336 -2.748 -117.004 1.00 26.67 323 CYS A CA 1
ATOM 2670 C C . CYS A 1 323 ? 70.141 -3.164 -115.505 1.00 26.67 323 CYS A C 1
ATOM 2672 O O . CYS A 1 323 ? 71.142 -3.488 -114.878 1.00 26.67 323 CYS A O 1
ATOM 2674 N N . ARG A 1 324 ? 68.976 -3.221 -114.817 1.00 30.73 324 ARG A N 1
ATOM 2675 C CA . ARG A 1 324 ? 67.514 -3.199 -115.125 1.00 30.73 324 ARG A CA 1
ATOM 2676 C C . ARG A 1 324 ? 66.716 -2.990 -113.793 1.00 30.73 324 ARG A C 1
ATOM 2678 O O . ARG A 1 324 ? 67.352 -2.907 -112.750 1.00 30.73 324 ARG A O 1
ATOM 2685 N N . MET A 1 325 ? 65.367 -3.075 -113.807 1.00 30.97 325 MET A N 1
ATOM 2686 C CA . MET A 1 325 ? 64.452 -3.204 -112.622 1.00 30.97 325 MET A CA 1
ATOM 2687 C C . MET A 1 325 ? 64.267 -1.914 -111.770 1.00 30.97 325 MET A C 1
ATOM 2689 O O . MET A 1 325 ? 65.027 -0.977 -111.962 1.00 30.97 325 MET A O 1
ATOM 2693 N N . SER A 1 326 ? 63.362 -1.762 -110.778 1.00 26.98 326 SER A N 1
ATOM 2694 C CA . SER A 1 326 ? 61.967 -2.202 -110.440 1.00 26.98 326 SER A CA 1
ATOM 2695 C C . SER A 1 326 ? 61.607 -1.528 -109.074 1.00 26.98 326 SER A C 1
ATOM 2697 O O . SER A 1 326 ? 62.532 -1.103 -108.390 1.00 26.98 326 SER A O 1
ATOM 2699 N N . GLY A 1 327 ? 60.382 -1.350 -108.549 1.00 31.66 327 GLY A N 1
ATOM 2700 C CA . GLY A 1 327 ? 59.004 -1.741 -108.906 1.00 31.66 327 GLY A CA 1
ATOM 2701 C C . GLY A 1 327 ? 57.996 -1.207 -107.851 1.00 31.66 327 GLY A C 1
ATOM 2702 O O . GLY A 1 327 ? 58.349 -0.323 -107.074 1.00 31.66 327 GLY A O 1
ATOM 2703 N N . VAL A 1 328 ? 56.761 -1.738 -107.774 1.00 45.62 328 VAL A N 1
ATOM 2704 C CA . VAL A 1 328 ? 55.715 -1.308 -106.801 1.00 45.62 328 VAL A CA 1
ATOM 2705 C C . VAL A 1 328 ? 55.329 -2.432 -105.831 1.00 45.62 328 VAL A C 1
ATOM 2707 O O . VAL A 1 328 ? 55.008 -3.523 -106.287 1.00 45.62 328 VAL A O 1
ATOM 2710 N N . HIS A 1 329 ? 55.232 -2.147 -104.522 1.00 38.81 329 HIS A N 1
ATOM 2711 C CA . HIS A 1 329 ? 54.425 -2.939 -103.572 1.00 38.81 329 HIS A CA 1
ATOM 2712 C C . HIS A 1 329 ? 53.972 -2.131 -102.337 1.00 38.81 329 HIS A C 1
ATOM 2714 O O . HIS A 1 329 ? 54.785 -1.723 -101.512 1.00 38.81 329 HIS A O 1
ATOM 2720 N N . TYR A 1 330 ? 52.654 -1.984 -102.152 1.00 53.34 330 TYR A N 1
ATOM 2721 C CA . TYR A 1 330 ? 52.024 -1.415 -100.949 1.00 53.34 330 TYR A CA 1
ATOM 2722 C C . TYR A 1 330 ? 50.719 -2.174 -100.649 1.00 53.34 330 TYR A C 1
ATOM 2724 O O . TYR A 1 330 ? 49.692 -1.862 -101.237 1.00 53.34 330 TYR A O 1
ATOM 2732 N N . THR A 1 331 ? 50.758 -3.212 -99.797 1.00 60.38 331 THR A N 1
ATOM 2733 C CA . THR A 1 331 ? 49.598 -3.791 -99.057 1.00 60.38 331 THR A CA 1
ATOM 2734 C C . THR A 1 331 ? 50.006 -5.041 -98.255 1.00 60.38 331 THR A C 1
ATOM 2736 O O . THR A 1 331 ? 49.913 -6.167 -98.728 1.00 60.38 331 THR A O 1
ATOM 2739 N N . ARG A 1 332 ? 50.447 -4.862 -96.999 1.00 52.59 332 ARG A N 1
ATOM 2740 C CA . ARG A 1 332 ? 50.486 -5.952 -95.988 1.00 52.59 332 ARG A CA 1
ATOM 2741 C C . ARG A 1 332 ? 50.555 -5.403 -94.561 1.00 52.59 332 ARG A C 1
ATOM 2743 O O . ARG A 1 332 ? 49.747 -5.749 -93.706 1.00 52.59 332 ARG A O 1
ATOM 2750 N N . GLN A 1 333 ? 51.479 -4.470 -94.332 1.00 60.00 333 GLN A N 1
ATOM 2751 C CA . GLN A 1 333 ? 51.843 -3.978 -92.996 1.00 60.00 333 GLN A CA 1
ATOM 2752 C C . GLN A 1 333 ? 50.729 -3.177 -92.282 1.00 60.00 333 GLN A C 1
ATOM 2754 O O . GLN A 1 333 ? 50.649 -3.193 -91.056 1.00 60.00 333 GLN A O 1
ATOM 2759 N N . GLN A 1 334 ? 49.838 -2.509 -93.028 1.00 61.66 334 GLN A N 1
ATOM 2760 C CA . GLN A 1 334 ? 48.712 -1.752 -92.454 1.00 61.66 334 GLN A CA 1
ATOM 2761 C C . GLN A 1 334 ? 47.553 -2.638 -91.975 1.00 61.66 334 GLN A C 1
ATOM 2763 O O . GLN A 1 334 ? 46.925 -2.319 -90.966 1.00 61.66 334 GLN A O 1
ATOM 2768 N N . ILE A 1 335 ? 47.290 -3.760 -92.657 1.00 62.75 335 ILE A N 1
ATOM 2769 C CA . ILE A 1 335 ? 46.251 -4.720 -92.249 1.00 62.75 335 ILE A CA 1
ATOM 2770 C C . ILE A 1 335 ? 46.650 -5.361 -90.915 1.00 62.75 335 ILE A C 1
ATOM 2772 O O . ILE A 1 335 ? 45.836 -5.426 -89.996 1.00 62.75 335 ILE A O 1
ATOM 2776 N N . GLN A 1 336 ? 47.931 -5.720 -90.770 1.00 67.06 336 GLN A N 1
ATOM 2777 C CA . GLN A 1 336 ? 48.480 -6.263 -89.528 1.00 67.06 336 GLN A CA 1
ATOM 2778 C C . GLN A 1 336 ? 48.287 -5.305 -88.338 1.00 67.06 336 GLN A C 1
ATOM 2780 O O . GLN A 1 336 ? 47.761 -5.718 -87.307 1.00 67.06 336 GLN A O 1
ATOM 2785 N N . LYS A 1 337 ? 48.619 -4.011 -88.494 1.00 73.25 337 LYS A N 1
ATOM 2786 C CA . LYS A 1 337 ? 48.421 -3.006 -87.430 1.00 73.25 337 LYS A CA 1
ATOM 2787 C C . LYS A 1 337 ? 46.956 -2.890 -86.993 1.00 73.25 337 LYS A C 1
ATOM 2789 O O . LYS A 1 337 ? 46.682 -2.989 -85.801 1.00 73.25 337 LYS A O 1
ATOM 2794 N N . LYS A 1 338 ? 46.007 -2.772 -87.936 1.00 71.88 338 LYS A N 1
ATOM 2795 C CA . LYS A 1 338 ? 44.567 -2.724 -87.603 1.00 71.88 338 LYS A CA 1
ATOM 2796 C C . LYS A 1 338 ? 44.099 -3.978 -86.854 1.00 71.88 338 LYS A C 1
ATOM 2798 O O . LYS A 1 338 ? 43.299 -3.869 -85.929 1.00 71.88 338 LYS A O 1
ATOM 2803 N N . LEU A 1 339 ? 44.607 -5.152 -87.225 1.00 73.19 339 LEU A N 1
ATOM 2804 C CA . LEU A 1 339 ? 44.261 -6.423 -86.588 1.00 73.19 339 LEU A CA 1
ATOM 2805 C C . LEU A 1 339 ? 44.800 -6.502 -85.146 1.00 73.19 339 LEU A C 1
ATOM 2807 O O . LEU A 1 339 ? 44.086 -6.941 -84.243 1.00 73.19 339 LEU A O 1
ATOM 2811 N N . ASP A 1 340 ? 46.021 -6.029 -84.897 1.00 77.06 340 ASP A N 1
ATOM 2812 C CA . ASP A 1 340 ? 46.608 -6.032 -83.553 1.00 77.06 340 ASP A CA 1
ATOM 2813 C C . ASP A 1 340 ? 46.036 -4.925 -82.640 1.00 77.06 340 ASP A C 1
ATOM 2815 O O . ASP A 1 340 ? 45.891 -5.147 -81.436 1.00 77.06 340 ASP A O 1
ATOM 2819 N N . ASP A 1 341 ? 45.595 -3.786 -83.184 1.00 77.31 341 ASP A N 1
ATOM 2820 C CA . ASP A 1 341 ? 44.856 -2.771 -82.416 1.00 77.31 341 ASP A CA 1
ATOM 2821 C C . ASP A 1 341 ? 43.422 -3.222 -82.068 1.00 77.31 341 ASP A C 1
ATOM 2823 O O . ASP A 1 341 ? 42.960 -2.991 -80.946 1.00 77.31 341 ASP A O 1
ATOM 2827 N N . LEU A 1 342 ? 42.748 -3.971 -82.951 1.00 77.88 342 LEU A N 1
ATOM 2828 C CA . LEU A 1 342 ? 41.490 -4.653 -82.614 1.00 77.88 342 LEU A CA 1
ATOM 2829 C C . LEU A 1 342 ? 41.688 -5.686 -81.491 1.00 77.88 342 LEU A C 1
ATOM 2831 O O . LEU A 1 342 ? 40.910 -5.702 -80.536 1.00 77.88 342 LEU A O 1
ATOM 2835 N N . LYS A 1 343 ? 42.769 -6.484 -81.520 1.00 78.62 343 LYS A N 1
ATOM 2836 C CA . LYS A 1 343 ? 43.117 -7.390 -80.404 1.00 78.62 343 LYS A CA 1
ATOM 2837 C C . LYS A 1 343 ? 43.346 -6.638 -79.089 1.00 78.62 343 LYS A C 1
ATOM 2839 O O . LYS A 1 343 ? 42.907 -7.121 -78.046 1.00 78.62 343 LYS A O 1
ATOM 2844 N N . LYS A 1 344 ? 44.009 -5.472 -79.102 1.00 83.19 344 LYS A N 1
ATOM 2845 C CA . LYS A 1 344 ? 44.153 -4.629 -77.897 1.00 83.19 344 LYS A CA 1
ATOM 2846 C C . LYS A 1 344 ? 42.791 -4.165 -77.382 1.00 83.19 344 LYS A C 1
ATOM 2848 O O . LYS A 1 344 ? 42.538 -4.283 -76.187 1.00 83.19 344 LYS A O 1
ATOM 2853 N N . ARG A 1 345 ? 41.899 -3.700 -78.266 1.00 83.19 345 ARG A N 1
ATOM 2854 C CA . ARG A 1 345 ? 40.566 -3.211 -77.878 1.00 83.19 345 ARG A CA 1
ATOM 2855 C C . ARG A 1 345 ? 39.677 -4.322 -77.307 1.00 83.19 345 ARG A C 1
ATOM 2857 O O . ARG A 1 345 ? 39.022 -4.090 -76.300 1.00 83.19 345 ARG A O 1
ATOM 2864 N N . ILE A 1 346 ? 39.750 -5.541 -77.849 1.00 78.62 346 ILE A N 1
ATOM 2865 C CA . ILE A 1 346 ? 39.093 -6.734 -77.279 1.00 78.62 346 ILE A CA 1
ATOM 2866 C C . ILE A 1 346 ? 39.640 -7.054 -75.876 1.00 78.62 346 ILE A C 1
ATOM 2868 O O . ILE A 1 346 ? 38.863 -7.301 -74.955 1.00 78.62 346 ILE A O 1
ATOM 2872 N N . ARG A 1 347 ? 40.966 -7.005 -75.670 1.00 84.56 347 ARG A N 1
ATOM 2873 C CA . ARG A 1 347 ? 41.568 -7.199 -74.334 1.00 84.56 347 ARG A CA 1
ATOM 2874 C C . ARG A 1 347 ? 41.145 -6.115 -73.341 1.00 84.56 347 ARG A C 1
ATOM 2876 O O . ARG A 1 347 ? 40.940 -6.438 -72.176 1.00 84.56 347 ARG A O 1
ATOM 2883 N N . GLN A 1 348 ? 41.018 -4.864 -73.786 1.00 84.69 348 GLN A N 1
ATOM 2884 C CA . GLN A 1 348 ? 40.564 -3.765 -72.936 1.00 84.69 348 GLN A CA 1
ATOM 2885 C C . GLN A 1 348 ? 39.094 -3.955 -72.546 1.00 84.69 348 GLN A C 1
ATOM 2887 O O . GLN A 1 348 ? 38.813 -4.088 -71.363 1.00 84.69 348 GLN A O 1
ATOM 2892 N N . MET A 1 349 ? 38.196 -4.163 -73.515 1.00 82.19 349 MET A N 1
ATOM 2893 C CA . MET A 1 349 ? 36.782 -4.460 -73.244 1.00 82.19 349 MET A CA 1
ATOM 2894 C C . MET A 1 349 ? 36.594 -5.691 -72.340 1.00 82.19 349 MET A C 1
ATOM 2896 O O . MET A 1 349 ? 35.692 -5.708 -71.511 1.00 82.19 349 MET A O 1
ATOM 2900 N N . SER A 1 350 ? 37.463 -6.705 -72.436 1.00 84.62 350 SER A N 1
ATOM 2901 C CA . SER A 1 350 ? 37.443 -7.866 -71.532 1.00 84.62 350 SER A CA 1
ATOM 2902 C C . SER A 1 350 ? 37.900 -7.540 -70.099 1.00 84.62 350 SER A C 1
ATOM 2904 O O . SER A 1 350 ? 37.400 -8.148 -69.151 1.00 84.62 350 SER A O 1
ATOM 2906 N N . LYS A 1 351 ? 38.807 -6.570 -69.907 1.00 90.44 351 LYS A N 1
ATOM 2907 C CA . LYS A 1 351 ? 39.122 -6.020 -68.576 1.00 90.44 351 LYS A CA 1
ATOM 2908 C C . LYS A 1 351 ? 37.963 -5.185 -68.036 1.00 90.44 351 LYS A C 1
ATOM 2910 O O . LYS A 1 351 ? 37.598 -5.362 -66.880 1.00 90.44 351 LYS A O 1
ATOM 2915 N N . ASP A 1 352 ? 37.377 -4.329 -68.868 1.00 86.94 352 ASP A N 1
ATOM 2916 C CA . ASP A 1 352 ? 36.291 -3.421 -68.483 1.00 86.94 352 ASP A CA 1
ATOM 2917 C C . ASP A 1 352 ? 35.017 -4.205 -68.114 1.00 86.94 352 ASP A C 1
ATOM 2919 O O . ASP A 1 352 ? 34.373 -3.917 -67.104 1.00 86.94 352 ASP A O 1
ATOM 2923 N N . ALA A 1 353 ? 34.710 -5.277 -68.853 1.00 84.81 353 ALA A N 1
ATOM 2924 C CA . ALA A 1 353 ? 33.659 -6.238 -68.510 1.00 84.81 353 ALA A CA 1
ATOM 2925 C C . ALA A 1 353 ? 33.905 -6.888 -67.135 1.00 84.81 353 ALA A C 1
ATOM 2927 O O . ALA A 1 353 ? 33.031 -6.874 -66.278 1.00 84.81 353 ALA A O 1
ATOM 2928 N N . LYS A 1 354 ? 35.125 -7.370 -66.862 1.00 91.25 354 LYS A N 1
ATOM 2929 C CA . LYS A 1 354 ? 35.480 -7.947 -65.549 1.00 91.25 354 LYS A CA 1
ATOM 2930 C C . LYS A 1 354 ? 35.523 -6.916 -64.417 1.00 91.25 354 LYS A C 1
ATOM 2932 O O . LYS A 1 354 ? 35.377 -7.277 -63.251 1.00 91.25 354 LYS A O 1
ATOM 2937 N N . ALA A 1 355 ? 35.741 -5.639 -64.727 1.00 91.12 355 ALA A N 1
ATOM 2938 C CA . ALA A 1 355 ? 35.645 -4.554 -63.755 1.00 91.12 355 ALA A CA 1
ATOM 2939 C C . ALA A 1 355 ? 34.178 -4.241 -63.422 1.00 91.12 355 ALA A C 1
ATOM 2941 O O . ALA A 1 355 ? 33.831 -4.150 -62.247 1.00 91.12 355 ALA A O 1
ATOM 2942 N N . THR A 1 356 ? 33.308 -4.146 -64.431 1.00 87.19 356 THR A N 1
ATOM 2943 C CA . THR A 1 356 ? 31.863 -3.928 -64.242 1.00 87.19 356 THR A CA 1
ATOM 2944 C C . THR A 1 356 ? 31.180 -5.112 -63.553 1.00 87.19 356 THR A C 1
ATOM 2946 O O . THR A 1 356 ? 30.402 -4.892 -62.633 1.00 87.19 356 THR A O 1
ATOM 2949 N N . GLU A 1 357 ? 31.551 -6.351 -63.878 1.00 90.38 357 GLU A N 1
ATOM 2950 C CA . GLU A 1 357 ? 31.108 -7.582 -63.198 1.00 90.38 357 GLU A CA 1
ATOM 2951 C C . GLU A 1 357 ? 31.486 -7.593 -61.700 1.00 90.38 357 GLU A C 1
ATOM 2953 O O . GLU A 1 357 ? 30.662 -7.908 -60.839 1.00 90.38 357 GLU A O 1
ATOM 2958 N N . LYS A 1 358 ? 32.703 -7.145 -61.352 1.00 91.44 358 LYS A N 1
ATOM 2959 C CA . LYS A 1 358 ? 33.116 -6.958 -59.948 1.00 91.44 358 LYS A CA 1
ATOM 2960 C C . LYS A 1 358 ? 32.330 -5.860 -59.229 1.00 91.44 358 LYS A C 1
ATOM 2962 O O . LYS A 1 358 ? 32.021 -6.027 -58.050 1.00 91.44 358 LYS A O 1
ATOM 2967 N N . GLN A 1 359 ? 32.016 -4.750 -59.902 1.00 91.81 359 GLN A N 1
ATOM 2968 C CA . GLN A 1 359 ? 31.190 -3.693 -59.307 1.00 91.81 359 GLN A CA 1
ATOM 2969 C C . GLN A 1 359 ? 29.737 -4.150 -59.130 1.00 91.81 359 GLN A C 1
ATOM 2971 O O . GLN A 1 359 ? 29.156 -3.878 -58.084 1.00 91.81 359 GLN A O 1
ATOM 2976 N N . LEU A 1 360 ? 29.181 -4.909 -60.081 1.00 91.19 360 LEU A N 1
ATOM 2977 C CA . LEU A 1 360 ? 27.852 -5.510 -59.967 1.00 91.19 360 LEU A CA 1
ATOM 2978 C C . LEU A 1 360 ? 27.768 -6.402 -58.722 1.00 91.19 360 LEU A C 1
ATOM 2980 O O . LEU A 1 360 ? 26.937 -6.150 -57.858 1.00 91.19 360 LEU A O 1
ATOM 2984 N N . SER A 1 361 ? 28.714 -7.332 -58.547 1.00 93.50 361 SER A N 1
ATOM 2985 C CA . SER A 1 361 ? 28.765 -8.198 -57.358 1.00 93.50 361 SER A CA 1
ATOM 2986 C C . SER A 1 361 ? 28.944 -7.422 -56.039 1.00 93.50 361 SER A C 1
ATOM 2988 O O . SER A 1 361 ? 28.439 -7.840 -54.995 1.00 93.50 361 SER A O 1
ATOM 2990 N N . LYS A 1 362 ? 29.627 -6.265 -56.056 1.00 93.31 362 LYS A N 1
ATOM 2991 C CA . LYS A 1 362 ? 29.706 -5.372 -54.888 1.00 93.31 362 LYS A CA 1
ATOM 2992 C C . LYS A 1 362 ? 28.351 -4.718 -54.586 1.00 93.31 362 LYS A C 1
ATOM 2994 O O . LYS A 1 362 ? 27.935 -4.711 -53.430 1.00 93.31 362 LYS A O 1
ATOM 2999 N N . VAL A 1 363 ? 27.661 -4.208 -55.607 1.00 93.44 363 VAL A N 1
ATOM 3000 C CA . VAL A 1 363 ? 26.335 -3.581 -55.477 1.00 93.44 363 VAL A CA 1
ATOM 3001 C C . VAL A 1 363 ? 25.275 -4.599 -55.044 1.00 93.44 363 VAL A C 1
ATOM 3003 O O . VAL A 1 363 ? 24.438 -4.275 -54.209 1.00 93.44 363 VAL A O 1
ATOM 3006 N N . GLU A 1 364 ? 25.335 -5.841 -55.526 1.00 92.94 364 GLU A N 1
ATOM 3007 C CA . GLU A 1 364 ? 24.446 -6.930 -55.093 1.00 92.94 364 GLU A CA 1
ATOM 3008 C C . GLU A 1 364 ? 24.625 -7.262 -53.607 1.00 92.94 364 GLU A C 1
ATOM 3010 O O . GLU A 1 364 ? 23.640 -7.340 -52.875 1.00 92.94 364 GLU A O 1
ATOM 3015 N N . LYS A 1 365 ? 25.869 -7.357 -53.119 1.00 94.31 365 LYS A N 1
ATOM 3016 C CA . LYS A 1 365 ? 26.138 -7.539 -51.681 1.00 94.31 365 LYS A CA 1
ATOM 3017 C C . LYS A 1 365 ? 25.618 -6.367 -50.849 1.00 94.31 365 LYS A C 1
ATOM 3019 O O . LYS A 1 365 ? 24.955 -6.587 -49.842 1.00 94.31 365 LYS A O 1
ATOM 3024 N N . GLN A 1 366 ? 25.844 -5.132 -51.300 1.00 94.12 366 GLN A N 1
ATOM 3025 C CA . GLN A 1 366 ? 25.327 -3.937 -50.624 1.00 94.12 366 GLN A CA 1
ATOM 3026 C C . GLN A 1 366 ? 23.789 -3.892 -50.618 1.00 94.12 366 GLN A C 1
ATOM 3028 O O . GLN A 1 366 ? 23.200 -3.541 -49.598 1.00 94.12 366 GLN A O 1
ATOM 3033 N N . ARG A 1 367 ? 23.126 -4.301 -51.709 1.00 92.62 367 ARG A N 1
ATOM 3034 C CA . ARG A 1 367 ? 21.665 -4.479 -51.779 1.00 92.62 367 ARG A CA 1
ATOM 3035 C C . ARG A 1 367 ? 21.189 -5.492 -50.738 1.00 92.62 367 ARG A C 1
ATOM 3037 O O . ARG A 1 367 ? 20.216 -5.225 -50.041 1.00 92.62 367 ARG A O 1
ATOM 3044 N N . ASP A 1 368 ? 21.864 -6.629 -50.612 1.00 94.75 368 ASP A N 1
ATOM 3045 C CA . ASP A 1 368 ? 21.425 -7.707 -49.723 1.00 94.75 368 ASP A CA 1
ATOM 3046 C C . ASP A 1 368 ? 21.680 -7.388 -48.243 1.00 94.75 368 ASP A C 1
ATOM 3048 O O . ASP A 1 368 ? 20.810 -7.633 -47.407 1.00 94.75 368 ASP A O 1
ATOM 3052 N N . GLU A 1 369 ? 22.787 -6.713 -47.918 1.00 95.06 369 GLU A N 1
ATOM 3053 C CA . GLU A 1 369 ? 22.993 -6.101 -46.600 1.00 95.06 369 GLU A CA 1
ATOM 3054 C C . GLU A 1 369 ? 21.914 -5.059 -46.266 1.00 95.06 369 GLU A C 1
ATOM 3056 O O . GLU A 1 369 ? 21.411 -5.027 -45.141 1.00 95.06 369 GLU A O 1
ATOM 3061 N N . LEU A 1 370 ? 21.553 -4.193 -47.221 1.00 94.38 370 LEU A N 1
ATOM 3062 C CA . LEU A 1 370 ? 20.499 -3.193 -47.035 1.00 94.38 370 LEU A CA 1
ATOM 3063 C C . LEU A 1 370 ? 19.124 -3.848 -46.863 1.00 94.38 370 LEU A C 1
ATOM 3065 O O . LEU A 1 370 ? 18.361 -3.407 -46.009 1.00 94.38 370 LEU A O 1
ATOM 3069 N N . ASN A 1 371 ? 18.830 -4.934 -47.580 1.00 94.81 371 ASN A N 1
ATOM 3070 C CA . ASN A 1 371 ? 17.605 -5.717 -47.405 1.00 94.81 371 ASN A CA 1
ATOM 3071 C C . ASN A 1 371 ? 17.540 -6.385 -46.018 1.00 94.81 371 ASN A C 1
ATOM 3073 O O . ASN A 1 371 ? 16.486 -6.375 -45.385 1.00 94.81 371 ASN A O 1
ATOM 3077 N N . GLN A 1 372 ? 18.656 -6.906 -45.494 1.00 94.50 372 GLN A N 1
ATOM 3078 C CA . GLN A 1 372 ? 18.722 -7.443 -44.125 1.00 94.50 372 GLN A CA 1
ATOM 3079 C C . GLN A 1 372 ? 18.559 -6.339 -43.063 1.00 94.50 372 GLN A C 1
ATOM 3081 O O . GLN A 1 372 ? 17.831 -6.516 -42.080 1.00 94.50 372 GLN A O 1
ATOM 3086 N N . LYS A 1 373 ? 19.171 -5.167 -43.278 1.00 95.12 373 LYS A N 1
ATOM 3087 C CA . LYS A 1 373 ? 18.994 -3.972 -42.431 1.00 95.12 373 LYS A CA 1
ATOM 3088 C C . LYS A 1 373 ? 17.544 -3.459 -42.484 1.00 95.12 373 LYS A C 1
ATOM 3090 O O . LYS A 1 373 ? 16.994 -3.095 -41.449 1.00 95.12 373 LYS A O 1
ATOM 3095 N N . LEU A 1 374 ? 16.888 -3.512 -43.646 1.00 94.31 374 LEU A N 1
ATOM 3096 C CA . LEU A 1 374 ? 15.469 -3.180 -43.809 1.00 94.31 374 LEU A CA 1
ATOM 3097 C C . LEU A 1 374 ? 14.578 -4.173 -43.049 1.00 94.31 374 LEU A C 1
ATOM 3099 O O . LEU A 1 374 ? 13.745 -3.750 -42.256 1.00 94.31 374 LEU A O 1
ATOM 3103 N N . ALA A 1 375 ? 14.777 -5.481 -43.235 1.00 94.44 375 ALA A N 1
ATOM 3104 C CA . ALA A 1 375 ? 13.971 -6.520 -42.590 1.00 94.44 375 ALA A CA 1
ATOM 3105 C C . ALA A 1 375 ? 14.084 -6.488 -41.055 1.00 94.44 375 ALA A C 1
ATOM 3107 O O . ALA A 1 375 ? 13.073 -6.560 -40.355 1.00 94.44 375 ALA A O 1
ATOM 3108 N N . THR A 1 376 ? 15.295 -6.305 -40.519 1.00 95.19 376 THR A N 1
ATOM 3109 C CA . THR A 1 376 ? 15.509 -6.157 -39.067 1.00 95.19 376 THR A CA 1
ATOM 3110 C C . THR A 1 376 ? 14.879 -4.874 -38.521 1.00 95.19 376 THR A C 1
ATOM 3112 O O . THR A 1 376 ? 14.251 -4.913 -37.461 1.00 95.19 376 THR A O 1
ATOM 3115 N N . LYS A 1 377 ? 14.947 -3.752 -39.253 1.00 93.69 377 LYS A N 1
ATOM 3116 C CA . LYS A 1 377 ? 14.247 -2.512 -38.875 1.00 93.69 377 LYS A CA 1
ATOM 3117 C C . LYS A 1 377 ? 12.725 -2.640 -38.958 1.00 93.69 377 LYS A C 1
ATOM 3119 O O . LYS A 1 377 ? 12.048 -2.158 -38.056 1.00 93.69 377 LYS A O 1
ATOM 3124 N N . GLN A 1 378 ? 12.190 -3.342 -39.955 1.00 94.56 378 GLN A N 1
ATOM 3125 C CA . GLN A 1 378 ? 10.759 -3.638 -40.075 1.00 94.56 378 GLN A CA 1
ATOM 3126 C C . GLN A 1 378 ? 10.261 -4.468 -38.878 1.00 94.56 378 GLN A C 1
ATOM 3128 O O . GLN A 1 378 ? 9.221 -4.153 -38.302 1.00 94.56 378 GLN A O 1
ATOM 3133 N N . GLY A 1 379 ? 11.034 -5.478 -38.456 1.00 95.19 379 GLY A N 1
ATOM 3134 C CA . GLY A 1 379 ? 10.753 -6.273 -37.257 1.00 95.19 379 GLY A CA 1
ATOM 3135 C C . GLY A 1 379 ? 10.764 -5.440 -35.972 1.00 95.19 379 GLY A C 1
ATOM 3136 O O . GLY A 1 379 ? 9.820 -5.516 -35.189 1.00 95.19 379 GLY A O 1
ATOM 3137 N N . GLN A 1 380 ? 11.773 -4.578 -35.790 1.00 95.44 380 GLN A N 1
ATOM 3138 C CA . GLN A 1 380 ? 11.832 -3.638 -34.659 1.00 95.44 380 GLN A CA 1
ATOM 3139 C C . GLN A 1 380 ? 10.623 -2.684 -34.634 1.00 95.44 380 GLN A C 1
ATOM 3141 O O . GLN A 1 380 ? 10.062 -2.432 -33.571 1.00 95.44 380 GLN A O 1
ATOM 3146 N N . LEU A 1 381 ? 10.188 -2.184 -35.794 1.00 95.25 381 LEU A N 1
ATOM 3147 C CA . LEU A 1 381 ? 9.045 -1.272 -35.912 1.00 95.25 381 LEU A CA 1
ATOM 3148 C C . LEU A 1 381 ? 7.712 -1.978 -35.592 1.00 95.25 381 LEU A C 1
ATOM 3150 O O . LEU A 1 381 ? 6.849 -1.392 -34.941 1.00 95.25 381 LEU A O 1
ATOM 3154 N N . ASN A 1 382 ? 7.549 -3.243 -35.989 1.00 94.75 382 ASN A N 1
ATOM 3155 C CA . ASN A 1 382 ? 6.372 -4.038 -35.626 1.00 94.75 382 ASN A CA 1
ATOM 3156 C C . ASN A 1 382 ? 6.335 -4.356 -34.122 1.00 94.75 382 ASN A C 1
ATOM 3158 O O . ASN A 1 382 ? 5.322 -4.083 -33.486 1.00 94.75 382 ASN A O 1
ATOM 3162 N N . ALA A 1 383 ? 7.449 -4.800 -33.530 1.00 94.12 383 ALA A N 1
ATOM 3163 C CA . ALA A 1 383 ? 7.532 -5.048 -32.087 1.00 94.12 383 ALA A CA 1
ATOM 3164 C C . ALA A 1 383 ? 7.246 -3.781 -31.253 1.00 94.12 383 ALA A C 1
ATOM 3166 O O . ALA A 1 383 ? 6.560 -3.844 -30.235 1.00 94.12 383 ALA A O 1
ATOM 3167 N N . LEU A 1 384 ? 7.708 -2.608 -31.710 1.00 93.31 384 LEU A N 1
ATOM 3168 C CA . LEU A 1 384 ? 7.367 -1.323 -31.088 1.00 93.31 384 LEU A CA 1
ATOM 3169 C C . LEU A 1 384 ? 5.869 -1.002 -31.193 1.00 93.31 384 LEU A C 1
ATOM 3171 O O . LEU A 1 384 ? 5.288 -0.556 -30.210 1.00 93.31 384 LEU A O 1
ATOM 3175 N N . ARG A 1 385 ? 5.224 -1.263 -32.339 1.00 94.56 385 ARG A N 1
ATOM 3176 C CA . ARG A 1 385 ? 3.768 -1.075 -32.510 1.00 94.56 385 ARG A CA 1
ATOM 3177 C C . ARG A 1 385 ? 2.955 -1.994 -31.601 1.00 94.56 385 ARG A C 1
ATOM 3179 O O . ARG A 1 385 ? 1.996 -1.531 -30.994 1.00 94.56 385 ARG A O 1
ATOM 3186 N N . GLU A 1 386 ? 3.343 -3.261 -31.494 1.00 94.25 386 GLU A N 1
ATOM 3187 C CA . GLU A 1 386 ? 2.713 -4.235 -30.595 1.00 94.25 386 GLU A CA 1
ATOM 3188 C C . GLU A 1 386 ? 2.851 -3.795 -29.129 1.00 94.25 386 GLU A C 1
ATOM 3190 O O . GLU A 1 386 ? 1.867 -3.797 -28.389 1.00 94.25 386 GLU A O 1
ATOM 3195 N N . ALA A 1 387 ? 4.033 -3.316 -28.725 1.00 93.31 387 ALA A N 1
ATOM 3196 C CA . ALA A 1 387 ? 4.253 -2.750 -27.395 1.00 93.31 387 ALA A CA 1
ATOM 3197 C C . ALA A 1 387 ? 3.415 -1.481 -27.141 1.00 93.31 387 ALA A C 1
ATOM 3199 O O . ALA A 1 387 ? 2.829 -1.350 -26.068 1.00 93.31 387 ALA A O 1
ATOM 3200 N N . THR A 1 388 ? 3.295 -0.569 -28.117 1.00 92.25 388 THR A N 1
ATOM 3201 C CA . THR A 1 388 ? 2.413 0.609 -28.004 1.00 92.25 388 THR A CA 1
ATOM 3202 C C . THR A 1 388 ? 0.950 0.194 -27.838 1.00 92.25 388 THR A C 1
ATOM 3204 O O . THR A 1 388 ? 0.301 0.658 -26.909 1.00 92.25 388 THR A O 1
ATOM 3207 N N . GLN A 1 389 ? 0.451 -0.745 -28.648 1.00 93.06 389 GLN A N 1
ATOM 3208 C CA . GLN A 1 389 ? -0.925 -1.247 -28.532 1.00 93.06 389 GLN A CA 1
ATOM 3209 C C . GLN A 1 389 ? -1.196 -1.911 -27.172 1.00 93.06 389 GLN A C 1
ATOM 3211 O O . GLN A 1 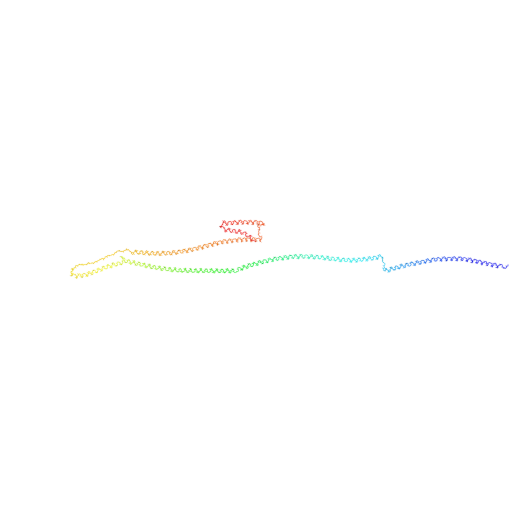389 ? -2.270 -1.728 -26.600 1.00 93.06 389 GLN A O 1
ATOM 3216 N N . GLN A 1 390 ? -0.226 -2.642 -26.614 1.00 91.38 390 GLN A N 1
ATOM 3217 C CA . GLN A 1 390 ? -0.337 -3.193 -25.258 1.00 91.38 390 GLN A CA 1
ATOM 3218 C C . GLN A 1 390 ? -0.363 -2.092 -24.185 1.00 91.38 390 GLN A C 1
ATOM 3220 O O . GLN A 1 390 ? -1.154 -2.186 -23.246 1.00 91.38 390 GLN A O 1
ATOM 3225 N N . MET A 1 391 ? 0.440 -1.033 -24.329 1.00 90.94 391 MET A N 1
ATOM 3226 C CA . MET A 1 391 ? 0.398 0.125 -23.427 1.00 90.94 391 MET A CA 1
ATOM 3227 C C . MET A 1 391 ? -0.932 0.885 -23.525 1.00 90.94 391 MET A C 1
ATOM 3229 O O . MET A 1 391 ? -1.493 1.235 -22.490 1.00 90.94 391 MET A O 1
ATOM 3233 N N . ASP A 1 392 ? -1.482 1.082 -24.725 1.00 89.25 392 ASP A N 1
ATOM 3234 C CA . ASP A 1 392 ? -2.783 1.735 -24.930 1.00 89.25 392 ASP A CA 1
ATOM 3235 C C . ASP A 1 392 ? -3.928 0.951 -24.262 1.00 89.25 392 ASP A C 1
ATOM 3237 O O . ASP A 1 392 ? -4.793 1.540 -23.606 1.00 89.25 392 ASP A O 1
ATOM 3241 N N . LEU A 1 393 ? -3.906 -0.386 -24.351 1.00 87.50 393 LEU A N 1
ATOM 3242 C CA . LEU A 1 393 ? -4.853 -1.259 -23.647 1.00 87.50 393 LEU A CA 1
ATOM 3243 C C . LEU A 1 393 ? -4.705 -1.149 -22.120 1.00 87.50 393 LEU A C 1
ATOM 3245 O O . LEU A 1 393 ? -5.699 -0.937 -21.424 1.00 87.50 393 LEU A O 1
ATOM 3249 N N . GLN A 1 394 ? -3.478 -1.212 -21.592 1.00 90.69 394 GLN A N 1
ATOM 3250 C CA . GLN A 1 394 ? -3.213 -1.053 -20.153 1.00 90.69 394 GLN A CA 1
ATOM 3251 C C . GLN A 1 394 ? -3.620 0.335 -19.630 1.00 90.69 394 GLN A C 1
ATOM 3253 O O . GLN A 1 394 ? -4.142 0.457 -18.519 1.00 90.69 394 GLN A O 1
ATOM 3258 N N . LEU A 1 395 ? -3.434 1.390 -20.431 1.00 88.62 395 LEU A N 1
ATOM 3259 C CA . LEU A 1 395 ? -3.913 2.735 -20.119 1.00 88.62 395 LEU A CA 1
ATOM 3260 C C . LEU A 1 395 ? -5.445 2.772 -20.069 1.00 88.62 395 LEU A C 1
ATOM 3262 O O . LEU A 1 395 ? -5.999 3.298 -19.102 1.00 88.62 395 LEU A O 1
ATOM 3266 N N . ALA A 1 396 ? -6.142 2.182 -21.045 1.00 85.75 396 ALA A N 1
ATOM 3267 C CA . ALA A 1 396 ? -7.604 2.113 -21.056 1.00 85.75 396 ALA A CA 1
ATOM 3268 C C . ALA A 1 396 ? -8.166 1.358 -19.832 1.00 85.75 396 ALA A C 1
ATOM 3270 O O . ALA A 1 396 ? -9.082 1.854 -19.165 1.00 85.75 396 ALA A O 1
ATOM 3271 N N . GLU A 1 397 ? -7.577 0.214 -19.469 1.00 87.25 397 GLU A N 1
ATOM 3272 C CA . GLU A 1 397 ? -7.919 -0.531 -18.248 1.00 87.25 397 GLU A CA 1
ATOM 3273 C C . GLU A 1 397 ? -7.659 0.286 -16.973 1.00 87.25 397 GLU A C 1
ATOM 3275 O O . GLU A 1 397 ? -8.503 0.329 -16.069 1.00 87.25 397 GLU A O 1
ATOM 3280 N N . GLY A 1 398 ? -6.518 0.981 -16.906 1.00 87.06 398 GLY A N 1
ATOM 3281 C CA . GLY A 1 398 ? -6.146 1.857 -15.795 1.00 87.06 398 GLY A CA 1
ATOM 3282 C C . GLY A 1 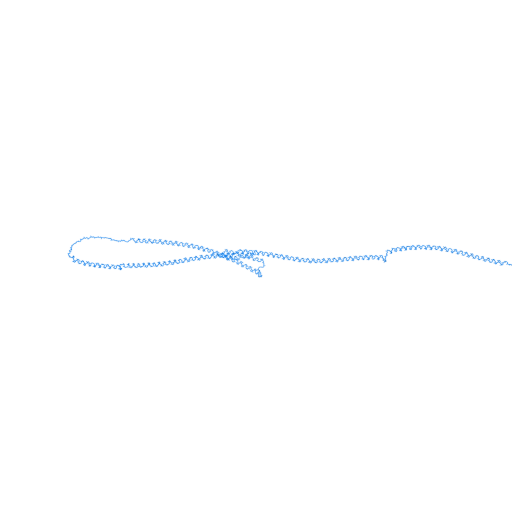398 ? -7.087 3.055 -15.633 1.00 87.06 398 GLY A C 1
ATOM 3283 O O . GLY A 1 398 ? -7.484 3.387 -14.511 1.00 87.06 398 GLY A O 1
ATOM 3284 N N . HIS A 1 399 ? -7.513 3.669 -16.740 1.00 86.69 399 HIS A N 1
ATOM 3285 C CA . HIS A 1 399 ? -8.531 4.723 -16.753 1.00 86.69 399 HIS A CA 1
ATOM 3286 C C . HIS A 1 399 ? -9.877 4.211 -16.220 1.00 86.69 399 HIS A C 1
ATOM 3288 O O . HIS A 1 399 ? -10.475 4.858 -15.353 1.00 86.69 399 HIS A O 1
ATOM 3294 N N . LEU A 1 400 ? -10.317 3.030 -16.665 1.00 86.25 400 LEU A N 1
ATOM 3295 C CA . LEU A 1 400 ? -11.561 2.404 -16.216 1.00 86.25 400 LEU A CA 1
ATOM 3296 C C . LEU A 1 400 ? -11.522 2.058 -14.713 1.00 86.25 400 LEU A C 1
ATOM 3298 O O . LEU A 1 400 ? -12.469 2.353 -13.979 1.00 86.25 400 LEU A O 1
ATOM 3302 N N . HIS A 1 401 ? -10.405 1.509 -14.220 1.00 86.88 401 HIS A N 1
ATOM 3303 C CA . HIS A 1 401 ? -10.197 1.251 -12.789 1.00 86.88 401 HIS A CA 1
ATOM 3304 C C . HIS A 1 401 ? -10.193 2.539 -11.956 1.00 86.88 401 HIS A C 1
ATOM 3306 O O . HIS A 1 401 ? -10.855 2.610 -10.915 1.00 86.88 401 HIS A O 1
ATOM 3312 N N . ARG A 1 402 ? -9.495 3.585 -12.419 1.00 89.00 402 ARG A N 1
ATOM 3313 C CA . ARG A 1 402 ? -9.467 4.898 -11.757 1.00 89.00 402 ARG A CA 1
ATOM 3314 C C . ARG A 1 402 ? -10.869 5.499 -11.644 1.00 89.00 402 ARG A C 1
ATOM 3316 O O . ARG A 1 402 ? -11.216 6.015 -10.582 1.00 89.00 402 ARG A O 1
ATOM 3323 N N . GLN A 1 403 ? -11.681 5.409 -12.697 1.00 86.00 403 GLN A N 1
ATOM 3324 C CA . GLN A 1 403 ? -13.057 5.904 -12.682 1.00 86.00 403 GLN A CA 1
ATOM 3325 C C . GLN A 1 403 ? -13.955 5.095 -11.738 1.00 86.00 403 GLN A C 1
ATOM 3327 O O . GLN A 1 403 ? -14.667 5.684 -10.926 1.00 86.00 403 GLN A O 1
ATOM 3332 N N . LYS A 1 404 ? -13.893 3.759 -11.790 1.00 86.12 404 LYS A N 1
ATOM 3333 C CA . LYS A 1 404 ? -14.648 2.870 -10.893 1.00 86.12 404 LYS A CA 1
ATOM 3334 C C . LYS A 1 404 ? -14.364 3.179 -9.418 1.00 86.12 404 LYS A C 1
ATOM 3336 O O . LYS A 1 404 ? -15.289 3.256 -8.611 1.00 86.12 404 LYS A O 1
ATOM 3341 N N . ASN A 1 405 ? -13.099 3.424 -9.077 1.00 87.00 405 ASN A N 1
ATOM 3342 C CA . ASN A 1 405 ? -12.696 3.817 -7.726 1.00 87.00 405 ASN A CA 1
ATOM 3343 C C . ASN A 1 405 ? -13.197 5.225 -7.350 1.00 87.00 405 ASN A C 1
ATOM 3345 O O . ASN A 1 405 ? -13.601 5.440 -6.207 1.00 87.00 405 ASN A O 1
ATOM 3349 N N . LEU A 1 406 ? -13.225 6.171 -8.297 1.00 88.69 406 LEU A N 1
ATOM 3350 C CA . LEU A 1 406 ? -13.770 7.516 -8.085 1.00 88.69 406 LEU A CA 1
ATOM 3351 C C . LEU A 1 406 ? -15.288 7.495 -7.828 1.00 88.69 406 LEU A C 1
ATOM 3353 O O . LEU A 1 406 ? -15.750 8.161 -6.907 1.00 88.69 406 LEU A O 1
ATOM 3357 N N . GLU A 1 407 ? -16.052 6.698 -8.578 1.00 85.69 407 GLU A N 1
ATOM 3358 C CA . GLU A 1 407 ? -17.492 6.480 -8.359 1.00 85.69 407 GLU A CA 1
ATOM 3359 C C . GLU A 1 407 ? -17.787 5.955 -6.948 1.00 85.69 407 GLU A C 1
ATOM 3361 O O . GLU A 1 407 ? -18.626 6.510 -6.232 1.00 85.69 407 GLU A O 1
ATOM 3366 N N . VAL A 1 408 ? -17.052 4.928 -6.507 1.00 86.38 408 VAL A N 1
ATOM 3367 C CA . VAL A 1 408 ? -17.171 4.384 -5.145 1.00 86.38 408 VAL A CA 1
ATOM 3368 C C . VAL A 1 408 ? -16.805 5.441 -4.097 1.00 86.38 408 VAL A C 1
ATOM 3370 O O . VAL A 1 408 ? -17.550 5.624 -3.133 1.00 86.38 408 VAL A O 1
ATOM 3373 N N . LEU A 1 409 ? -15.717 6.194 -4.293 1.00 87.31 409 LEU A N 1
ATOM 3374 C CA . LEU A 1 409 ? -15.294 7.249 -3.367 1.00 87.31 409 LEU A CA 1
ATOM 3375 C C . LEU A 1 409 ? -16.338 8.372 -3.242 1.00 87.31 409 LEU A C 1
ATOM 3377 O O . LEU A 1 409 ? -16.683 8.762 -2.127 1.00 87.31 409 LEU A O 1
ATOM 3381 N N . VAL A 1 410 ? -16.888 8.855 -4.360 1.00 89.69 410 VAL A N 1
ATOM 3382 C CA . VAL A 1 410 ? -17.939 9.890 -4.376 1.00 89.69 410 VAL A CA 1
ATOM 3383 C C . VAL A 1 410 ? -19.201 9.406 -3.654 1.00 89.69 410 VAL A C 1
ATOM 3385 O O . VAL A 1 410 ? -19.856 10.187 -2.962 1.00 89.69 410 VAL A O 1
ATOM 3388 N N . ARG A 1 411 ? -19.541 8.115 -3.751 1.00 84.62 411 ARG A N 1
ATOM 3389 C CA . ARG A 1 411 ? -20.683 7.520 -3.033 1.00 84.62 411 ARG A CA 1
ATOM 3390 C C . ARG A 1 411 ? -20.423 7.380 -1.540 1.00 84.62 411 ARG A C 1
ATOM 3392 O O . ARG A 1 411 ? -21.306 7.716 -0.754 1.00 84.62 411 ARG A O 1
ATOM 3399 N N . LEU A 1 412 ? -19.220 6.971 -1.140 1.00 85.75 412 LEU A N 1
ATOM 3400 C CA . LEU A 1 412 ? -18.819 6.936 0.269 1.00 85.75 412 LEU A CA 1
ATOM 3401 C C . LEU A 1 412 ? -18.831 8.342 0.888 1.00 85.75 412 LEU A C 1
ATOM 3403 O O . LEU A 1 412 ? -19.373 8.507 1.975 1.00 85.75 412 LEU A O 1
ATOM 3407 N N . GLN A 1 413 ? -18.359 9.367 0.170 1.00 89.94 413 GLN A N 1
ATOM 3408 C CA . GLN A 1 413 ? -18.461 10.773 0.589 1.00 89.94 413 GLN A CA 1
ATOM 3409 C C . GLN A 1 413 ? -19.919 11.257 0.691 1.00 89.94 413 GLN A C 1
ATOM 3411 O O . GLN A 1 413 ? -20.273 11.971 1.626 1.00 89.94 413 GLN A O 1
ATOM 3416 N N . ARG A 1 414 ? -20.811 10.856 -0.227 1.00 88.19 414 ARG A N 1
ATOM 3417 C CA . ARG A 1 414 ? -22.254 11.147 -0.102 1.00 88.19 414 ARG A CA 1
ATOM 3418 C C . ARG A 1 414 ? -22.867 10.456 1.126 1.00 88.19 414 ARG A C 1
ATOM 3420 O O . ARG A 1 414 ? -23.617 11.095 1.857 1.00 88.19 414 ARG A O 1
ATOM 3427 N N . LYS A 1 415 ? -22.519 9.189 1.386 1.00 86.06 415 LYS A N 1
ATOM 3428 C CA . LYS A 1 415 ? -22.969 8.406 2.556 1.00 86.06 415 LYS A CA 1
ATOM 3429 C C . LYS A 1 415 ? -22.469 9.020 3.877 1.00 86.06 415 LYS A C 1
ATOM 3431 O O . LYS A 1 415 ? -23.237 9.141 4.825 1.00 86.06 415 LYS A O 1
ATOM 3436 N N . GLU A 1 416 ? -21.221 9.480 3.914 1.00 87.88 416 GLU A N 1
ATOM 3437 C CA . GLU A 1 416 ? -20.590 10.151 5.062 1.00 87.88 416 GLU A CA 1
ATOM 3438 C C . GLU A 1 416 ? -21.197 11.537 5.357 1.00 87.88 416 GLU A C 1
ATOM 3440 O O . GLU A 1 416 ? -21.494 11.838 6.519 1.00 87.88 416 GLU A O 1
ATOM 3445 N N . ARG A 1 417 ? -21.519 12.330 4.325 1.00 89.25 417 ARG A N 1
ATOM 3446 C CA . ARG A 1 417 ? -22.310 13.566 4.478 1.00 89.25 417 ARG A CA 1
ATOM 3447 C C . ARG A 1 417 ? -23.708 13.297 5.032 1.00 89.25 417 ARG A C 1
ATOM 3449 O O . ARG A 1 417 ? -24.102 13.952 5.993 1.00 89.25 417 ARG A O 1
ATOM 3456 N N . LEU A 1 418 ? -24.424 12.304 4.499 1.00 86.12 418 LEU A N 1
ATOM 3457 C CA . LEU A 1 418 ? -25.760 11.924 4.982 1.00 86.12 418 LEU A CA 1
ATOM 3458 C C . LEU A 1 418 ? -25.739 11.483 6.456 1.00 86.12 418 LEU A C 1
ATOM 3460 O O . LEU A 1 418 ? -26.576 11.928 7.241 1.00 86.12 418 LEU A O 1
ATOM 3464 N N . TYR A 1 419 ? -24.754 10.681 6.875 1.00 85.56 419 TYR A N 1
ATOM 3465 C CA . TYR A 1 419 ? -24.584 10.334 8.292 1.00 85.56 419 TYR A CA 1
ATOM 3466 C C . TYR A 1 419 ? -24.195 11.539 9.163 1.00 85.56 419 TYR A C 1
ATOM 3468 O O . TYR A 1 419 ? -24.615 11.619 10.317 1.00 85.56 419 TYR A O 1
ATOM 3476 N N . SER A 1 420 ? -23.450 12.506 8.625 1.00 86.88 420 SER A N 1
ATOM 3477 C CA . SER A 1 420 ? -23.118 13.752 9.328 1.00 86.88 420 SER A CA 1
ATOM 3478 C C . SER A 1 420 ? -24.334 14.677 9.492 1.00 86.88 420 SER A C 1
ATOM 3480 O O . SER A 1 420 ? -24.495 15.312 10.535 1.00 86.88 420 SER A O 1
ATOM 3482 N N . GLU A 1 421 ? -25.235 14.720 8.509 1.00 87.00 421 GLU A N 1
ATOM 3483 C CA . GLU A 1 421 ? -26.526 15.416 8.597 1.00 87.00 421 GLU A CA 1
ATOM 3484 C C . GLU A 1 421 ? -27.496 14.727 9.565 1.00 87.00 421 GLU A C 1
ATOM 3486 O O . GLU A 1 421 ? -28.198 15.415 10.309 1.00 87.00 421 GLU A O 1
ATOM 3491 N N . LEU A 1 422 ? -27.497 13.389 9.600 1.00 83.25 422 LEU A N 1
ATOM 3492 C CA . LEU A 1 422 ? -28.253 12.586 10.564 1.00 83.25 422 LEU A CA 1
ATOM 3493 C C . LEU A 1 422 ? -27.762 12.843 11.997 1.00 83.25 422 LEU A C 1
ATOM 3495 O O . LEU A 1 422 ? -28.562 13.166 12.871 1.00 83.25 422 LEU A O 1
ATOM 3499 N N . LYS A 1 423 ? -26.442 12.792 12.224 1.00 84.31 423 LYS A N 1
ATOM 3500 C CA . LYS A 1 423 ? -25.804 13.107 13.515 1.00 84.31 423 LYS A CA 1
ATOM 3501 C C . LYS A 1 423 ? -26.045 14.556 13.956 1.00 84.31 423 LYS A C 1
ATOM 3503 O O . LYS A 1 423 ? -26.098 14.830 15.150 1.00 84.31 423 LYS A O 1
ATOM 3508 N N . GLY A 1 424 ? -26.189 15.479 13.005 1.00 84.88 424 GLY A N 1
ATOM 3509 C CA . GLY A 1 424 ? -26.555 16.873 13.257 1.00 84.88 424 GLY A CA 1
ATOM 3510 C C . GLY A 1 424 ? -28.061 17.134 13.387 1.00 84.88 424 GLY A C 1
ATOM 3511 O O . GLY A 1 424 ? -28.440 18.301 13.449 1.00 84.88 424 GLY A O 1
ATOM 3512 N N . SER A 1 425 ? -28.915 16.103 13.361 1.00 78.38 425 SER A N 1
ATOM 3513 C CA . SER A 1 425 ? -30.387 16.206 13.360 1.00 78.38 425 SER A CA 1
ATOM 3514 C C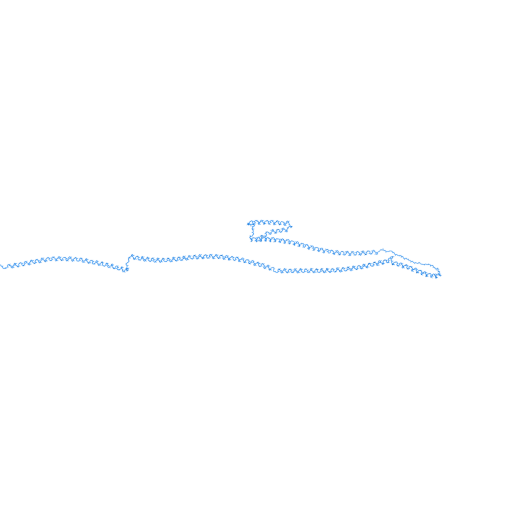 . SER A 1 425 ? -30.976 17.092 12.247 1.00 78.38 425 SER A C 1
ATOM 3516 O O . SER A 1 425 ? -32.100 17.578 12.362 1.00 78.38 425 SER A O 1
ATOM 3518 N N . ARG A 1 426 ? -30.231 17.305 11.152 1.00 81.75 426 ARG A N 1
ATOM 3519 C CA . ARG A 1 426 ? -30.662 18.091 9.979 1.00 81.75 426 ARG A CA 1
ATOM 3520 C C . ARG A 1 426 ? -31.239 17.227 8.859 1.00 81.75 426 ARG A C 1
ATOM 3522 O O . ARG A 1 426 ? -31.920 17.751 7.981 1.00 81.75 426 ARG A O 1
ATOM 3529 N N . TYR A 1 427 ? -30.976 15.922 8.878 1.00 79.31 427 TYR A N 1
ATOM 3530 C CA . TYR A 1 427 ? -31.488 14.997 7.873 1.00 79.31 427 TYR A CA 1
ATOM 3531 C C . TYR A 1 427 ? -33.005 14.784 8.004 1.00 79.31 427 TYR A C 1
ATOM 3533 O O . TYR A 1 427 ? -33.515 14.476 9.082 1.00 79.31 427 TYR A O 1
ATOM 3541 N N . ARG A 1 428 ? -33.731 14.903 6.887 1.00 77.06 428 ARG A N 1
ATOM 3542 C CA . ARG A 1 428 ? -35.181 14.680 6.807 1.00 77.06 428 ARG A CA 1
ATOM 3543 C C . ARG A 1 428 ? -35.469 13.371 6.075 1.00 77.06 428 ARG A C 1
ATOM 3545 O O . ARG A 1 428 ? -35.233 13.273 4.874 1.00 77.06 428 ARG A O 1
ATOM 3552 N N . LEU A 1 429 ? -36.048 12.404 6.787 1.00 74.50 429 LEU A N 1
ATOM 3553 C CA . LEU A 1 429 ? -36.549 11.155 6.205 1.00 74.50 429 LEU A CA 1
ATOM 3554 C C . LEU A 1 429 ? -37.550 11.443 5.072 1.00 74.50 429 LEU A C 1
ATOM 3556 O O . LEU A 1 429 ? -38.575 12.093 5.297 1.00 74.50 429 LEU A O 1
ATOM 3560 N N . LEU A 1 430 ? -37.241 10.948 3.870 1.00 76.31 430 LEU A N 1
ATOM 3561 C CA . LEU A 1 430 ? -38.105 11.038 2.685 1.00 76.31 430 LEU A CA 1
ATOM 3562 C C . LEU A 1 430 ? -39.312 10.097 2.800 1.00 76.31 430 LEU A C 1
ATOM 3564 O O . LEU A 1 430 ? -40.437 10.490 2.503 1.00 76.31 430 LEU A O 1
ATOM 3568 N N . PHE A 1 431 ? -39.079 8.886 3.308 1.00 77.69 431 PHE A N 1
ATOM 3569 C CA . PHE A 1 431 ? -40.103 7.891 3.616 1.00 77.69 431 PHE A CA 1
ATOM 3570 C C . PHE A 1 431 ? -40.161 7.698 5.133 1.00 77.69 431 PHE A C 1
ATOM 3572 O O . PHE A 1 431 ? -39.128 7.520 5.776 1.00 77.69 431 PHE A O 1
ATOM 3579 N N . ARG A 1 432 ? -41.365 7.774 5.714 1.00 73.50 432 ARG A N 1
ATOM 3580 C CA . ARG A 1 432 ? -41.600 7.587 7.161 1.00 73.50 432 ARG A CA 1
ATOM 3581 C C . ARG A 1 432 ? -42.075 6.182 7.535 1.00 73.50 432 ARG A C 1
ATOM 3583 O O . ARG A 1 432 ? -42.000 5.823 8.702 1.00 73.50 432 ARG A O 1
ATOM 3590 N N . ASN A 1 433 ? -42.548 5.414 6.555 1.00 81.44 433 ASN A N 1
ATOM 3591 C CA . ASN A 1 433 ? -43.079 4.069 6.742 1.00 81.44 433 ASN A CA 1
ATOM 3592 C C . ASN A 1 433 ? -42.112 3.069 6.101 1.00 81.44 433 ASN A C 1
ATOM 3594 O O . ASN A 1 433 ? -41.768 3.221 4.929 1.00 81.44 433 ASN A O 1
ATOM 3598 N N . GLU A 1 434 ? -41.714 2.046 6.853 1.00 80.81 434 GLU A N 1
ATOM 3599 C CA . GLU A 1 434 ? -40.710 1.052 6.449 1.00 80.81 434 GLU A CA 1
ATOM 3600 C C . GLU A 1 434 ? -41.121 0.290 5.179 1.00 80.81 434 GLU A C 1
ATOM 3602 O O . GLU A 1 434 ? -40.415 0.347 4.179 1.00 80.81 434 GLU A O 1
ATOM 3607 N N . SER A 1 435 ? -42.341 -0.253 5.137 1.00 83.50 435 SER A N 1
ATOM 3608 C CA . SER A 1 435 ? -42.902 -0.903 3.939 1.00 83.50 435 SER A CA 1
ATOM 3609 C C . SER A 1 435 ? -42.912 0.002 2.688 1.00 83.50 435 SER A C 1
ATOM 3611 O O . SER A 1 435 ? -42.711 -0.470 1.569 1.00 83.50 435 SER A O 1
ATOM 3613 N N . SER A 1 436 ? -43.096 1.320 2.843 1.00 83.50 436 SER A N 1
ATOM 3614 C CA . SER A 1 436 ? -43.029 2.263 1.713 1.00 83.50 436 SER A CA 1
ATOM 3615 C C . SER A 1 436 ? -41.594 2.519 1.241 1.00 83.50 436 SER A C 1
ATOM 3617 O O . SER A 1 436 ? -41.382 2.762 0.055 1.00 83.50 436 SER A O 1
ATOM 3619 N N . LEU A 1 437 ? -40.618 2.449 2.150 1.00 83.25 437 LEU A N 1
ATOM 3620 C CA . LEU A 1 437 ? -39.195 2.506 1.824 1.00 83.25 437 LEU A CA 1
ATOM 3621 C C . LEU A 1 437 ? -38.748 1.222 1.106 1.00 83.25 437 LEU A C 1
ATOM 3623 O O . LEU A 1 437 ? -38.069 1.313 0.088 1.00 83.25 437 LEU A O 1
ATOM 3627 N N . GLU A 1 438 ? -39.169 0.047 1.579 1.00 85.12 438 GLU A N 1
ATOM 3628 C CA . GLU A 1 438 ? -38.872 -1.245 0.943 1.00 85.12 438 GLU A CA 1
ATOM 3629 C C . GLU A 1 438 ? -39.426 -1.335 -0.484 1.00 85.12 438 GLU A C 1
ATOM 3631 O O . GLU A 1 438 ? -38.696 -1.718 -1.400 1.00 85.12 438 GLU A O 1
ATOM 3636 N N . MET A 1 439 ? -40.680 -0.917 -0.706 1.00 87.94 439 MET A N 1
ATOM 3637 C CA . MET A 1 439 ? -41.282 -0.905 -2.046 1.00 87.94 439 MET A CA 1
ATOM 3638 C C . MET A 1 439 ? -40.524 -0.003 -3.030 1.00 87.94 439 MET A C 1
ATOM 3640 O O . MET A 1 439 ? -40.322 -0.394 -4.181 1.00 87.94 439 MET A O 1
ATOM 3644 N N . GLU A 1 440 ? -40.068 1.182 -2.604 1.00 86.44 440 GLU A N 1
ATOM 3645 C CA . GLU A 1 440 ? -39.263 2.042 -3.478 1.00 86.44 440 GLU A CA 1
ATOM 3646 C C . GLU A 1 440 ? -37.843 1.483 -3.670 1.00 86.44 440 GLU A C 1
ATOM 3648 O O . GLU A 1 440 ? -37.334 1.519 -4.786 1.00 86.44 440 GLU A O 1
ATOM 3653 N N . ILE A 1 441 ? -37.222 0.893 -2.640 1.00 85.56 441 ILE A N 1
ATOM 3654 C CA . ILE A 1 441 ? -35.928 0.202 -2.767 1.00 85.56 441 ILE A CA 1
ATOM 3655 C C . ILE A 1 441 ? -36.008 -0.919 -3.810 1.00 85.56 441 ILE A C 1
ATOM 3657 O O . ILE A 1 441 ? -35.143 -0.992 -4.682 1.00 85.56 441 ILE A O 1
ATOM 3661 N N . GLU A 1 442 ? -37.035 -1.770 -3.769 1.00 88.12 442 GLU A N 1
ATOM 3662 C CA . GLU A 1 442 ? -37.175 -2.886 -4.713 1.00 88.12 442 GLU A CA 1
ATOM 3663 C C . GLU A 1 442 ? -37.463 -2.398 -6.141 1.00 88.12 442 GLU A C 1
ATOM 3665 O O . GLU A 1 442 ? -36.870 -2.879 -7.109 1.00 88.12 442 GLU A O 1
ATOM 3670 N N . LYS A 1 443 ? -38.285 -1.352 -6.280 1.00 90.25 443 LYS A N 1
ATOM 3671 C CA . LYS A 1 443 ? -38.508 -0.649 -7.551 1.00 90.25 443 LYS A CA 1
ATOM 3672 C C . LYS A 1 443 ? -37.209 -0.075 -8.130 1.00 90.25 443 LYS A C 1
ATOM 3674 O O . LYS A 1 443 ? -36.957 -0.243 -9.322 1.00 90.25 443 LYS A O 1
ATOM 3679 N N . GLN A 1 444 ? -36.357 0.541 -7.309 1.00 87.31 444 GLN A N 1
ATOM 3680 C CA . GLN A 1 444 ? -35.057 1.066 -7.746 1.00 87.31 444 GLN A CA 1
ATOM 3681 C C . GLN A 1 444 ? -34.051 -0.049 -8.079 1.00 87.31 444 GLN A C 1
ATOM 3683 O O . GLN A 1 444 ? -33.332 0.073 -9.071 1.00 87.31 444 GLN A O 1
ATOM 3688 N N . LYS A 1 445 ? -34.029 -1.169 -7.332 1.00 87.56 445 LYS A N 1
ATOM 3689 C CA . LYS A 1 445 ? -33.241 -2.363 -7.705 1.00 87.56 445 LYS A CA 1
ATOM 3690 C C . LYS A 1 445 ? -33.645 -2.876 -9.085 1.00 87.56 445 LYS A C 1
ATOM 3692 O O . LYS A 1 445 ? -32.767 -3.122 -9.908 1.00 87.56 445 LYS A O 1
ATOM 3697 N N . LYS A 1 446 ? -34.953 -3.009 -9.344 1.00 89.81 446 LYS A N 1
ATOM 3698 C CA . LYS A 1 446 ? -35.465 -3.488 -10.631 1.00 89.81 446 LYS A CA 1
ATOM 3699 C C . LYS A 1 446 ? -35.065 -2.557 -11.777 1.00 89.81 446 LYS A C 1
ATOM 3701 O O . LYS A 1 446 ? -34.455 -3.022 -12.730 1.00 89.81 446 LYS A O 1
ATOM 3706 N N . ILE A 1 447 ? -35.297 -1.249 -11.638 1.00 90.12 447 ILE A N 1
ATOM 3707 C CA . ILE A 1 447 ? -34.880 -0.251 -12.638 1.00 90.12 447 ILE A CA 1
ATOM 3708 C C . ILE A 1 447 ? -33.363 -0.323 -12.891 1.00 90.12 447 ILE A C 1
ATOM 3710 O O . ILE A 1 447 ? -32.931 -0.263 -14.039 1.00 90.12 447 ILE A O 1
ATOM 3714 N N . ASN A 1 448 ? -32.540 -0.504 -11.850 1.00 89.19 448 ASN A N 1
ATOM 3715 C CA . ASN A 1 448 ? -31.093 -0.659 -12.013 1.00 89.19 448 ASN A CA 1
ATOM 3716 C C . ASN A 1 448 ? -30.706 -1.969 -12.728 1.00 89.19 448 ASN A C 1
ATOM 3718 O O . ASN A 1 448 ? -29.770 -1.974 -13.526 1.00 89.19 448 ASN A O 1
ATOM 3722 N N . ALA A 1 449 ? -31.411 -3.074 -12.470 1.00 89.38 449 ALA A N 1
ATOM 3723 C CA . ALA A 1 449 ? -31.197 -4.344 -13.162 1.00 89.38 449 ALA A CA 1
ATOM 3724 C C . ALA A 1 449 ? -31.579 -4.247 -14.650 1.00 89.38 449 ALA A C 1
ATOM 3726 O O . ALA A 1 449 ? -30.771 -4.608 -15.505 1.00 89.38 449 ALA A O 1
ATOM 3727 N N . ASP A 1 450 ? -32.747 -3.672 -14.951 1.00 91.50 450 ASP A N 1
ATOM 3728 C CA . ASP A 1 450 ? -33.229 -3.439 -16.316 1.00 91.50 450 ASP A CA 1
ATOM 3729 C C . ASP A 1 450 ? -32.240 -2.541 -17.097 1.00 91.50 450 ASP A C 1
ATOM 3731 O O . ASP A 1 450 ? -31.822 -2.879 -18.205 1.00 91.50 450 ASP A O 1
ATOM 3735 N N . LEU A 1 451 ? -31.769 -1.440 -16.492 1.00 91.00 451 LEU A N 1
ATOM 3736 C CA . LEU A 1 451 ? -30.739 -0.564 -17.076 1.00 91.00 451 LEU A CA 1
ATOM 3737 C C . LEU A 1 451 ? -29.379 -1.260 -17.248 1.00 91.00 451 LEU A C 1
ATOM 3739 O O . LEU A 1 451 ? -28.688 -1.006 -18.233 1.00 91.00 451 LEU A O 1
ATOM 3743 N N . THR A 1 452 ? -28.987 -2.132 -16.315 1.00 91.19 452 THR A N 1
ATOM 3744 C CA . THR A 1 452 ? -27.736 -2.905 -16.414 1.00 91.19 452 THR A CA 1
ATOM 3745 C C . THR A 1 452 ? -27.786 -3.837 -17.624 1.00 91.19 452 THR A C 1
ATOM 3747 O O . THR A 1 452 ? -26.862 -3.812 -18.433 1.00 91.19 452 THR A O 1
ATOM 3750 N N . ALA A 1 453 ? -28.887 -4.574 -17.804 1.00 91.50 453 ALA A N 1
ATOM 3751 C CA . ALA A 1 453 ? -29.077 -5.468 -18.946 1.00 91.50 453 ALA A CA 1
ATOM 3752 C C . ALA A 1 453 ? -29.100 -4.714 -20.291 1.00 91.50 453 ALA A C 1
ATOM 3754 O O . ALA A 1 453 ? -28.492 -5.167 -21.259 1.00 91.50 453 ALA A O 1
ATOM 3755 N N . ILE A 1 454 ? -29.735 -3.535 -20.347 1.00 92.19 454 ILE A N 1
ATOM 3756 C CA . ILE A 1 454 ? -29.732 -2.677 -21.546 1.00 92.19 454 ILE A CA 1
ATOM 3757 C C . ILE A 1 454 ? -28.307 -2.222 -21.898 1.00 92.19 454 ILE A C 1
ATOM 3759 O O . ILE A 1 454 ? -27.918 -2.276 -23.062 1.00 92.19 454 ILE A O 1
ATOM 3763 N N . VAL A 1 455 ? -27.504 -1.795 -20.915 1.00 91.06 455 VAL A N 1
ATOM 3764 C CA . VAL A 1 455 ? -26.113 -1.378 -21.170 1.00 91.06 455 VAL A CA 1
ATOM 3765 C C . VAL A 1 455 ? -25.231 -2.564 -21.576 1.00 91.06 455 VAL A C 1
ATOM 3767 O O . VAL A 1 455 ? -24.369 -2.401 -22.434 1.00 91.06 455 VAL A O 1
ATOM 3770 N N . GLU A 1 456 ? -25.452 -3.759 -21.024 1.00 89.62 456 GLU A N 1
ATOM 3771 C CA . GLU A 1 456 ? -24.720 -4.971 -21.419 1.00 89.62 456 GLU A CA 1
ATOM 3772 C C . GLU A 1 456 ? -25.039 -5.409 -22.856 1.00 89.62 456 GLU A C 1
ATOM 3774 O O . GLU A 1 456 ? -24.111 -5.716 -23.603 1.00 89.62 456 GLU A O 1
ATOM 3779 N N . ALA A 1 457 ? -26.305 -5.334 -23.282 1.00 91.25 457 ALA A N 1
ATOM 3780 C CA . ALA A 1 457 ? -26.683 -5.547 -24.680 1.00 91.25 457 ALA A CA 1
ATOM 3781 C C . ALA A 1 457 ? -26.032 -4.506 -25.613 1.00 91.25 457 ALA A C 1
ATOM 3783 O O . ALA A 1 457 ? -25.387 -4.869 -26.593 1.00 91.25 457 ALA A O 1
ATOM 3784 N N . LEU A 1 458 ? -26.088 -3.216 -25.259 1.00 90.75 458 LEU A N 1
ATOM 3785 C CA . LEU A 1 458 ? -25.479 -2.145 -26.061 1.00 90.75 458 LEU A CA 1
ATOM 3786 C C . LEU A 1 458 ? -23.949 -2.274 -26.196 1.00 90.75 458 LEU A C 1
ATOM 3788 O O . LEU A 1 458 ? -23.400 -1.848 -27.210 1.00 90.75 458 LEU A O 1
ATOM 3792 N N . ILE A 1 459 ? -23.252 -2.860 -25.213 1.00 90.00 459 ILE A N 1
ATOM 3793 C CA . ILE A 1 459 ? -21.810 -3.162 -25.314 1.00 90.00 459 ILE A CA 1
ATOM 3794 C C . ILE A 1 459 ? -21.541 -4.235 -26.376 1.00 90.00 459 ILE A C 1
ATOM 3796 O O . ILE A 1 459 ? -20.537 -4.149 -27.084 1.00 90.00 459 ILE A O 1
ATOM 3800 N N . GLN A 1 460 ? -22.424 -5.229 -26.492 1.00 88.75 460 GLN A N 1
ATOM 3801 C CA . GLN A 1 460 ? -22.326 -6.289 -27.494 1.00 88.75 460 GLN A CA 1
ATOM 3802 C C . GLN A 1 460 ? -22.704 -5.783 -28.897 1.00 88.75 460 GLN A C 1
ATOM 3804 O O . GLN A 1 460 ? -22.011 -6.105 -29.862 1.00 88.75 460 GLN A O 1
ATOM 3809 N N . ASP A 1 461 ? -23.751 -4.961 -29.002 1.00 90.31 461 ASP A N 1
ATOM 3810 C CA . ASP A 1 461 ? -24.243 -4.415 -30.274 1.00 90.31 461 ASP A CA 1
ATOM 3811 C C . ASP A 1 461 ? -23.331 -3.314 -30.853 1.00 90.31 461 ASP A C 1
ATOM 3813 O O . ASP A 1 461 ? -23.207 -3.186 -32.073 1.00 90.31 461 ASP A O 1
ATOM 3817 N N . PHE A 1 462 ? -22.658 -2.526 -30.000 1.00 88.38 462 PHE A N 1
ATOM 3818 C CA . PHE A 1 462 ? -21.823 -1.389 -30.416 1.00 88.38 462 PHE A CA 1
ATOM 3819 C C . PHE A 1 462 ? -20.394 -1.426 -29.832 1.00 88.38 462 PHE A C 1
ATOM 3821 O O . PHE A 1 462 ? -20.042 -0.580 -29.000 1.00 88.38 462 PHE A O 1
ATOM 3828 N N . PRO A 1 463 ? -19.503 -2.320 -30.317 1.00 82.94 463 PRO A N 1
ATOM 3829 C CA . PRO A 1 463 ? -18.114 -2.410 -29.847 1.00 82.94 463 PRO A CA 1
ATOM 3830 C C . PRO A 1 463 ? -17.312 -1.101 -29.959 1.00 82.94 463 PRO A C 1
ATOM 3832 O O . PRO A 1 463 ? -16.442 -0.828 -29.136 1.00 82.94 463 PRO A O 1
ATOM 3835 N N . SER A 1 464 ? -17.633 -0.234 -30.925 1.00 81.75 464 SER A N 1
ATOM 3836 C CA . SER A 1 464 ? -17.018 1.097 -31.071 1.00 81.75 464 SER A CA 1
ATOM 3837 C C . SER A 1 464 ? -17.319 2.058 -29.909 1.00 81.75 464 SER A C 1
ATOM 3839 O O . SER A 1 464 ? -16.604 3.043 -29.730 1.00 81.75 464 SER A O 1
ATOM 3841 N N . LEU A 1 465 ? -18.345 1.772 -29.101 1.00 83.44 465 LEU A N 1
ATOM 3842 C CA . LEU A 1 465 ? -18.727 2.520 -27.900 1.00 83.44 465 LEU A CA 1
ATOM 3843 C C . LEU A 1 465 ? -18.426 1.749 -26.601 1.00 83.44 465 LEU A C 1
ATOM 3845 O O . LEU A 1 465 ? -18.817 2.197 -25.520 1.00 83.44 465 LEU A O 1
ATOM 3849 N N . GLN A 1 466 ? -17.698 0.626 -26.682 1.00 81.75 466 GLN A N 1
ATOM 3850 C CA . GLN A 1 466 ? -17.408 -0.261 -25.552 1.00 81.75 466 GLN A CA 1
ATOM 3851 C C . GLN A 1 466 ? -16.822 0.484 -24.348 1.00 81.75 466 GLN A C 1
ATOM 3853 O O . GLN A 1 466 ? -17.266 0.244 -23.227 1.00 81.75 466 GLN A O 1
ATOM 3858 N N . LEU A 1 467 ? -15.863 1.399 -24.543 1.00 80.44 467 LEU A N 1
ATOM 3859 C CA . LEU A 1 467 ? -15.260 2.142 -23.432 1.00 80.44 467 LEU A CA 1
ATOM 3860 C C . LEU A 1 467 ? -16.304 3.037 -22.720 1.00 80.44 467 LEU A C 1
ATOM 3862 O O . LEU A 1 467 ? -16.560 2.766 -21.544 1.00 80.44 467 LEU A O 1
ATOM 3866 N N . PRO A 1 468 ? -16.979 4.011 -23.378 1.00 84.00 468 PRO A N 1
ATOM 3867 C CA . PRO A 1 468 ? -18.087 4.766 -22.782 1.00 84.00 468 PRO A CA 1
ATOM 3868 C C . PRO A 1 468 ? -19.161 3.910 -22.100 1.00 84.00 468 PRO A C 1
ATOM 3870 O O . PRO A 1 468 ? -19.540 4.206 -20.967 1.00 84.00 468 PRO A O 1
ATOM 3873 N N . LEU A 1 469 ? -19.625 2.832 -22.734 1.00 86.81 469 LEU A N 1
ATOM 3874 C CA . LEU A 1 469 ? -20.683 1.982 -22.178 1.00 86.81 469 LEU A CA 1
ATOM 3875 C C . LEU A 1 469 ? -20.195 1.151 -20.976 1.00 86.81 469 LEU A C 1
ATOM 3877 O O . LEU A 1 469 ? -20.914 0.985 -19.992 1.00 86.81 469 LEU A O 1
ATOM 3881 N N . THR A 1 470 ? -18.935 0.713 -20.972 1.00 85.38 470 THR A N 1
ATOM 3882 C CA . THR A 1 470 ? -18.335 0.063 -19.795 1.00 85.38 470 THR A CA 1
ATOM 3883 C C . THR A 1 470 ? -18.150 1.064 -18.644 1.00 85.38 470 THR A C 1
ATOM 3885 O O . THR A 1 470 ? -18.214 0.673 -17.474 1.00 85.38 470 THR A O 1
ATOM 3888 N N . THR A 1 471 ? -17.987 2.366 -18.926 1.00 84.12 471 THR A N 1
ATOM 3889 C CA . THR A 1 471 ? -17.999 3.390 -17.866 1.00 84.12 471 THR A CA 1
ATOM 3890 C C . THR A 1 471 ? -19.359 3.482 -17.171 1.00 84.12 471 THR A C 1
ATOM 3892 O O . THR A 1 471 ? -19.422 3.386 -15.943 1.00 84.12 471 THR A O 1
ATOM 3895 N N . THR A 1 472 ? -20.459 3.568 -17.931 1.00 85.62 472 THR A N 1
ATOM 3896 C CA . THR A 1 472 ? -21.811 3.657 -17.358 1.00 85.62 472 THR A CA 1
ATOM 3897 C C . THR A 1 472 ? -22.194 2.362 -16.644 1.00 85.62 472 THR A C 1
ATOM 3899 O O . THR A 1 472 ? -22.757 2.416 -15.550 1.00 85.62 472 THR A O 1
ATOM 3902 N N . LEU A 1 473 ? -21.783 1.201 -17.166 1.00 86.50 473 LEU A N 1
ATOM 3903 C CA . LEU A 1 473 ? -21.974 -0.095 -16.511 1.00 86.50 473 LEU A CA 1
ATOM 3904 C C . LEU A 1 473 ? -21.313 -0.167 -15.122 1.00 86.50 473 LEU A C 1
ATOM 3906 O O . LEU A 1 473 ? -21.897 -0.716 -14.185 1.00 86.50 473 LEU A O 1
ATOM 3910 N N . ASN A 1 474 ? -20.121 0.416 -14.947 1.00 83.94 474 ASN A N 1
ATOM 3911 C CA . ASN A 1 474 ? -19.469 0.501 -13.634 1.00 83.94 474 ASN A CA 1
ATOM 3912 C C . ASN A 1 474 ? -20.222 1.440 -12.669 1.00 83.94 474 ASN A C 1
ATOM 3914 O O . ASN A 1 474 ? -20.346 1.128 -11.479 1.00 83.94 474 ASN A O 1
ATOM 3918 N N . THR A 1 475 ? -20.780 2.549 -13.162 1.00 83.94 475 THR A N 1
ATOM 3919 C CA . THR A 1 475 ? -21.653 3.456 -12.391 1.00 83.94 475 THR A CA 1
ATOM 3920 C C . THR A 1 475 ? -22.965 2.770 -11.965 1.00 83.94 475 THR A C 1
ATOM 3922 O O . THR A 1 475 ? -23.418 2.982 -10.836 1.00 83.94 475 THR A O 1
ATOM 3925 N N . LEU A 1 476 ? -23.547 1.892 -12.792 1.00 83.12 476 LEU A N 1
ATOM 3926 C CA . LEU A 1 476 ? -24.729 1.093 -12.428 1.00 83.12 476 LEU A CA 1
ATOM 3927 C C . LEU A 1 476 ? -24.390 -0.002 -11.397 1.00 83.12 476 LEU A C 1
ATOM 3929 O O . LEU A 1 476 ? -24.964 -0.044 -10.305 1.00 83.12 476 LEU A O 1
ATOM 3933 N N . LYS A 1 477 ? -23.385 -0.845 -11.678 1.00 80.06 477 LYS A N 1
ATOM 3934 C CA . LYS A 1 477 ? -23.006 -1.982 -10.812 1.00 80.06 477 LYS A CA 1
ATOM 3935 C C . LYS A 1 477 ? -22.495 -1.563 -9.429 1.00 80.06 477 LYS A C 1
ATOM 3937 O O . LYS A 1 477 ? -22.718 -2.271 -8.448 1.00 80.06 477 LYS A O 1
ATOM 3942 N N . SER A 1 478 ? -21.878 -0.387 -9.307 1.00 69.44 478 SER A N 1
ATOM 3943 C CA . SER A 1 478 ? -21.462 0.167 -8.007 1.00 69.44 478 SER A CA 1
ATOM 3944 C C . SER A 1 478 ? -22.628 0.604 -7.101 1.00 69.44 478 SER A C 1
ATOM 3946 O O . SER A 1 478 ? -22.396 0.892 -5.925 1.00 69.44 478 SER A O 1
ATOM 3948 N N . MET A 1 479 ? -23.884 0.629 -7.578 1.00 62.16 479 MET A N 1
ATOM 3949 C CA . MET A 1 479 ? -25.045 0.793 -6.685 1.00 62.16 479 MET A CA 1
ATOM 3950 C C . MET A 1 479 ? -25.270 -0.463 -5.835 1.00 62.16 479 MET A C 1
ATOM 3952 O O . MET A 1 479 ? -25.414 -0.352 -4.621 1.00 62.16 479 MET A O 1
ATOM 3956 N N . ASN A 1 480 ? -25.195 -1.657 -6.430 1.00 57.88 480 ASN A N 1
ATOM 3957 C CA . ASN A 1 480 ? -25.479 -2.912 -5.723 1.00 57.88 480 ASN A CA 1
ATOM 3958 C C . ASN A 1 480 ? -24.415 -3.224 -4.655 1.00 57.88 480 ASN A C 1
ATOM 3960 O O . ASN A 1 480 ? -24.750 -3.544 -3.516 1.00 57.88 480 ASN A O 1
ATOM 3964 N N . ASN A 1 481 ? -23.129 -3.031 -4.973 1.00 51.44 481 ASN A N 1
ATOM 3965 C CA . ASN A 1 481 ? -22.035 -3.282 -4.021 1.00 51.44 481 ASN A CA 1
ATOM 3966 C C . ASN A 1 481 ? -22.041 -2.341 -2.800 1.00 51.44 481 ASN A C 1
ATOM 3968 O O . ASN A 1 481 ? -21.387 -2.644 -1.806 1.00 51.44 481 ASN A O 1
ATOM 3972 N N . SER A 1 482 ? -22.785 -1.228 -2.837 1.00 46.72 482 SER A N 1
ATOM 3973 C CA . SER A 1 482 ? -22.899 -0.297 -1.702 1.00 46.72 482 SER A CA 1
ATOM 3974 C C . SER A 1 482 ? -23.715 -0.857 -0.522 1.00 46.72 482 SER A C 1
ATOM 3976 O O . SER A 1 482 ? -23.667 -0.281 0.569 1.00 46.72 482 SER A O 1
ATOM 3978 N N . ASN A 1 483 ? -24.425 -1.975 -0.735 1.00 44.03 483 ASN A N 1
ATOM 3979 C CA . ASN A 1 483 ? -25.263 -2.653 0.259 1.00 44.03 483 ASN A CA 1
ATOM 3980 C C . ASN A 1 483 ? -24.599 -3.896 0.886 1.00 44.03 483 ASN A C 1
ATOM 3982 O O . ASN A 1 483 ? -25.026 -4.324 1.950 1.00 44.03 483 ASN A O 1
ATOM 3986 N N . ASN A 1 484 ? -23.538 -4.444 0.277 1.00 33.34 484 ASN A N 1
ATOM 3987 C CA . ASN A 1 484 ? -22.841 -5.654 0.752 1.00 33.34 484 ASN A CA 1
ATOM 3988 C C . ASN A 1 484 ? -21.643 -5.346 1.679 1.00 33.34 484 ASN A C 1
ATOM 3990 O O . ASN A 1 484 ? -20.732 -6.160 1.807 1.00 33.34 484 ASN A O 1
ATOM 3994 N N . VAL A 1 485 ? -21.615 -4.158 2.291 1.00 31.23 485 VAL A N 1
ATOM 3995 C CA . VAL A 1 485 ? -20.611 -3.763 3.294 1.00 31.23 485 VAL A CA 1
ATOM 3996 C C . VAL A 1 485 ? -21.335 -3.180 4.508 1.00 31.23 485 VAL A C 1
ATOM 3998 O O . VAL A 1 485 ? -21.476 -1.958 4.648 1.00 31.23 485 VAL A O 1
ATOM 4001 N N . VAL A 1 486 ? -21.824 -4.101 5.340 1.00 28.84 486 VAL A N 1
ATOM 4002 C CA . VAL A 1 486 ? -22.365 -3.931 6.697 1.00 28.84 486 VAL A CA 1
ATOM 4003 C C . VAL A 1 486 ? -21.828 -5.095 7.524 1.00 28.84 486 VAL A C 1
ATOM 4005 O O . VAL A 1 486 ? -21.900 -6.227 6.998 1.00 28.84 486 VAL A O 1
#

Sequence (486 aa):
MPMEVEKTKLEHKVAKMVLETKKAQSSFESKETTLKQVQEEVISKGKMLQKLQAELDRLMLAEVQIRNQYNVHKRKLEKLVEKTGESDLSPEELKLKELEKQISYTEEKTEGLQTFWIRQESHIVSLSQRRSKQLHDMNILRKQLLVLEQKNMNIERDIQNKENEEKKCRTEISHLQTKLVTLSEKLCQRRGYKQQLDNLNFDIQNLFVNDLKAAEEQAAEMSREIMDLLEQKKEMYEKVEELQQDLLNWEKKVQMATEMKQNVDRMNSSGGEVPTMKNEIHRMEIRYSHLLKVQEKLIRDLELSVNKRDSIVDSARAREKNCRMSGVHYTRQQIQKKLDDLKKRIRQMSKDAKATEKQLSKVEKQRDELNQKLATKQGQLNALREATQQMDLQLAEGHLHRQKNLEVLVRLQRKERLYSELKGSRYRLLFRNESSLEMEIEKQKKINADLTAIVEALIQDFPSLQLPLTTTLNTLKSMNNSNNVV

Radius of gyration: 116.09 Å; chains: 1; bounding box: 232×62×379 Å

Organism: Laodelphax striatellus (NCBI:txid195883)

pLDDT: mean 82.19, std 17.42, range [24.23, 98.44]